Protein AF-0000000080649124 (afdb_homodimer)

Foldseek 3Di:
DVVVPVCPPPVLVVVLVVVLVVVDQLVVLLVVLLVLLLVLLVCLLVQNLVSNLVSNVVSVVSLVSSVVSCVVVVVDDPVSVVSSVVSLLVSVLSSLVSPDNNCDQPDDDPHTLVVLSVLLNVLQVLLVVLLVVLVVVVLDVDNVVLVVVLDFPAHPVNLSVLQSQLSVCCVPPRNVSNSVSSNVSSVRSNVSSVVSNVVSVCSNVPPPPPPPVVVVVVD/DVVVPVCPPPVLVVVLVVVLVVVDQLVVLLVVLLVLLLVLLVCLLVQNLVSNLVSNVVSVVSLVSSVVSCVVVVVDDPVSVVSSVVSLLVSVLSSLVSPDNNCDQPDDDPHTLVVLSVLLNVLQVLLVVLLVVLVVVVLDVDNVVLVVVLPFPAHPVNLSVLQSQLSVCCVPPRNVSNSVSSNVSSVRSNVSSVVSNVVSVVSNVPPPPPPPVVVVVVD

Radius of gyration: 22.82 Å; Cα contacts (8 Å, |Δi|>4): 554; chains: 2; bounding box: 68×64×53 Å

Structure (mmCIF, N/CA/C/O backbone):
data_AF-0000000080649124-model_v1
#
loop_
_entity.id
_entity.type
_entity.pdbx_description
1 polymer 'CDP-alcohol phosphatidyltransferase'
#
loop_
_atom_site.group_PDB
_atom_site.id
_atom_site.type_symbol
_atom_site.label_atom_id
_atom_site.label_alt_id
_atom_site.label_comp_id
_atom_site.label_asym_id
_atom_site.label_entity_id
_atom_site.label_seq_id
_atom_site.pdbx_PDB_ins_code
_atom_si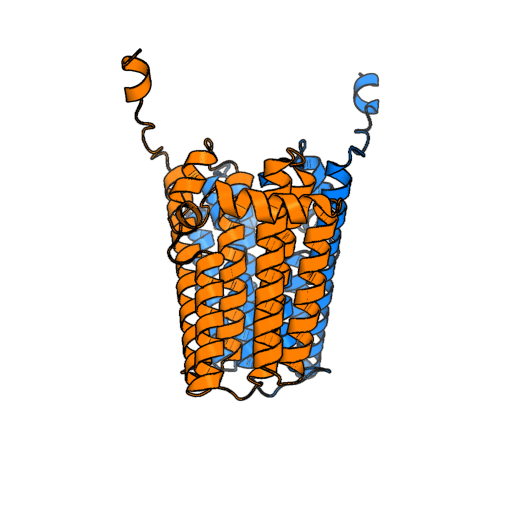te.Cartn_x
_atom_site.Cartn_y
_atom_site.Cartn_z
_atom_site.occupancy
_atom_site.B_iso_or_equiv
_atom_site.auth_seq_id
_atom_site.auth_comp_id
_atom_site.auth_asym_id
_atom_site.auth_atom_id
_atom_site.pdbx_PDB_model_num
ATOM 1 N N . MET A 1 1 ? 19.359 4.523 14.141 1 27.73 1 MET A N 1
ATOM 2 C CA . MET A 1 1 ? 20.75 4.426 14.586 1 27.73 1 MET A CA 1
ATOM 3 C C . MET A 1 1 ? 21.688 4.184 13.398 1 27.73 1 MET A C 1
ATOM 5 O O . MET A 1 1 ? 22.75 4.793 13.312 1 27.73 1 MET A O 1
ATOM 9 N N . LEU A 1 2 ? 21.188 3.23 12.516 1 30.05 2 LEU A N 1
ATOM 10 C CA . LEU A 1 2 ? 22.125 2.992 11.43 1 30.05 2 LEU A CA 1
ATOM 11 C C . LEU A 1 2 ? 22.125 4.156 10.445 1 30.05 2 LEU A C 1
ATOM 13 O O . LEU A 1 2 ? 23.156 4.473 9.844 1 30.05 2 LEU A O 1
ATOM 17 N N . LYS A 1 3 ? 20.984 4.766 10.242 1 35.03 3 LYS A N 1
ATOM 18 C CA . LYS A 1 3 ? 20.969 5.934 9.367 1 35.03 3 LYS A CA 1
ATOM 19 C C . LYS A 1 3 ? 21.875 7.035 9.906 1 35.03 3 LYS A C 1
ATOM 21 O O . LYS A 1 3 ? 22.531 7.738 9.133 1 35.03 3 LYS A O 1
ATOM 26 N N . SER A 1 4 ? 21.953 7.039 11.242 1 36.19 4 SER A N 1
ATOM 27 C CA . SER A 1 4 ? 22.797 8.07 11.844 1 36.19 4 SER A CA 1
ATOM 28 C C . SER A 1 4 ? 24.266 7.809 11.578 1 36.19 4 SER A C 1
ATOM 30 O O . SER A 1 4 ? 25.047 8.742 11.406 1 36.19 4 SER A O 1
ATOM 32 N N . ARG A 1 5 ? 24.719 6.527 11.68 1 36.69 5 ARG A N 1
ATOM 33 C CA . ARG A 1 5 ? 26.141 6.246 11.703 1 36.69 5 ARG A CA 1
ATOM 34 C C . ARG A 1 5 ? 26.719 6.207 10.289 1 36.69 5 ARG A C 1
ATOM 36 O O . ARG A 1 5 ? 27.938 6.172 10.117 1 36.69 5 ARG A O 1
ATOM 43 N N . LEU A 1 6 ? 25.969 5.746 9.359 1 38.5 6 LEU A N 1
ATOM 44 C CA . LEU A 1 6 ? 26.578 5.559 8.047 1 38.5 6 LEU A CA 1
ATOM 45 C C . LEU A 1 6 ? 26.906 6.906 7.406 1 38.5 6 LEU A C 1
ATOM 47 O O . LEU A 1 6 ? 27.453 6.953 6.301 1 38.5 6 LEU A O 1
ATOM 51 N N . VAL A 1 7 ? 26.406 7.949 8.008 1 37.72 7 VAL A N 1
ATOM 52 C CA . VAL A 1 7 ? 26.781 9.25 7.461 1 37.72 7 VAL A CA 1
ATOM 53 C C . VAL A 1 7 ? 28.156 9.648 8 1 37.72 7 VAL A C 1
ATOM 55 O O . VAL A 1 7 ? 28.266 10.156 9.117 1 37.72 7 VAL A O 1
ATOM 58 N N . ASP A 1 8 ? 29.078 8.914 7.973 1 37.5 8 ASP A N 1
ATOM 59 C CA . ASP A 1 8 ? 30.359 9.602 8.086 1 37.5 8 ASP A CA 1
ATOM 60 C C . ASP A 1 8 ? 30.422 10.797 7.145 1 37.5 8 ASP A C 1
ATOM 62 O O . ASP A 1 8 ? 30.344 10.641 5.922 1 37.5 8 ASP A O 1
ATOM 66 N N . GLY A 1 9 ? 30.188 11.961 7.504 1 38.88 9 GLY A N 1
ATOM 67 C CA . GLY A 1 9 ? 29.953 13.289 6.957 1 38.88 9 GLY A CA 1
ATOM 68 C C . GLY A 1 9 ? 30.953 13.672 5.879 1 38.88 9 GLY A C 1
ATOM 69 O O . GLY A 1 9 ? 30.578 14.25 4.855 1 38.88 9 GLY A O 1
ATOM 70 N N . GLU A 1 10 ? 32.281 13.477 6.203 1 43.88 10 GLU A N 1
ATOM 71 C CA . GLU A 1 10 ? 33.344 14.039 5.367 1 43.88 10 GLU A CA 1
ATOM 72 C C . GLU A 1 10 ? 33.469 13.273 4.055 1 43.88 10 GLU A C 1
ATOM 74 O O . GLU A 1 10 ? 33.656 13.875 2.992 1 43.88 10 GLU A O 1
ATOM 79 N N . LYS A 1 11 ? 33.75 11.906 4.082 1 44.16 11 LYS A N 1
ATOM 80 C CA . LYS A 1 11 ? 33.969 11.102 2.879 1 44.16 11 LYS A CA 1
ATOM 81 C C . LYS A 1 11 ? 32.688 11 2.059 1 44.16 11 LYS A C 1
ATOM 83 O O . LYS A 1 11 ? 32.719 10.867 0.833 1 44.16 11 LYS A O 1
ATOM 88 N N . VAL A 1 12 ? 31.547 10.859 2.645 1 46.28 12 VAL A N 1
ATOM 89 C CA . VAL A 1 12 ? 30.25 10.938 1.965 1 46.28 12 VAL A CA 1
ATOM 90 C C . VAL A 1 12 ? 30.109 12.305 1.304 1 46.28 12 VAL A C 1
ATOM 92 O O . VAL A 1 12 ? 29.578 12.414 0.194 1 46.28 12 VAL A O 1
ATOM 95 N N . ASP A 1 13 ? 30.719 13.297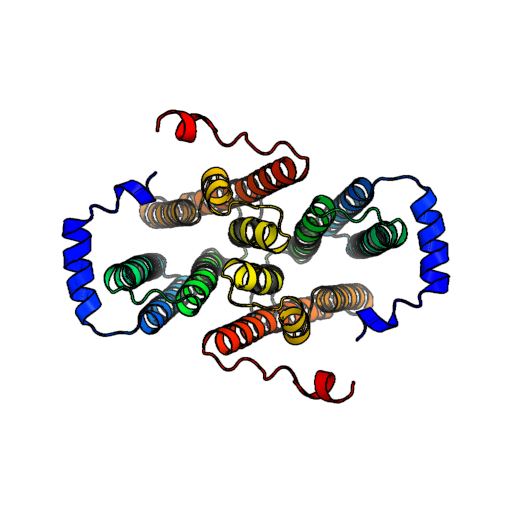 1.935 1 46.12 13 ASP A N 1
ATOM 96 C CA . ASP A 1 13 ? 30.719 14.664 1.414 1 46.12 13 ASP A CA 1
ATOM 97 C C . ASP A 1 13 ? 31.453 14.742 0.076 1 46.12 13 ASP A C 1
ATOM 99 O O . ASP A 1 13 ? 30.969 15.391 -0.858 1 46.12 13 ASP A O 1
ATOM 103 N N . ARG A 1 14 ? 32.688 14.125 0.126 1 45.38 14 ARG A N 1
ATOM 104 C CA . ARG A 1 14 ? 33.469 14.297 -1.092 1 45.38 14 ARG A CA 1
ATOM 105 C C . ARG A 1 14 ? 32.812 13.578 -2.27 1 45.38 14 ARG A C 1
ATOM 107 O O . ARG A 1 14 ? 32.781 14.102 -3.389 1 45.38 14 ARG A O 1
ATOM 114 N N . ARG A 1 15 ? 32.469 12.383 -2.033 1 44.97 15 ARG A N 1
ATOM 115 C CA . ARG A 1 15 ? 31.812 11.609 -3.098 1 44.97 15 ARG A CA 1
ATOM 116 C C . ARG A 1 15 ? 30.484 12.227 -3.488 1 44.97 15 ARG A C 1
ATOM 118 O O . ARG A 1 15 ? 30.109 12.219 -4.664 1 44.97 15 ARG A O 1
ATOM 125 N N . LEU A 1 16 ? 29.844 12.68 -2.516 1 50.59 16 LEU A N 1
ATOM 126 C CA . LEU A 1 16 ? 28.609 13.43 -2.777 1 50.59 16 LEU A CA 1
ATOM 127 C C . LEU A 1 16 ? 28.922 14.703 -3.561 1 50.59 16 LEU A C 1
ATOM 129 O O . LEU A 1 16 ? 28.172 15.078 -4.465 1 50.59 16 LEU A O 1
ATOM 133 N N . ALA A 1 17 ? 30.031 15.375 -3.16 1 48.22 17 ALA A N 1
ATOM 134 C CA . ALA A 1 17 ? 30.484 16.547 -3.893 1 48.22 17 ALA A CA 1
ATOM 135 C C . ALA A 1 17 ? 30.719 16.219 -5.363 1 48.22 17 ALA A C 1
ATOM 137 O O . ALA A 1 17 ? 30.375 17.016 -6.246 1 48.22 17 ALA A O 1
ATOM 138 N N . ARG A 1 18 ? 31.344 15.188 -5.594 1 45.88 18 ARG A N 1
ATOM 139 C CA . ARG A 1 18 ? 31.594 14.844 -6.988 1 45.88 18 ARG A CA 1
ATOM 140 C C . ARG A 1 18 ? 30.297 14.578 -7.734 1 45.88 18 ARG A C 1
ATOM 142 O O . ARG A 1 18 ? 30.156 14.953 -8.898 1 45.88 18 ARG A O 1
ATOM 149 N N . LEU A 1 19 ? 29.469 13.898 -7.109 1 49.72 19 LEU A N 1
ATOM 150 C CA . LEU A 1 19 ? 28.203 13.609 -7.766 1 49.72 19 LEU A CA 1
ATOM 151 C C . LEU A 1 19 ? 27.344 14.867 -7.891 1 49.72 19 LEU A C 1
ATOM 153 O O . LEU A 1 19 ? 26.641 15.055 -8.891 1 49.72 19 LEU A O 1
ATOM 157 N N . ALA A 1 20 ? 27.422 15.75 -6.926 1 50.34 20 ALA A N 1
ATOM 158 C CA . ALA A 1 20 ? 26.812 17.078 -7.031 1 50.34 20 ALA A CA 1
ATOM 159 C C . ALA A 1 20 ? 27.375 17.844 -8.234 1 50.34 20 ALA A C 1
ATOM 161 O O . ALA A 1 20 ? 26.688 18.688 -8.812 1 50.34 20 ALA A O 1
ATOM 162 N N . ARG A 1 21 ? 28.453 17.516 -8.531 1 46.38 21 ARG A N 1
ATOM 163 C CA . ARG A 1 21 ? 29.062 18.203 -9.664 1 46.38 21 ARG A CA 1
ATOM 164 C C . ARG A 1 21 ? 28.391 17.828 -10.977 1 46.38 21 ARG A C 1
ATOM 166 O O . ARG A 1 21 ? 28.594 18.484 -11.992 1 46.38 21 ARG A O 1
ATOM 173 N N . LEU A 1 22 ? 27.781 16.688 -10.914 1 50.81 22 LEU A N 1
ATOM 174 C CA . LEU A 1 22 ? 27.141 16.359 -12.188 1 50.81 22 LEU A CA 1
ATOM 175 C C . LEU A 1 22 ? 26 17.312 -12.484 1 50.81 22 LEU A C 1
ATOM 177 O O . LEU A 1 22 ? 25.484 17.344 -13.602 1 50.81 22 LEU A O 1
ATOM 181 N N . GLY A 1 23 ? 25.781 18.312 -11.773 1 49.25 23 GLY A N 1
ATOM 182 C CA . GLY A 1 23 ? 24.844 19.391 -12.031 1 49.25 23 GLY A CA 1
ATOM 183 C C . GLY A 1 23 ? 23.406 18.906 -12.18 1 49.25 23 GLY A C 1
ATOM 184 O O . GLY A 1 23 ? 22.562 19.625 -12.727 1 49.25 23 GLY A O 1
ATOM 185 N N . LEU A 1 24 ? 23.188 17.672 -11.969 1 56.28 24 LEU A N 1
ATOM 186 C CA . LEU A 1 24 ? 21.812 17.219 -12.148 1 56.28 24 LEU A CA 1
ATOM 187 C C . LEU A 1 24 ? 20.938 17.703 -10.992 1 56.28 24 LEU A C 1
ATOM 189 O O . LEU A 1 24 ? 21.391 17.797 -9.859 1 56.28 24 LEU A O 1
ATOM 193 N N . SER A 1 25 ? 19.797 18.188 -11.422 1 63.25 25 SER A N 1
ATOM 194 C CA . SER A 1 25 ? 18.828 18.609 -10.422 1 63.25 25 SER A CA 1
ATOM 195 C C . SER A 1 25 ? 18.359 17.438 -9.57 1 63.25 25 SER A C 1
ATOM 197 O O . SER A 1 25 ? 18.438 16.281 -10.008 1 63.25 25 SER A O 1
ATOM 199 N N . PRO A 1 26 ? 18.266 17.594 -8.398 1 61.62 26 PRO A N 1
ATOM 200 C CA . PRO A 1 26 ? 17.75 16.531 -7.516 1 61.62 26 PRO A CA 1
ATOM 201 C C . PRO A 1 26 ? 16.625 15.734 -8.141 1 61.62 26 PRO A C 1
ATOM 203 O O . PRO A 1 26 ? 16.562 14.508 -7.992 1 61.62 26 PRO A O 1
ATOM 206 N N . ASN A 1 27 ? 15.859 16.312 -8.883 1 70.44 27 ASN A N 1
ATOM 207 C CA . ASN A 1 27 ? 14.773 15.625 -9.57 1 70.44 27 ASN A CA 1
ATOM 208 C C . ASN A 1 27 ? 15.305 14.664 -10.633 1 70.44 27 ASN A C 1
ATOM 210 O O . ASN A 1 27 ? 14.719 13.602 -10.859 1 70.44 27 ASN A O 1
ATOM 214 N N . ALA A 1 28 ? 16.375 15.031 -11.117 1 73.81 28 ALA A N 1
ATOM 215 C CA . ALA A 1 28 ? 16.984 14.172 -12.125 1 73.81 28 ALA A CA 1
ATOM 216 C C . ALA A 1 28 ? 17.562 12.906 -11.5 1 73.81 28 ALA A C 1
ATOM 218 O O . ALA A 1 28 ? 17.438 11.812 -12.07 1 73.81 28 ALA A O 1
ATOM 219 N N . TRP A 1 29 ? 18.047 13.016 -10.352 1 74.75 29 TRP A N 1
ATOM 220 C CA . TRP A 1 29 ? 18.594 11.875 -9.633 1 74.75 29 TRP A CA 1
ATOM 221 C C . TRP A 1 29 ? 17.5 10.906 -9.219 1 74.75 29 TRP A C 1
ATOM 223 O O . TRP A 1 29 ? 17.641 9.688 -9.367 1 74.75 29 TRP A O 1
ATOM 233 N N . THR A 1 30 ? 16.438 11.445 -8.805 1 78.19 30 THR A N 1
ATOM 234 C CA . THR A 1 30 ? 15.273 10.648 -8.414 1 78.19 30 THR A CA 1
ATOM 235 C C . THR A 1 30 ? 14.734 9.859 -9.609 1 78.19 30 THR A C 1
ATOM 237 O O . THR A 1 30 ? 14.438 8.672 -9.492 1 78.19 30 THR A O 1
ATOM 240 N N . GLY A 1 31 ? 14.758 10.547 -10.703 1 85.62 31 GLY A N 1
ATOM 241 C CA . GLY A 1 31 ? 14.336 9.891 -11.93 1 85.62 31 GLY A CA 1
ATOM 242 C C . GLY A 1 31 ? 15.281 8.789 -12.367 1 85.62 31 GLY A C 1
ATOM 243 O O . GLY A 1 31 ? 14.836 7.742 -12.852 1 85.62 31 GLY A O 1
ATOM 244 N N . LEU A 1 32 ? 16.516 9.047 -12.164 1 86.75 32 LEU A N 1
ATOM 245 C CA . LEU A 1 32 ? 17.516 8.055 -12.539 1 86.75 32 LEU A CA 1
ATOM 246 C C . LEU A 1 32 ? 17.391 6.805 -11.672 1 86.75 32 LEU A C 1
ATOM 248 O O . LEU A 1 32 ? 17.484 5.684 -12.172 1 86.75 32 LEU A O 1
ATOM 252 N N . ALA A 1 33 ? 17.172 6.973 -10.438 1 90.12 33 ALA A N 1
ATOM 253 C CA . ALA A 1 33 ? 17.016 5.84 -9.523 1 90.12 33 ALA A CA 1
ATOM 254 C C . ALA A 1 33 ? 15.828 4.969 -9.938 1 90.12 33 ALA A C 1
ATOM 256 O O . ALA A 1 33 ? 15.922 3.738 -9.922 1 90.12 33 ALA A O 1
ATOM 257 N N . LEU A 1 34 ? 14.797 5.613 -10.352 1 93.62 34 LEU A N 1
ATOM 258 C CA . LEU A 1 34 ? 13.617 4.887 -10.797 1 93.62 34 LEU A CA 1
ATOM 259 C C . LEU A 1 34 ? 13.891 4.121 -12.086 1 93.62 34 LEU A C 1
ATOM 261 O O . LEU A 1 34 ? 13.461 2.977 -12.234 1 93.62 34 LEU A O 1
ATOM 265 N N . ALA A 1 35 ? 14.625 4.77 -12.977 1 95.12 35 ALA A N 1
ATOM 266 C CA . ALA A 1 35 ? 14.969 4.125 -14.25 1 95.12 35 ALA A CA 1
ATOM 267 C C . ALA A 1 35 ? 15.805 2.873 -14.016 1 95.12 35 ALA A C 1
ATOM 269 O O . ALA A 1 35 ? 15.57 1.835 -14.633 1 95.12 35 ALA A O 1
ATOM 270 N N . VAL A 1 36 ? 16.734 2.982 -13.148 1 96.69 36 VAL A N 1
ATOM 271 C CA . VAL A 1 36 ? 17.594 1.849 -12.828 1 96.69 36 VAL A CA 1
ATOM 272 C C . VAL A 1 36 ? 16.766 0.752 -12.156 1 96.69 36 VAL A C 1
ATOM 274 O O . VAL A 1 36 ? 16.953 -0.433 -12.445 1 96.69 36 VAL A O 1
ATOM 277 N N . ALA A 1 37 ? 15.875 1.136 -11.312 1 97.69 37 ALA A N 1
ATOM 278 C CA . ALA A 1 37 ? 15 0.175 -10.648 1 97.69 37 ALA A CA 1
ATOM 279 C C . ALA A 1 37 ? 14.125 -0.563 -11.656 1 97.69 37 ALA A C 1
ATOM 281 O O . ALA A 1 37 ? 13.844 -1.755 -11.492 1 97.69 37 ALA A O 1
ATOM 282 N N . LEU A 1 38 ? 13.695 0.161 -12.703 1 98 38 LEU A N 1
ATOM 283 C CA . LEU A 1 38 ? 12.93 -0.479 -13.766 1 98 38 LEU A CA 1
ATOM 284 C C . LEU A 1 38 ? 13.758 -1.554 -14.469 1 98 38 LEU A C 1
ATOM 286 O O . LEU A 1 38 ? 13.234 -2.619 -14.805 1 98 38 LEU A O 1
ATOM 290 N N . GLY A 1 39 ? 14.969 -1.226 -14.656 1 98.06 39 GLY A N 1
ATOM 291 C CA . GLY A 1 39 ? 15.867 -2.238 -15.188 1 98.06 39 GLY A CA 1
ATOM 292 C C . GLY A 1 39 ? 15.992 -3.451 -14.281 1 98.06 39 GLY A C 1
ATOM 293 O O . GLY A 1 39 ? 16.031 -4.586 -14.766 1 98.06 39 GLY A O 1
ATOM 294 N N . GLY A 1 40 ? 16.078 -3.217 -12.977 1 98.5 40 GLY A N 1
ATOM 295 C CA . GLY A 1 40 ? 16.125 -4.312 -12.016 1 98.5 40 GLY A CA 1
ATOM 296 C C . GLY A 1 40 ? 14.875 -5.176 -12.047 1 98.5 40 GLY A C 1
ATOM 297 O O . GLY A 1 40 ? 14.969 -6.402 -11.969 1 98.5 40 GLY A O 1
ATOM 298 N N . PHE A 1 41 ? 13.789 -4.527 -12.211 1 98.38 41 PHE A N 1
ATOM 299 C CA . PHE A 1 41 ? 12.523 -5.242 -12.328 1 98.38 41 PHE A CA 1
ATOM 300 C C . PHE A 1 41 ? 12.531 -6.16 -13.539 1 98.38 41 PHE A C 1
ATOM 302 O O . PHE A 1 41 ? 12.148 -7.328 -13.445 1 98.38 41 PHE A O 1
ATOM 309 N N . VAL A 1 42 ? 12.953 -5.676 -14.641 1 98.12 42 VAL A N 1
ATOM 310 C CA . VAL A 1 42 ? 12.984 -6.449 -15.883 1 98.12 42 VAL A CA 1
ATOM 311 C C . VAL A 1 42 ? 13.938 -7.633 -15.727 1 98.12 42 VAL A C 1
ATOM 313 O O . VAL A 1 42 ? 13.633 -8.742 -16.172 1 98.12 42 VAL A O 1
ATOM 316 N N . ALA A 1 43 ? 15.031 -7.387 -15.094 1 98.5 43 ALA A N 1
ATOM 317 C CA . ALA A 1 43 ? 15.992 -8.469 -14.859 1 98.5 43 ALA A CA 1
ATOM 318 C C . ALA A 1 43 ? 15.367 -9.578 -14.023 1 98.5 43 ALA A C 1
ATOM 320 O O . ALA A 1 43 ? 15.5 -10.758 -14.352 1 98.5 43 ALA A O 1
ATOM 321 N N . LEU A 1 44 ? 14.68 -9.195 -12.984 1 98.25 44 LEU A N 1
ATOM 322 C CA . LEU A 1 44 ? 14.039 -10.188 -12.133 1 98.25 44 LEU A CA 1
ATOM 323 C C . LEU A 1 44 ? 12.914 -10.906 -12.875 1 98.25 44 LEU A C 1
ATOM 325 O O . LEU A 1 44 ? 12.758 -12.117 -12.742 1 98.25 44 LEU A O 1
ATOM 329 N N . TRP A 1 45 ? 12.203 -10.133 -13.672 1 96.19 45 TRP A N 1
ATOM 330 C CA . TRP A 1 45 ? 11.133 -10.703 -14.477 1 96.19 45 TRP A CA 1
ATOM 331 C C . TRP A 1 45 ? 11.672 -11.75 -15.445 1 96.19 45 TRP A C 1
ATOM 333 O O . TRP A 1 45 ? 11 -12.742 -15.734 1 96.19 45 TRP A O 1
ATOM 343 N N . ARG A 1 46 ? 12.891 -11.578 -15.875 1 97 46 ARG A N 1
ATOM 344 C CA . ARG A 1 46 ? 13.523 -12.492 -16.812 1 97 46 ARG A CA 1
ATOM 345 C C . ARG A 1 46 ? 14.227 -13.633 -16.078 1 97 46 ARG A C 1
ATOM 347 O O . ARG A 1 46 ? 14.883 -14.461 -16.703 1 97 46 ARG A O 1
ATOM 354 N N . GLY A 1 47 ? 14.195 -13.633 -14.836 1 97 47 GLY A N 1
ATOM 355 C CA . GLY A 1 47 ? 14.742 -14.734 -14.062 1 97 47 GLY A CA 1
ATOM 356 C C . GLY A 1 47 ? 16.188 -14.523 -13.656 1 97 47 GLY A C 1
ATOM 357 O O . GLY A 1 47 ? 16.875 -15.469 -13.266 1 97 47 GLY A O 1
ATOM 358 N N . GLN A 1 48 ? 16.656 -13.273 -13.789 1 98.19 48 GLN A N 1
ATOM 359 C CA . GLN A 1 48 ? 18.047 -12.977 -13.461 1 98.19 48 GLN A CA 1
ATOM 360 C C . GLN A 1 48 ? 18.156 -12.32 -12.094 1 98.19 48 GLN A C 1
ATOM 362 O O . GLN A 1 48 ? 18.016 -11.102 -11.969 1 98.19 48 GLN A O 1
ATOM 367 N N . LEU A 1 49 ? 18.547 -13.133 -11.141 1 98.19 49 LEU A N 1
ATOM 368 C CA . LEU A 1 49 ? 18.547 -12.656 -9.758 1 98.19 49 LEU A CA 1
ATOM 369 C C . LEU A 1 49 ? 19.719 -11.719 -9.516 1 98.19 49 LEU A C 1
ATOM 371 O O . LEU A 1 49 ? 19.562 -10.664 -8.898 1 98.19 49 LEU A O 1
ATOM 375 N N . LEU A 1 50 ? 20.875 -12.117 -9.984 1 98.38 50 LEU A N 1
ATOM 376 C CA . LEU A 1 50 ? 22.078 -11.336 -9.703 1 98.38 50 LEU A CA 1
ATOM 377 C C . LEU A 1 50 ? 22 -9.969 -10.375 1 98.38 50 LEU A C 1
ATOM 379 O O . LEU A 1 50 ? 22.188 -8.938 -9.719 1 98.38 50 LEU A O 1
ATOM 383 N N . PRO A 1 51 ? 21.734 -9.891 -11.68 1 98.5 51 PRO A N 1
ATOM 384 C CA . PRO A 1 51 ? 21.547 -8.57 -12.281 1 98.5 51 PRO A CA 1
ATOM 385 C C . PRO A 1 51 ? 20.484 -7.742 -11.57 1 98.5 51 PRO A C 1
ATOM 387 O O . PRO A 1 51 ? 20.641 -6.531 -11.414 1 98.5 51 PRO A O 1
ATOM 390 N N . GLY A 1 52 ? 19.375 -8.367 -11.211 1 98.62 52 GLY A N 1
ATOM 391 C CA . GLY A 1 52 ? 18.344 -7.66 -10.469 1 98.62 52 GLY A CA 1
ATOM 392 C C . GLY A 1 52 ? 18.844 -7.066 -9.164 1 98.62 52 GLY A C 1
ATOM 393 O O . GLY A 1 52 ? 18.609 -5.887 -8.883 1 98.62 52 GLY A O 1
ATOM 394 N N . LEU A 1 53 ? 19.562 -7.867 -8.406 1 98.56 53 LEU A N 1
ATOM 395 C CA . LEU A 1 53 ? 20.141 -7.422 -7.141 1 98.56 53 LEU A CA 1
ATOM 396 C C . LEU A 1 53 ? 21.078 -6.242 -7.355 1 98.56 53 LEU A C 1
ATOM 398 O O . LEU A 1 53 ? 20.984 -5.234 -6.648 1 98.56 53 LEU A O 1
ATOM 402 N N . LEU A 1 54 ? 21.922 -6.348 -8.305 1 98.44 54 LEU A N 1
ATOM 403 C CA . LEU A 1 54 ? 22.922 -5.309 -8.555 1 98.44 54 LEU A CA 1
ATOM 404 C C . LEU A 1 54 ? 22.25 -4.004 -8.969 1 98.44 54 LEU A C 1
ATOM 406 O O . LEU A 1 54 ? 22.641 -2.928 -8.508 1 98.44 54 LEU A O 1
ATOM 410 N N . LEU A 1 55 ? 21.281 -4.082 -9.812 1 98.44 55 LEU A N 1
ATOM 411 C CA . LEU A 1 55 ? 20.594 -2.885 -10.289 1 98.44 55 LEU A CA 1
ATOM 412 C C . LEU A 1 55 ? 19.828 -2.209 -9.156 1 98.44 55 LEU A C 1
ATOM 414 O O . LEU A 1 55 ? 19.812 -0.98 -9.062 1 98.44 55 LEU A O 1
ATOM 418 N N . PHE A 1 56 ? 19.234 -2.994 -8.32 1 98.19 56 PHE A N 1
ATOM 419 C CA . PHE A 1 56 ? 18.516 -2.391 -7.211 1 98.19 56 PHE A CA 1
ATOM 420 C C . PHE A 1 56 ? 19.484 -1.814 -6.184 1 98.19 56 PHE A C 1
ATOM 422 O O . PHE A 1 56 ? 19.172 -0.808 -5.539 1 98.19 56 PHE A O 1
ATOM 429 N N . LEU A 1 57 ? 20.672 -2.414 -6.023 1 97.19 57 LEU A N 1
ATOM 430 C CA . LEU A 1 57 ? 21.703 -1.825 -5.168 1 97.19 57 LEU A CA 1
ATOM 431 C C . LEU A 1 57 ? 22.141 -0.472 -5.711 1 97.19 57 LEU A C 1
ATOM 433 O O . LEU A 1 57 ? 22.297 0.485 -4.945 1 97.19 57 LEU A O 1
ATOM 437 N N . VAL A 1 58 ? 22.281 -0.436 -6.977 1 96.25 58 VAL A N 1
ATOM 438 C CA . VAL A 1 58 ? 22.672 0.814 -7.625 1 96.25 58 VAL A CA 1
ATOM 439 C C . VAL A 1 58 ? 21.562 1.849 -7.449 1 96.25 58 VAL A C 1
ATOM 441 O O . VAL A 1 58 ? 21.828 3.01 -7.129 1 96.25 58 VAL A O 1
ATOM 444 N N . SER A 1 59 ? 20.328 1.43 -7.672 1 95.44 59 SER A N 1
ATOM 445 C CA . SER A 1 59 ? 19.188 2.324 -7.492 1 95.44 59 SER A CA 1
ATOM 446 C C . SER A 1 59 ? 19.141 2.895 -6.078 1 95.44 59 SER A C 1
ATOM 448 O O . SER A 1 59 ? 18.922 4.094 -5.891 1 95.44 59 SER A O 1
ATOM 450 N N . GLY A 1 60 ? 19.359 2.002 -5.141 1 92.12 60 GLY A N 1
ATOM 451 C CA . GLY A 1 60 ? 19.406 2.447 -3.758 1 92.12 60 GLY A CA 1
ATOM 452 C C . GLY A 1 60 ? 20.531 3.43 -3.482 1 92.12 60 GLY A C 1
ATOM 453 O O . GLY A 1 60 ? 20.344 4.387 -2.725 1 92.12 60 GLY A O 1
ATOM 454 N N . GLY A 1 61 ? 21.656 3.191 -4.02 1 90.25 61 GLY A N 1
ATOM 455 C CA . GLY A 1 61 ? 22.781 4.113 -3.893 1 90.25 61 GLY A CA 1
ATOM 456 C C . GLY A 1 61 ? 22.484 5.48 -4.484 1 90.25 61 GLY A C 1
ATOM 457 O O . GLY A 1 61 ? 22.859 6.504 -3.902 1 90.25 61 GLY A O 1
ATOM 458 N N . LEU A 1 62 ? 21.812 5.504 -5.594 1 87.62 62 LEU A N 1
ATOM 459 C CA . LEU A 1 62 ? 21.453 6.754 -6.25 1 87.62 62 LEU A CA 1
ATOM 460 C C . LEU A 1 62 ? 20.484 7.562 -5.383 1 87.62 62 LEU A C 1
ATOM 462 O O . LEU A 1 62 ? 20.562 8.789 -5.34 1 87.62 62 LEU A O 1
ATOM 466 N N . ASP A 1 63 ? 19.609 6.859 -4.734 1 84.31 63 ASP A N 1
ATOM 467 C CA . ASP A 1 63 ? 18.641 7.496 -3.848 1 84.31 63 ASP A CA 1
ATOM 468 C C . ASP A 1 63 ? 19.344 8.172 -2.67 1 84.31 63 ASP A C 1
ATOM 470 O O . ASP A 1 63 ? 18.953 9.266 -2.26 1 84.31 63 ASP A O 1
ATOM 474 N N . VAL A 1 64 ? 20.312 7.531 -2.154 1 80.12 64 VAL A N 1
ATOM 475 C CA . VAL A 1 64 ? 21.062 8.078 -1.026 1 80.12 64 VAL A CA 1
ATOM 476 C C . VAL A 1 64 ? 21.859 9.297 -1.474 1 80.12 64 VAL A C 1
ATOM 478 O O . VAL A 1 64 ? 21.922 10.305 -0.76 1 80.12 64 VAL A O 1
ATOM 481 N N . VAL A 1 65 ? 22.297 9.266 -2.625 1 76.69 65 VAL A N 1
ATOM 482 C CA . VAL A 1 65 ? 23.125 10.344 -3.172 1 76.69 65 VAL A CA 1
ATOM 483 C C . VAL A 1 65 ? 22.25 11.578 -3.416 1 76.69 65 VAL A C 1
ATOM 485 O O . VAL A 1 65 ? 22.641 12.688 -3.059 1 76.69 65 VAL A O 1
ATOM 488 N N . ASP A 1 66 ? 21.125 11.336 -4.012 1 75.25 66 ASP A N 1
ATOM 489 C CA . ASP A 1 66 ? 20.266 12.469 -4.328 1 75.25 66 ASP A CA 1
ATOM 490 C C . ASP A 1 66 ? 19.828 13.203 -3.061 1 75.25 66 ASP A C 1
ATOM 492 O O . ASP A 1 66 ? 19.781 14.438 -3.037 1 75.25 66 ASP A O 1
ATOM 496 N N . GLY A 1 67 ? 19.578 12.461 -2.055 1 71 67 GLY A N 1
ATOM 497 C CA . GLY A 1 67 ? 19.25 13.086 -0.788 1 71 67 GLY A CA 1
ATOM 498 C C . GLY A 1 67 ? 20.391 13.883 -0.193 1 71 67 GLY A C 1
ATOM 499 O O . GLY A 1 67 ? 20.203 15 0.298 1 71 67 GLY A O 1
ATOM 500 N N . ALA A 1 68 ? 21.5 13.352 -0.325 1 68.88 68 ALA A N 1
ATOM 501 C CA . ALA A 1 68 ? 22.688 14.008 0.217 1 68.88 68 ALA A CA 1
ATOM 502 C C . ALA A 1 68 ? 23.031 15.258 -0.578 1 68.88 68 ALA A C 1
ATOM 504 O O . ALA A 1 68 ? 23.391 16.297 0 1 68.88 68 ALA A O 1
ATOM 505 N N . VAL A 1 69 ? 22.859 15.156 -1.838 1 67.25 69 VAL A N 1
ATOM 506 C CA . VAL A 1 69 ? 23.156 16.281 -2.715 1 67.25 69 VAL A CA 1
ATOM 507 C C . VAL A 1 69 ? 22.156 17.422 -2.455 1 67.25 69 VAL A C 1
ATOM 509 O O . VAL A 1 69 ? 22.547 18.578 -2.367 1 67.25 69 VAL A O 1
ATOM 512 N N . ALA A 1 70 ? 20.953 17.078 -2.295 1 68.31 70 ALA A N 1
ATOM 513 C CA . ALA A 1 70 ? 19.922 18.078 -2.043 1 68.31 70 ALA A CA 1
ATOM 514 C C . ALA A 1 70 ? 20.156 18.797 -0.714 1 68.31 70 ALA A C 1
ATOM 516 O O . ALA A 1 70 ? 20.016 20.016 -0.622 1 68.31 70 ALA A O 1
ATOM 517 N N . ARG A 1 71 ? 20.656 18.047 0.204 1 67 71 ARG A N 1
ATOM 518 C CA . ARG A 1 71 ? 20.859 18.609 1.537 1 67 71 ARG A CA 1
ATOM 519 C C . ARG A 1 71 ? 22.125 19.469 1.574 1 67 71 ARG A C 1
ATOM 521 O O . ARG A 1 71 ? 22.125 20.531 2.209 1 67 71 ARG A O 1
ATOM 528 N N . THR A 1 72 ? 23.078 19.047 0.888 1 67.19 72 THR A N 1
ATOM 529 C CA . THR A 1 72 ? 24.359 19.734 0.948 1 67.19 72 THR A CA 1
ATOM 530 C C . THR A 1 72 ? 24.359 20.984 0.068 1 67.19 72 THR A C 1
ATOM 532 O O . THR A 1 72 ? 25.047 21.953 0.36 1 67.19 72 THR A O 1
ATOM 535 N N . THR A 1 73 ? 23.625 20.875 -0.994 1 66.94 73 THR A N 1
ATOM 536 C CA . THR A 1 73 ? 23.609 22 -1.906 1 66.94 73 THR A CA 1
ATOM 537 C C . THR A 1 73 ? 22.5 22.984 -1.532 1 66.94 73 THR A C 1
ATOM 539 O O . THR A 1 73 ? 22.344 24.031 -2.162 1 66.94 73 THR A O 1
ATOM 542 N N . GLY A 1 74 ? 21.812 22.656 -0.457 1 66.75 74 GLY A N 1
ATOM 543 C CA . GLY A 1 74 ? 20.719 23.516 -0.027 1 66.75 74 GLY A CA 1
ATOM 544 C C . GLY A 1 74 ? 19.562 23.547 -1.007 1 66.75 74 GLY A C 1
ATOM 545 O O . GLY A 1 74 ? 18.781 24.484 -1.028 1 66.75 74 GLY A O 1
ATOM 546 N N . ARG A 1 75 ? 19.656 22.828 -1.946 1 65.38 75 ARG A N 1
ATOM 547 C CA . ARG A 1 75 ? 18.609 22.797 -2.969 1 65.38 75 ARG A CA 1
ATOM 548 C C . ARG A 1 75 ? 17.469 21.875 -2.553 1 65.38 75 ARG A C 1
ATOM 550 O O . ARG A 1 75 ? 16.875 21.203 -3.393 1 65.38 75 ARG A O 1
ATOM 557 N N . THR A 1 76 ? 17.281 21.844 -1.233 1 71.88 76 THR A N 1
ATOM 558 C CA . THR A 1 76 ? 16.141 21.062 -0.753 1 71.88 76 THR A CA 1
ATOM 559 C C . THR A 1 76 ? 14.828 21.812 -0.97 1 71.88 76 THR A C 1
ATOM 561 O O . THR A 1 76 ? 14.758 23.016 -0.722 1 71.88 76 THR A O 1
ATOM 564 N N . SER A 1 77 ? 14.023 21.25 -1.809 1 78.56 77 SER A N 1
ATOM 565 C CA . SER A 1 77 ? 12.688 21.812 -2 1 78.56 77 SER A CA 1
ATOM 566 C C . SER A 1 77 ? 11.609 20.875 -1.475 1 78.56 77 SER A C 1
ATOM 568 O O . SER A 1 77 ? 11.828 19.656 -1.362 1 78.56 77 SER A O 1
ATOM 570 N N . VAL A 1 78 ? 10.586 21.422 -1.121 1 81.81 78 VAL A N 1
ATOM 571 C CA . VAL A 1 78 ? 9.445 20.656 -0.626 1 81.81 78 VAL A CA 1
ATOM 572 C C . VAL A 1 78 ? 8.945 19.719 -1.72 1 81.81 78 VAL A C 1
ATOM 574 O O . VAL A 1 78 ? 8.633 18.547 -1.453 1 81.81 78 VAL A O 1
ATOM 577 N N . ALA A 1 79 ? 8.945 20.203 -2.91 1 83.94 79 ALA A N 1
ATOM 578 C CA . ALA A 1 79 ? 8.508 19.406 -4.047 1 83.94 79 ALA A CA 1
ATOM 579 C C . ALA A 1 79 ? 9.461 18.234 -4.281 1 83.94 79 ALA A C 1
ATOM 581 O O . ALA A 1 79 ? 9.016 17.109 -4.559 1 83.94 79 ALA A O 1
ATOM 582 N N . GLY A 1 80 ? 10.672 18.516 -4.199 1 83.75 80 GLY A N 1
ATOM 583 C CA . GLY A 1 80 ? 11.664 17.469 -4.375 1 83.75 80 GLY A CA 1
ATOM 584 C C . GLY A 1 80 ? 11.602 16.391 -3.305 1 83.75 80 GLY A C 1
ATOM 585 O O . GLY A 1 80 ? 11.727 15.211 -3.6 1 83.75 80 GLY A O 1
ATOM 586 N N . ALA A 1 81 ? 11.406 16.828 -2.123 1 84.38 81 ALA A N 1
ATOM 587 C CA . ALA A 1 81 ? 11.305 15.898 -1.01 1 84.38 81 ALA A CA 1
ATOM 588 C C . ALA A 1 81 ? 10.062 15.023 -1.145 1 84.38 81 ALA A C 1
ATOM 590 O O . ALA A 1 81 ? 10.094 13.828 -0.845 1 84.38 81 ALA A O 1
ATOM 591 N N . PHE A 1 82 ? 9.031 15.672 -1.553 1 89.12 82 PHE A N 1
ATOM 592 C CA . PHE A 1 82 ? 7.793 14.938 -1.807 1 89.12 82 PHE A CA 1
ATOM 593 C C . PHE A 1 82 ? 8.008 13.883 -2.887 1 89.12 82 PHE A C 1
ATOM 595 O O . PHE A 1 82 ? 7.656 12.719 -2.699 1 89.12 82 PHE A O 1
ATOM 602 N N . LEU A 1 83 ? 8.547 14.273 -3.998 1 89.12 83 LEU A N 1
ATOM 603 C CA . LEU A 1 83 ? 8.766 13.367 -5.117 1 89.12 83 LEU A CA 1
ATOM 604 C C . LEU A 1 83 ? 9.688 12.219 -4.715 1 89.12 83 LEU A C 1
ATOM 606 O O . LEU A 1 83 ? 9.43 11.062 -5.062 1 89.12 83 LEU A O 1
ATOM 610 N N . ASP A 1 84 ? 10.672 12.578 -3.996 1 88.38 84 ASP A N 1
ATOM 611 C CA . ASP A 1 84 ? 11.602 11.57 -3.516 1 88.38 84 ASP A CA 1
ATOM 612 C C . ASP A 1 84 ? 10.891 10.523 -2.654 1 88.38 84 ASP A C 1
ATOM 614 O O . ASP A 1 84 ? 11.062 9.32 -2.855 1 88.38 84 ASP A O 1
ATOM 618 N N . GLY A 1 85 ? 10.062 10.992 -1.796 1 90.69 85 GLY A N 1
ATOM 619 C CA . GLY A 1 85 ? 9.328 10.102 -0.907 1 90.69 85 GLY A CA 1
ATOM 620 C C . GLY A 1 85 ? 8.367 9.188 -1.639 1 90.69 85 GLY A C 1
ATOM 621 O O . GLY A 1 85 ? 8.227 8.016 -1.286 1 90.69 85 GLY A O 1
ATOM 622 N N . VAL A 1 86 ? 7.77 9.695 -2.605 1 93.81 86 VAL A N 1
ATOM 623 C CA . VAL A 1 86 ? 6.809 8.922 -3.385 1 93.81 86 VAL A CA 1
ATOM 624 C C . VAL A 1 86 ? 7.539 7.902 -4.246 1 93.81 86 VAL A C 1
ATOM 626 O O . VAL A 1 86 ? 7.148 6.734 -4.301 1 93.81 86 VAL A O 1
ATOM 629 N N . LEU A 1 87 ? 8.562 8.305 -4.883 1 93 87 LEU A N 1
ATOM 630 C CA . LEU A 1 87 ? 9.273 7.43 -5.805 1 93 87 LEU A CA 1
ATOM 631 C C . LEU A 1 87 ? 9.977 6.301 -5.051 1 93 87 LEU A C 1
ATOM 633 O O . LEU A 1 87 ? 10.133 5.199 -5.578 1 93 87 LEU A O 1
ATOM 637 N N . ASP A 1 88 ? 10.312 6.594 -3.793 1 93.56 88 ASP A N 1
ATOM 638 C CA . ASP A 1 88 ? 10.859 5.539 -2.945 1 93.56 88 ASP A CA 1
ATOM 639 C C . ASP A 1 88 ? 9.883 4.371 -2.824 1 93.56 88 ASP A C 1
ATOM 641 O O . ASP A 1 88 ? 10.297 3.209 -2.814 1 93.56 88 ASP A O 1
ATOM 645 N N . ARG A 1 89 ? 8.656 4.691 -2.77 1 95.88 89 ARG A N 1
ATOM 646 C CA . ARG A 1 89 ? 7.641 3.648 -2.66 1 95.88 89 ARG A CA 1
ATOM 647 C C . ARG A 1 89 ? 7.516 2.869 -3.965 1 95.88 89 ARG A C 1
ATOM 649 O O . ARG A 1 89 ? 7.277 1.658 -3.949 1 95.88 89 ARG A O 1
ATOM 656 N N . TYR A 1 90 ? 7.664 3.506 -5.023 1 96.75 90 TYR A N 1
ATOM 657 C CA . TYR A 1 90 ? 7.578 2.842 -6.32 1 96.75 90 TYR A CA 1
ATOM 658 C C . TYR A 1 90 ? 8.781 1.938 -6.547 1 96.75 90 TYR A C 1
ATOM 660 O O . TYR A 1 90 ? 8.648 0.831 -7.074 1 96.75 90 TYR A O 1
ATOM 668 N N . VAL A 1 91 ? 9.93 2.455 -6.215 1 96.75 91 VAL A N 1
ATOM 669 C CA . VAL A 1 91 ? 11.141 1.655 -6.371 1 96.75 91 VAL A CA 1
ATOM 670 C C . VAL A 1 91 ? 11.016 0.37 -5.555 1 96.75 91 VAL A C 1
ATOM 672 O O . VAL A 1 91 ? 11.312 -0.719 -6.055 1 96.75 91 VAL A O 1
ATOM 675 N N . GLU A 1 92 ? 10.594 0.531 -4.359 1 97.31 92 GLU A N 1
ATOM 676 C CA . GLU A 1 92 ? 10.438 -0.643 -3.504 1 97.31 92 GLU A CA 1
ATOM 677 C C . GLU A 1 92 ? 9.375 -1.587 -4.055 1 97.31 92 GLU A C 1
ATOM 679 O O . GLU A 1 92 ? 9.547 -2.807 -4.035 1 97.31 92 GLU A O 1
ATOM 684 N N . ALA A 1 93 ? 8.32 -1.065 -4.551 1 97.75 93 ALA A N 1
ATOM 685 C CA . ALA A 1 93 ? 7.266 -1.88 -5.152 1 97.75 93 ALA A CA 1
ATOM 686 C C . ALA A 1 93 ? 7.789 -2.646 -6.363 1 97.75 93 ALA A C 1
ATOM 688 O O . ALA A 1 93 ? 7.441 -3.812 -6.566 1 97.75 93 ALA A O 1
ATOM 689 N N . LEU A 1 94 ? 8.586 -2.006 -7.16 1 97.81 94 LEU A N 1
ATOM 690 C CA . LEU A 1 94 ? 9.172 -2.654 -8.328 1 97.81 94 LEU A CA 1
ATOM 691 C C . LEU A 1 94 ? 10.047 -3.828 -7.922 1 97.81 94 LEU A C 1
ATOM 693 O O . LEU A 1 94 ? 10.055 -4.867 -8.586 1 97.81 94 LEU A O 1
ATOM 697 N N . LEU A 1 95 ? 10.773 -3.621 -6.855 1 98.44 95 LEU A N 1
ATOM 698 C CA . LEU A 1 95 ? 11.609 -4.703 -6.344 1 98.44 95 LEU A CA 1
ATOM 699 C C . LEU A 1 95 ? 10.75 -5.895 -5.918 1 98.44 95 LEU A C 1
ATOM 701 O O . LEU A 1 95 ? 11.008 -7.023 -6.336 1 98.44 95 LEU A O 1
ATOM 705 N N . ILE A 1 96 ? 9.75 -5.641 -5.152 1 98.31 96 ILE A N 1
ATOM 706 C CA . ILE A 1 96 ? 8.906 -6.688 -4.59 1 98.31 96 ILE A CA 1
ATOM 707 C C . ILE A 1 96 ? 8.133 -7.383 -5.707 1 98.31 96 ILE A C 1
ATOM 709 O O . ILE A 1 96 ? 8.039 -8.617 -5.734 1 98.31 96 ILE A O 1
ATOM 713 N N . LEU A 1 97 ? 7.645 -6.609 -6.645 1 97.25 97 LEU A N 1
ATOM 714 C CA . LEU A 1 97 ? 6.941 -7.176 -7.793 1 97.25 97 LEU A CA 1
ATOM 715 C C . LEU A 1 97 ? 7.883 -8.008 -8.656 1 97.25 97 LEU A C 1
ATOM 717 O O . LEU A 1 97 ? 7.5 -9.062 -9.156 1 97.25 97 LEU A O 1
ATOM 721 N N . GLY A 1 98 ? 9.078 -7.457 -8.859 1 97.94 98 GLY A N 1
ATOM 722 C CA . GLY A 1 98 ? 10.07 -8.227 -9.594 1 97.94 98 GLY A CA 1
ATOM 723 C C . GLY A 1 98 ? 10.359 -9.578 -8.969 1 97.94 98 GLY A C 1
ATOM 724 O O . GLY A 1 98 ? 10.492 -10.578 -9.672 1 97.94 98 GLY A O 1
ATOM 725 N N . LEU A 1 99 ? 10.414 -9.57 -7.688 1 98.12 99 LEU A N 1
ATOM 726 C CA . LEU A 1 99 ? 10.68 -10.812 -6.969 1 98.12 99 LEU A CA 1
ATOM 727 C C . LEU A 1 99 ? 9.492 -11.766 -7.09 1 98.12 99 LEU A C 1
ATOM 729 O O . LEU A 1 99 ? 9.672 -12.984 -7.137 1 98.12 99 LEU A O 1
ATOM 733 N N . LEU A 1 100 ? 8.328 -11.227 -7.16 1 96.62 100 LEU A N 1
ATOM 734 C CA . LEU A 1 100 ? 7.145 -12.055 -7.391 1 96.62 100 LEU A CA 1
ATOM 735 C C . LEU A 1 100 ? 7.273 -12.836 -8.688 1 96.62 100 LEU A C 1
ATOM 737 O O . LEU A 1 100 ? 7.043 -14.047 -8.711 1 96.62 100 LEU A O 1
ATOM 741 N N . PHE A 1 101 ? 7.672 -12.172 -9.688 1 95.12 101 PHE A N 1
ATOM 742 C CA . PHE A 1 101 ? 7.777 -12.812 -10.992 1 95.12 101 PHE A CA 1
ATOM 743 C C . PHE A 1 101 ? 8.984 -13.734 -11.055 1 95.12 101 PHE A C 1
ATOM 745 O O . PHE A 1 101 ? 8.953 -14.766 -11.727 1 95.12 101 PHE A O 1
ATOM 752 N N . TYR A 1 102 ? 10.008 -13.359 -10.359 1 96.81 102 TYR A N 1
ATOM 753 C CA . TYR A 1 102 ? 11.195 -14.203 -10.305 1 96.81 102 TYR A CA 1
ATOM 754 C C . TYR A 1 102 ? 10.891 -15.539 -9.633 1 96.81 102 TYR A C 1
ATOM 756 O O . TYR A 1 102 ? 11.297 -16.594 -10.133 1 96.81 102 TYR A O 1
ATOM 764 N N . ILE A 1 103 ? 10.188 -15.508 -8.523 1 94.62 103 ILE A N 1
ATOM 765 C CA . ILE A 1 103 ? 9.898 -16.688 -7.715 1 94.62 103 ILE A CA 1
ATOM 766 C C . ILE A 1 103 ? 8.875 -17.578 -8.43 1 94.62 103 ILE A C 1
ATOM 768 O O . ILE A 1 103 ? 8.969 -18.797 -8.383 1 94.62 103 ILE A O 1
ATOM 772 N N . GLY A 1 104 ? 7.895 -16.953 -9.102 1 88.69 104 GLY A N 1
ATOM 773 C CA . GLY A 1 104 ? 6.883 -17.719 -9.812 1 88.69 104 GLY A CA 1
ATOM 774 C C . GLY A 1 104 ? 5.641 -17.984 -8.984 1 88.69 104 GLY A C 1
ATOM 775 O O . GLY A 1 104 ? 5.68 -17.906 -7.754 1 88.69 104 GLY A O 1
ATOM 776 N N . PRO A 1 105 ? 4.621 -18.266 -9.633 1 81.44 105 PRO A N 1
ATOM 777 C CA . PRO A 1 105 ? 3.314 -18.359 -8.977 1 81.44 105 PRO A CA 1
ATOM 778 C C . PRO A 1 105 ? 3.174 -19.625 -8.125 1 81.44 105 PRO A C 1
ATOM 780 O O . PRO A 1 105 ? 2.33 -19.672 -7.227 1 81.44 105 PRO A O 1
ATOM 783 N N . GLU A 1 106 ? 4.012 -20.609 -8.273 1 83.31 106 GLU A N 1
ATOM 784 C CA . GLU A 1 106 ? 3.814 -21.891 -7.605 1 83.31 106 GLU A CA 1
ATOM 785 C C . GLU A 1 106 ? 4.633 -21.984 -6.32 1 83.31 106 GLU A C 1
ATOM 787 O O . GLU A 1 106 ? 4.477 -22.922 -5.539 1 83.31 106 GLU A O 1
ATOM 792 N N . ALA A 1 107 ? 5.477 -21.031 -6.074 1 90.06 107 ALA A N 1
ATOM 793 C CA . ALA A 1 107 ? 6.352 -21.109 -4.906 1 90.06 107 ALA A CA 1
ATOM 794 C C . ALA A 1 107 ? 5.555 -20.953 -3.613 1 90.06 107 ALA A C 1
ATOM 796 O O . ALA A 1 107 ? 4.594 -20.188 -3.551 1 90.06 107 ALA A O 1
ATOM 797 N N . GLU A 1 108 ? 6.035 -21.734 -2.631 1 90.56 108 GLU A N 1
ATOM 798 C CA . GLU A 1 108 ? 5.34 -21.734 -1.348 1 90.56 108 GLU A CA 1
ATOM 799 C C . GLU A 1 108 ? 6.328 -21.734 -0.184 1 90.56 108 GLU A C 1
ATOM 801 O O . GLU A 1 108 ? 7.406 -22.328 -0.274 1 90.56 108 GLU A O 1
ATOM 806 N N . PHE A 1 109 ? 6.035 -21.031 0.801 1 93.62 109 PHE A N 1
ATOM 807 C CA . PHE A 1 109 ? 6.707 -21 2.096 1 93.62 109 PHE A CA 1
ATOM 808 C C . PHE A 1 109 ? 5.691 -20.906 3.229 1 93.62 109 PHE A C 1
ATOM 810 O O . PHE A 1 109 ? 5.375 -19.812 3.701 1 93.62 109 PHE A O 1
ATOM 817 N N . ILE A 1 110 ? 5.09 -22.078 3.73 1 90.94 110 ILE A N 1
ATOM 818 C CA . ILE A 1 110 ? 3.99 -22.203 4.68 1 90.94 110 ILE A CA 1
ATOM 819 C C . ILE A 1 110 ? 2.678 -21.828 3.996 1 90.94 110 ILE A C 1
ATOM 821 O O . ILE A 1 110 ? 1.706 -22.578 4.051 1 90.94 110 ILE A O 1
ATOM 825 N N . ILE A 1 111 ? 2.639 -20.734 3.27 1 91.38 111 ILE A N 1
ATOM 826 C CA . ILE A 1 111 ? 1.566 -20.281 2.385 1 91.38 111 ILE A CA 1
ATOM 827 C C . ILE A 1 111 ? 2.146 -19.875 1.032 1 91.38 111 ILE A C 1
ATOM 829 O O . ILE A 1 111 ? 3.365 -19.766 0.884 1 91.38 111 ILE A O 1
ATOM 833 N N . PRO A 1 112 ? 1.257 -19.719 0.057 1 92.94 112 PRO A N 1
ATOM 834 C CA . PRO A 1 112 ? 1.786 -19.266 -1.235 1 92.94 112 PRO A CA 1
ATOM 835 C C . PRO A 1 112 ? 2.586 -17.969 -1.131 1 92.94 112 PRO A C 1
ATOM 837 O O . PRO A 1 112 ? 2.201 -17.062 -0.393 1 92.94 112 PRO A O 1
ATOM 840 N N . MET A 1 113 ? 3.719 -17.891 -1.846 1 95.5 113 MET A N 1
ATOM 841 C CA . MET A 1 113 ? 4.605 -16.734 -1.79 1 95.5 113 MET A CA 1
ATOM 842 C C . MET A 1 113 ? 3.879 -15.469 -2.242 1 95.5 113 MET A C 1
ATOM 844 O O . MET A 1 113 ? 4.184 -14.367 -1.777 1 95.5 113 MET A O 1
ATOM 848 N N . SER A 1 114 ? 2.852 -15.656 -3.143 1 94.94 114 SER A N 1
ATOM 849 C CA . SER A 1 114 ? 2.059 -14.508 -3.576 1 94.94 114 SER A CA 1
ATOM 850 C C . SER A 1 114 ? 1.369 -13.836 -2.396 1 94.94 114 SER A C 1
ATOM 852 O O . SER A 1 114 ? 1.196 -12.617 -2.385 1 94.94 114 SER A O 1
ATOM 854 N N . GLY A 1 115 ? 1.001 -14.641 -1.4 1 95.69 115 GLY A N 1
ATOM 855 C CA . GLY A 1 115 ? 0.431 -14.078 -0.184 1 95.69 115 GLY A CA 1
ATOM 856 C C . GLY A 1 115 ? 1.417 -13.242 0.609 1 95.69 115 GLY A C 1
ATOM 857 O O . GLY A 1 115 ? 1.079 -12.156 1.076 1 95.69 115 GLY A O 1
ATOM 858 N N . TRP A 1 116 ? 2.621 -13.719 0.746 1 96.94 116 TRP A N 1
ATOM 859 C CA . TRP A 1 116 ? 3.674 -12.984 1.444 1 96.94 116 TRP A CA 1
ATOM 860 C C . TRP A 1 116 ? 4.004 -11.688 0.722 1 96.94 116 TRP A C 1
ATOM 862 O O . TRP A 1 116 ? 4.195 -10.648 1.357 1 96.94 116 TRP A O 1
ATOM 872 N N . ILE A 1 117 ? 4.051 -11.758 -0.572 1 97.06 117 ILE A N 1
ATOM 873 C CA . ILE A 1 117 ? 4.398 -10.602 -1.39 1 97.06 117 ILE A CA 1
ATOM 874 C C . ILE A 1 117 ? 3.316 -9.531 -1.26 1 97.06 117 ILE A C 1
ATOM 876 O O . ILE A 1 117 ? 3.621 -8.344 -1.082 1 97.06 117 ILE A O 1
ATOM 880 N N . ALA A 1 118 ? 2.084 -9.969 -1.34 1 96.06 118 ALA A N 1
ATOM 881 C CA . ALA A 1 118 ? 0.972 -9.039 -1.17 1 96.06 118 ALA A CA 1
ATOM 882 C C . ALA A 1 118 ? 1.019 -8.367 0.203 1 96.06 118 ALA A C 1
ATOM 884 O O . ALA A 1 118 ? 0.847 -7.156 0.317 1 96.06 118 ALA A O 1
ATOM 885 N N . ALA A 1 119 ? 1.288 -9.172 1.217 1 97.25 119 ALA A N 1
ATOM 886 C CA . ALA A 1 119 ? 1.391 -8.656 2.58 1 97.25 119 ALA A CA 1
ATOM 887 C C . ALA A 1 119 ? 2.566 -7.695 2.717 1 97.25 119 ALA A C 1
ATOM 889 O O . ALA A 1 119 ? 2.48 -6.699 3.438 1 97.25 119 ALA A O 1
ATOM 890 N N . LEU A 1 120 ? 3.629 -8.016 2.057 1 98.19 120 LEU A N 1
ATOM 891 C CA . LEU A 1 120 ? 4.828 -7.191 2.121 1 98.19 120 LEU A CA 1
ATOM 892 C C . LEU A 1 120 ? 4.59 -5.836 1.462 1 98.19 120 LEU A C 1
ATOM 894 O O . LEU A 1 120 ? 4.953 -4.797 2.02 1 98.19 120 LEU A O 1
ATOM 898 N N . ILE A 1 121 ? 3.971 -5.828 0.31 1 97.94 121 ILE A N 1
ATOM 899 C CA . ILE A 1 121 ? 3.666 -4.578 -0.377 1 97.94 121 ILE A CA 1
ATOM 900 C C . ILE A 1 121 ? 2.768 -3.713 0.502 1 97.94 121 ILE A C 1
ATOM 902 O O . ILE A 1 121 ? 3.031 -2.521 0.688 1 97.94 121 ILE A O 1
ATOM 906 N N . PHE A 1 122 ? 1.778 -4.309 1.044 1 98.25 122 PHE A N 1
ATOM 907 C CA . PHE A 1 122 ? 0.841 -3.59 1.899 1 98.25 122 PHE A CA 1
ATOM 908 C C . PHE A 1 122 ? 1.554 -3.006 3.113 1 98.25 122 PHE A C 1
ATOM 910 O O . PHE A 1 122 ? 1.447 -1.809 3.387 1 98.25 122 PHE A O 1
ATOM 917 N N . GLY A 1 123 ? 2.277 -3.865 3.771 1 97.56 123 GLY A N 1
ATOM 918 C CA . GLY A 1 123 ? 2.984 -3.43 4.965 1 97.56 123 GLY A CA 1
ATOM 919 C C . GLY A 1 123 ? 4 -2.336 4.691 1 97.56 123 GLY A C 1
ATOM 920 O O . GLY A 1 123 ? 4.148 -1.405 5.488 1 97.56 123 GLY A O 1
ATOM 921 N N . ALA A 1 124 ? 4.676 -2.439 3.637 1 96.94 124 ALA A N 1
ATOM 922 C CA . ALA A 1 124 ? 5.707 -1.471 3.277 1 96.94 124 ALA A CA 1
ATOM 923 C C . ALA A 1 124 ? 5.109 -0.082 3.072 1 96.94 124 ALA A C 1
ATOM 925 O O . ALA A 1 124 ? 5.621 0.906 3.604 1 96.94 124 ALA A O 1
ATOM 926 N N . VAL A 1 125 ? 4 -0.008 2.355 1 97.19 125 VAL A N 1
ATOM 927 C CA . VAL A 1 125 ? 3.395 1.292 2.084 1 97.19 125 VAL A CA 1
ATOM 928 C C . VAL A 1 125 ? 2.672 1.796 3.33 1 97.19 125 VAL A C 1
ATOM 930 O O . VAL A 1 125 ? 2.693 2.992 3.627 1 97.19 125 VAL A O 1
ATOM 933 N N . MET A 1 126 ? 2.102 0.879 4.094 1 96.94 126 MET A N 1
ATOM 934 C CA . MET A 1 126 ? 1.338 1.263 5.281 1 96.94 126 MET A CA 1
ATOM 935 C C . MET A 1 126 ? 2.238 1.928 6.316 1 96.94 126 MET A C 1
ATOM 937 O O . MET A 1 126 ? 1.809 2.84 7.023 1 96.94 126 MET A O 1
ATOM 941 N N . THR A 1 127 ? 3.475 1.455 6.441 1 94.38 127 THR A N 1
ATOM 942 C CA . THR A 1 127 ? 4.402 2.041 7.402 1 94.38 127 THR A CA 1
ATOM 943 C C . THR A 1 127 ? 4.582 3.533 7.137 1 94.38 127 THR A C 1
ATOM 945 O O . THR A 1 127 ? 4.633 4.332 8.078 1 94.38 127 THR A O 1
ATOM 948 N N . SER A 1 128 ? 4.656 3.898 5.891 1 92.94 128 SER A N 1
ATOM 949 C CA . SER A 1 128 ? 4.797 5.301 5.516 1 92.94 128 SER A CA 1
ATOM 950 C C . SER A 1 128 ? 3.457 6.027 5.566 1 92.94 128 SER A C 1
ATOM 952 O O . SER A 1 128 ? 3.387 7.184 5.98 1 92.94 128 SER A O 1
ATOM 954 N N . PHE A 1 129 ? 2.406 5.363 5.211 1 95.12 129 PHE A N 1
ATOM 955 C CA . PHE A 1 129 ? 1.077 5.961 5.172 1 95.12 129 PHE A CA 1
ATOM 956 C C . PHE A 1 129 ? 0.631 6.383 6.566 1 95.12 129 PHE A C 1
ATOM 958 O O . PHE A 1 129 ? 0.121 7.492 6.75 1 95.12 129 PHE A O 1
ATOM 965 N N . VAL A 1 130 ? 0.83 5.551 7.523 1 93.31 130 VAL A N 1
ATOM 966 C CA . VAL A 1 130 ? 0.333 5.809 8.875 1 93.31 130 VAL A CA 1
ATOM 967 C C . VAL A 1 130 ? 0.961 7.09 9.414 1 93.31 130 VAL A C 1
ATOM 969 O O . VAL A 1 130 ? 0.266 7.938 9.984 1 93.31 130 VAL A O 1
ATOM 972 N N . ARG A 1 131 ? 2.209 7.258 9.18 1 88.88 131 ARG A N 1
ATOM 973 C CA . ARG A 1 131 ? 2.896 8.453 9.648 1 88.88 131 ARG A CA 1
ATOM 974 C C . ARG A 1 131 ? 2.371 9.703 8.938 1 88.88 131 ARG A C 1
ATOM 976 O O . ARG A 1 131 ? 2.025 10.688 9.586 1 88.88 131 ARG A O 1
ATOM 983 N N . ALA A 1 132 ? 2.297 9.617 7.664 1 89.44 132 ALA A N 1
ATOM 984 C CA . ALA A 1 132 ? 1.824 10.758 6.879 1 89.44 132 ALA A CA 1
ATOM 985 C C . ALA A 1 132 ? 0.371 11.078 7.211 1 89.44 132 ALA A C 1
ATOM 987 O O . ALA A 1 132 ? -0.002 12.25 7.309 1 89.44 132 ALA A O 1
ATOM 988 N N . TYR A 1 133 ? -0.37 10.055 7.438 1 91.06 133 TYR A N 1
ATOM 989 C CA . TYR A 1 133 ? -1.801 10.227 7.664 1 91.06 133 TYR A CA 1
ATOM 990 C C . TYR A 1 133 ? -2.068 10.789 9.055 1 91.06 133 TYR A C 1
ATOM 992 O O . TYR A 1 133 ? -2.998 11.578 9.242 1 91.06 133 TYR A O 1
ATOM 1000 N N . ALA A 1 134 ? -1.27 10.367 9.961 1 87.94 134 ALA A N 1
ATOM 1001 C CA . ALA A 1 134 ? -1.386 10.93 11.305 1 87.94 134 ALA A CA 1
ATOM 1002 C C . ALA A 1 134 ? -1.132 12.438 11.289 1 87.94 134 ALA A C 1
ATOM 1004 O O . ALA A 1 134 ? -1.839 13.195 11.953 1 87.94 134 ALA A O 1
ATOM 1005 N N . ASP A 1 135 ? -0.189 12.789 10.555 1 83.69 135 ASP A N 1
ATOM 1006 C CA . ASP A 1 135 ? 0.099 14.211 10.398 1 83.69 135 ASP A CA 1
ATOM 1007 C C . ASP A 1 135 ? -1.03 14.93 9.664 1 83.69 135 ASP A C 1
ATOM 1009 O O . ASP A 1 135 ? -1.448 16.016 10.055 1 83.69 135 ASP A O 1
ATOM 1013 N N . HIS A 1 136 ? -1.493 14.258 8.68 1 82.12 136 HIS A N 1
ATOM 1014 C CA . HIS A 1 136 ? -2.582 14.789 7.867 1 82.12 136 HIS A CA 1
ATOM 1015 C C . HIS A 1 136 ? -3.818 15.062 8.719 1 82.12 136 HIS A C 1
ATOM 1017 O O . HIS A 1 136 ? -4.508 16.062 8.508 1 82.12 136 HIS A O 1
ATOM 1023 N N . ARG A 1 137 ? -4.035 14.242 9.68 1 83.25 137 ARG A N 1
ATOM 1024 C CA . ARG A 1 137 ? -5.219 14.367 10.523 1 83.25 137 ARG A CA 1
ATOM 1025 C C . ARG A 1 137 ? -4.945 15.281 11.711 1 83.25 137 ARG A C 1
ATOM 1027 O O . ARG A 1 137 ? -5.848 15.57 12.508 1 83.25 137 ARG A O 1
ATOM 1034 N N . GLY A 1 138 ? -3.662 15.75 11.773 1 79 138 GLY A N 1
ATOM 1035 C CA . GLY A 1 138 ? -3.301 16.703 12.805 1 79 138 GLY A CA 1
ATOM 1036 C C . GLY A 1 138 ? -3.113 16.062 14.172 1 79 138 GLY A C 1
ATOM 1037 O O . GLY A 1 138 ? -3.309 16.719 15.195 1 79 138 GLY A O 1
ATOM 1038 N N . LEU A 1 139 ? -2.934 14.852 14.203 1 77.25 139 LEU A N 1
ATOM 1039 C CA . LEU A 1 139 ? -2.768 14.172 15.484 1 77.25 139 LEU A CA 1
ATOM 1040 C C . LEU A 1 139 ? -1.438 14.555 16.125 1 77.25 139 LEU A C 1
ATOM 1042 O O . LEU A 1 139 ? -1.31 14.523 17.359 1 77.25 139 LEU A O 1
ATOM 1046 N N . VAL A 1 140 ? -0.489 14.938 15.266 1 63.66 140 VAL A N 1
ATOM 1047 C CA . VAL A 1 140 ? 0.846 15.156 15.812 1 63.66 140 VAL A CA 1
ATOM 1048 C C . VAL A 1 140 ? 1.2 16.641 15.734 1 63.66 140 VAL A C 1
ATOM 1050 O O . VAL A 1 140 ? 1.229 17.219 14.648 1 63.66 140 VAL A O 1
ATOM 1053 N N . LYS A 1 141 ? 1.104 17.281 16.844 1 59.5 141 LYS A N 1
ATOM 1054 C CA . LYS A 1 141 ? 1.423 18.703 16.891 1 59.5 141 LYS A CA 1
ATOM 1055 C C . LYS A 1 141 ? 2.898 18.953 16.578 1 59.5 141 LYS A C 1
ATOM 1057 O O . LYS A 1 141 ? 3.246 19.922 15.914 1 59.5 141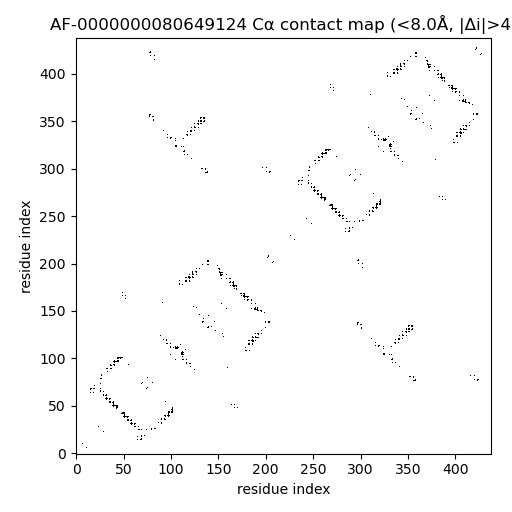 LYS A O 1
ATOM 1062 N N . ASP A 1 142 ? 3.795 18.031 17.141 1 60.97 142 ASP A N 1
ATOM 1063 C CA . ASP A 1 142 ? 5.234 18.188 16.953 1 60.97 142 ASP A CA 1
ATOM 1064 C C . ASP A 1 142 ? 5.781 17.062 16.062 1 60.97 142 ASP A C 1
ATOM 1066 O O . ASP A 1 142 ? 5.949 15.93 16.516 1 60.97 142 ASP A O 1
ATOM 1070 N N . GLN A 1 143 ? 5.84 17.297 14.789 1 59.47 143 GLN A N 1
ATOM 1071 C CA . GLN A 1 143 ? 6.289 16.344 13.781 1 59.47 143 GLN A CA 1
ATOM 1072 C C . GLN A 1 143 ? 7.598 15.688 14.188 1 59.47 143 GLN A C 1
ATOM 1074 O O . GLN A 1 143 ? 7.828 14.516 13.883 1 59.47 143 GLN A O 1
ATOM 1079 N N . ALA A 1 144 ? 8.312 16.484 14.82 1 59.84 144 ALA A N 1
ATOM 1080 C CA . ALA A 1 144 ? 9.625 15.992 15.219 1 59.84 144 ALA A CA 1
ATOM 1081 C C . ALA A 1 144 ? 9.5 14.875 16.25 1 59.84 144 ALA A C 1
ATOM 1083 O O . ALA A 1 144 ? 10.242 13.891 16.203 1 59.84 144 ALA A O 1
ATOM 1084 N N . VAL A 1 145 ? 8.641 15.055 17.125 1 58.06 145 VAL A N 1
ATOM 1085 C CA . VAL A 1 145 ? 8.445 14.07 18.188 1 58.06 145 VAL A CA 1
ATOM 1086 C C . VAL A 1 145 ? 7.871 12.789 17.594 1 58.06 145 VAL A C 1
ATOM 1088 O O . VAL A 1 145 ? 8.312 11.688 17.938 1 58.06 145 VAL A O 1
ATOM 1091 N N . LEU A 1 146 ? 7.039 12.977 16.688 1 59.91 146 LEU A N 1
ATOM 1092 C CA . LEU A 1 146 ? 6.418 11.805 16.078 1 59.91 146 LEU A CA 1
ATOM 1093 C C . LEU A 1 146 ? 7.441 11.008 15.281 1 59.91 146 LEU A C 1
ATOM 1095 O O . LEU A 1 146 ? 7.453 9.781 15.336 1 59.91 146 LEU A O 1
ATOM 1099 N N . ALA A 1 147 ? 8.18 11.727 14.625 1 61.28 147 ALA A N 1
ATOM 1100 C CA . ALA A 1 147 ? 9.188 11.078 13.789 1 61.28 147 ALA A CA 1
ATOM 1101 C C . ALA A 1 147 ? 10.148 10.25 14.641 1 61.28 147 ALA A C 1
ATOM 1103 O O . ALA A 1 147 ? 10.562 9.156 14.234 1 61.28 147 ALA A O 1
ATOM 1104 N N . LYS A 1 148 ? 10.438 10.828 15.68 1 62.25 148 LYS A N 1
ATOM 1105 C CA . LYS A 1 148 ? 11.375 10.164 16.578 1 62.25 148 LYS A CA 1
ATOM 1106 C C . LYS A 1 148 ? 10.734 8.93 17.219 1 62.25 148 LYS A C 1
ATOM 1108 O O . LYS A 1 148 ? 11.391 7.895 17.375 1 62.25 148 LYS A O 1
ATOM 1113 N N . GLU A 1 149 ? 9.555 9.141 17.469 1 61.5 149 GLU A N 1
ATOM 1114 C CA . GLU A 1 149 ? 8.883 8.062 18.172 1 61.5 149 GLU A CA 1
ATOM 1115 C C . GLU A 1 149 ? 8.328 7.023 17.203 1 61.5 149 GLU A C 1
ATOM 1117 O O . GLU A 1 149 ? 8.109 5.867 17.578 1 61.5 149 GLU A O 1
ATOM 1122 N N . MET A 1 150 ? 8.078 7.602 16.109 1 63.53 150 MET A N 1
ATOM 1123 C CA . MET A 1 150 ? 7.453 6.664 15.172 1 63.53 150 MET A CA 1
ATOM 1124 C C . MET A 1 150 ? 8.508 5.855 14.422 1 63.53 150 MET A C 1
ATOM 1126 O O . MET A 1 150 ? 8.305 5.496 13.258 1 63.53 150 MET A O 1
ATOM 1130 N N . GLY A 1 151 ? 9.641 5.809 15.094 1 65.19 151 GLY A N 1
ATOM 1131 C CA . GLY A 1 151 ? 10.523 4.75 14.625 1 65.19 151 GLY A CA 1
ATOM 1132 C C . GLY A 1 151 ? 9.891 3.375 14.68 1 65.19 151 GLY A C 1
ATOM 1133 O O . GLY A 1 151 ? 8.734 3.234 15.094 1 65.19 151 GLY A O 1
ATOM 1134 N N . GLY A 1 152 ? 10.133 2.379 13.906 1 67.94 152 GLY A N 1
ATOM 1135 C CA . GLY A 1 152 ? 9.523 1.058 13.922 1 67.94 152 GLY A CA 1
ATOM 1136 C C . GLY A 1 152 ? 10.547 -0.065 13.836 1 67.94 152 GLY A C 1
ATOM 1137 O O . GLY A 1 152 ? 11.75 0.186 13.766 1 67.94 152 GLY A O 1
ATOM 1138 N N . LEU A 1 153 ? 10.047 -1.215 14.039 1 73.5 153 LEU A N 1
ATOM 1139 C CA . LEU A 1 153 ? 10.812 -2.455 14.016 1 73.5 153 LEU A CA 1
ATOM 1140 C C . LEU A 1 153 ? 11.586 -2.592 12.711 1 73.5 153 LEU A C 1
ATOM 1142 O O . LEU A 1 153 ? 12.742 -3.016 12.703 1 73.5 153 LEU A O 1
ATOM 1146 N N . LEU A 1 154 ? 10.938 -2.168 11.68 1 81.88 154 LEU A N 1
ATOM 1147 C CA . LEU A 1 154 ? 11.523 -2.346 10.352 1 81.88 154 LEU A CA 1
ATOM 1148 C C . LEU A 1 154 ? 11.164 -1.178 9.438 1 81.88 154 LEU A C 1
ATOM 1150 O O . LEU A 1 154 ? 10.078 -1.156 8.852 1 81.88 154 LEU A O 1
ATOM 1154 N N . GLU A 1 155 ? 12.117 -0.347 9.359 1 88.69 155 GLU A N 1
ATOM 1155 C CA . GLU A 1 155 ? 11.938 0.757 8.422 1 88.69 155 GLU A CA 1
ATOM 1156 C C . GLU A 1 155 ? 12.391 0.37 7.02 1 88.69 155 GLU A C 1
ATOM 1158 O O . GLU A 1 155 ? 12.773 -0.778 6.777 1 88.69 155 GLU A O 1
ATOM 1163 N N . ARG A 1 156 ? 12.188 1.263 6.133 1 90.25 156 ARG A N 1
ATOM 1164 C CA . ARG A 1 156 ? 12.43 0.944 4.727 1 90.25 156 ARG A CA 1
ATOM 1165 C C . ARG A 1 156 ? 13.859 0.457 4.512 1 90.25 156 ARG A C 1
ATOM 1167 O O . ARG A 1 156 ? 14.078 -0.533 3.812 1 90.25 156 ARG A O 1
ATOM 1174 N N . ALA A 1 157 ? 14.828 1.114 5.121 1 89.12 157 ALA A N 1
ATOM 1175 C CA . ALA A 1 157 ? 16.234 0.746 4.934 1 89.12 157 ALA A CA 1
ATOM 1176 C C . ALA A 1 157 ? 16.5 -0.673 5.43 1 89.12 157 ALA A C 1
ATOM 1178 O O . ALA A 1 157 ? 17.141 -1.468 4.742 1 89.12 157 ALA A O 1
ATOM 1179 N N . GLU A 1 158 ? 16 -0.96 6.598 1 93.94 158 GLU A N 1
ATOM 1180 C CA . GLU A 1 158 ? 16.172 -2.293 7.168 1 93.94 158 GLU A CA 1
ATOM 1181 C C . GLU A 1 158 ? 15.438 -3.344 6.336 1 93.94 158 GLU A C 1
ATOM 1183 O O . GLU A 1 158 ? 15.93 -4.461 6.164 1 93.94 158 GLU A O 1
ATOM 1188 N N . ARG A 1 159 ? 14.305 -2.977 5.883 1 95.94 159 ARG A N 1
ATOM 1189 C CA . ARG A 1 159 ? 13.523 -3.891 5.051 1 95.94 159 ARG A CA 1
ATOM 1190 C C . ARG A 1 159 ? 14.266 -4.215 3.756 1 95.94 159 ARG A C 1
ATOM 1192 O O . ARG A 1 159 ? 14.32 -5.375 3.344 1 95.94 159 ARG A O 1
ATOM 1199 N N . LEU A 1 160 ? 14.867 -3.227 3.133 1 96.38 160 LEU A N 1
ATOM 1200 C CA . LEU A 1 160 ? 15.617 -3.43 1.899 1 96.38 160 LEU A CA 1
ATOM 1201 C C . LEU A 1 160 ? 16.859 -4.289 2.15 1 96.38 160 LEU A C 1
ATOM 1203 O O . LEU A 1 160 ? 17.156 -5.199 1.372 1 96.38 160 LEU A O 1
ATOM 1207 N N . ILE A 1 161 ? 17.516 -4.016 3.229 1 96.5 161 ILE A N 1
ATOM 1208 C CA . ILE A 1 161 ? 18.688 -4.793 3.584 1 96.5 161 ILE A CA 1
ATOM 1209 C C . ILE A 1 161 ? 18.312 -6.262 3.768 1 96.5 161 ILE A C 1
ATOM 1211 O O . ILE A 1 161 ? 19.016 -7.156 3.301 1 96.5 161 ILE A O 1
ATOM 1215 N N . LEU A 1 162 ? 17.219 -6.438 4.418 1 97.81 162 LEU A N 1
ATOM 1216 C CA . LEU A 1 162 ? 16.75 -7.797 4.648 1 97.81 162 LEU A CA 1
ATOM 1217 C C . LEU A 1 162 ? 16.438 -8.5 3.33 1 97.81 162 LEU A C 1
ATOM 1219 O O . LEU A 1 162 ? 16.828 -9.656 3.135 1 97.81 162 LEU A O 1
ATOM 1223 N N . ILE A 1 163 ? 15.805 -7.883 2.428 1 98.31 163 ILE A N 1
ATOM 1224 C CA . ILE A 1 163 ? 15.438 -8.477 1.144 1 98.31 163 ILE A CA 1
ATOM 1225 C C . ILE A 1 163 ? 16.703 -8.742 0.324 1 98.31 163 ILE A C 1
ATOM 1227 O O . ILE A 1 163 ? 16.844 -9.805 -0.283 1 98.31 163 ILE A O 1
ATOM 1231 N N . TYR A 1 164 ? 17.656 -7.777 0.329 1 98.38 164 TYR A N 1
ATOM 1232 C CA . TYR A 1 164 ? 18.906 -7.969 -0.398 1 98.38 164 TYR A CA 1
ATOM 1233 C C . TYR A 1 164 ? 19.688 -9.148 0.169 1 98.38 164 TYR A C 1
ATOM 1235 O O . TYR A 1 164 ? 20.266 -9.93 -0.582 1 98.38 164 TYR A O 1
ATOM 1243 N N . ALA A 1 165 ? 19.688 -9.25 1.487 1 98.31 165 ALA A N 1
ATOM 1244 C CA . ALA A 1 165 ? 20.344 -10.391 2.123 1 98.31 165 ALA A CA 1
ATOM 1245 C C . ALA A 1 165 ? 19.703 -11.703 1.689 1 98.31 165 ALA A C 1
ATOM 1247 O O . ALA A 1 165 ? 20.391 -12.703 1.473 1 98.31 165 ALA A O 1
ATOM 1248 N N . GLY A 1 166 ? 18.391 -11.68 1.612 1 98.5 166 GLY A N 1
ATOM 1249 C CA . GLY A 1 166 ? 17.703 -12.852 1.115 1 98.5 166 GLY A CA 1
ATOM 1250 C C . GLY A 1 166 ? 18.062 -13.195 -0.317 1 98.5 166 GLY A C 1
ATOM 1251 O O . GLY A 1 166 ? 18.188 -14.375 -0.664 1 98.5 166 GLY A O 1
ATOM 1252 N N . MET A 1 167 ? 18.203 -12.211 -1.149 1 98.56 167 MET A N 1
ATOM 1253 C CA . MET A 1 167 ? 18.594 -12.43 -2.539 1 98.56 167 MET A CA 1
ATOM 1254 C C . MET A 1 167 ? 20 -13.031 -2.625 1 98.56 167 MET A C 1
ATOM 1256 O O . MET A 1 167 ? 20.234 -13.953 -3.408 1 98.56 167 MET A O 1
ATOM 1260 N N . ILE A 1 168 ? 20.875 -12.492 -1.812 1 98.44 168 ILE A N 1
ATOM 1261 C CA . ILE A 1 168 ? 22.219 -13.031 -1.753 1 98.44 168 ILE A CA 1
ATOM 1262 C C . ILE A 1 168 ? 22.188 -14.477 -1.262 1 98.44 168 ILE A C 1
ATOM 1264 O O . ILE A 1 168 ? 22.875 -15.344 -1.807 1 98.44 168 ILE A O 1
ATOM 1268 N N . GLY A 1 169 ? 21.422 -14.711 -0.252 1 98.25 169 GLY A N 1
ATOM 1269 C CA . GLY A 1 169 ? 21.25 -16.062 0.243 1 98.25 169 GLY A CA 1
ATOM 1270 C C . GLY A 1 169 ? 20.734 -17.031 -0.811 1 98.25 169 GLY A C 1
ATOM 1271 O O . GLY A 1 169 ? 21.172 -18.188 -0.866 1 98.25 169 GLY A O 1
ATOM 1272 N N . ALA A 1 170 ? 19.828 -16.516 -1.578 1 97.69 170 ALA A N 1
ATOM 1273 C CA . ALA A 1 170 ? 19.312 -17.344 -2.656 1 97.69 170 ALA A CA 1
ATOM 1274 C C . ALA A 1 170 ? 20.406 -17.688 -3.66 1 97.69 170 ALA A C 1
ATOM 1276 O O . ALA A 1 170 ? 20.438 -18.812 -4.18 1 97.69 170 ALA A O 1
ATOM 1277 N N . LEU A 1 171 ? 21.297 -16.766 -3.959 1 97.19 171 LEU A N 1
ATOM 1278 C CA . LEU A 1 171 ? 22.375 -16.969 -4.914 1 97.19 171 LEU A CA 1
ATOM 1279 C C . LEU A 1 171 ? 23.406 -17.953 -4.371 1 97.19 171 LEU A C 1
ATOM 1281 O O . LEU A 1 171 ? 23.969 -18.75 -5.133 1 97.19 171 LEU A O 1
ATOM 1285 N N . LEU A 1 172 ? 23.531 -17.953 -3.1 1 97.25 172 LEU A N 1
ATOM 1286 C CA . LEU A 1 172 ? 24.625 -18.719 -2.5 1 97.25 172 LEU A CA 1
ATOM 1287 C C . LEU A 1 172 ? 24.125 -20.062 -1.982 1 97.25 172 LEU A C 1
ATOM 1289 O O . LEU A 1 172 ? 24.844 -21.062 -2.033 1 97.25 172 LEU A O 1
ATOM 1293 N N . PHE A 1 173 ? 22.875 -20.062 -1.428 1 96.94 173 PHE A N 1
ATOM 1294 C CA . PHE A 1 173 ? 22.484 -21.234 -0.665 1 96.94 173 PHE A CA 1
ATOM 1295 C C . PHE A 1 173 ? 21.172 -21.797 -1.188 1 96.94 173 PHE A C 1
ATOM 1297 O O . PHE A 1 173 ? 20.812 -22.938 -0.885 1 96.94 173 PHE A O 1
ATOM 1304 N N . GLY A 1 174 ? 20.406 -21.078 -1.869 1 95.25 174 GLY A N 1
ATOM 1305 C CA . GLY A 1 174 ? 19.141 -21.578 -2.379 1 95.25 174 GLY A CA 1
ATOM 1306 C C . GLY A 1 174 ? 18 -20.594 -2.189 1 95.25 174 GLY A C 1
ATOM 1307 O O . GLY A 1 174 ? 18.078 -19.688 -1.361 1 95.25 174 GLY A O 1
ATOM 1308 N N . GLU A 1 175 ? 16.906 -20.828 -2.77 1 95.25 175 GLU A N 1
ATOM 1309 C CA . GLU A 1 175 ? 15.797 -19.875 -2.855 1 95.25 175 GLU A CA 1
ATOM 1310 C C . GLU A 1 175 ? 15.078 -19.75 -1.518 1 95.25 175 GLU A C 1
ATOM 1312 O O . GLU A 1 175 ? 14.359 -18.766 -1.286 1 95.25 175 GLU A O 1
ATOM 1317 N N . SER A 1 176 ? 15.273 -20.734 -0.629 1 95.88 176 SER A N 1
ATOM 1318 C CA . SER A 1 176 ? 14.586 -20.703 0.658 1 95.88 176 SER A CA 1
ATOM 1319 C C . SER A 1 176 ? 14.984 -19.484 1.472 1 95.88 176 SER A C 1
ATOM 1321 O O . SER A 1 176 ? 14.188 -18.969 2.26 1 95.88 176 SER A O 1
ATOM 1323 N N . TRP A 1 177 ? 16.203 -19 1.285 1 97.25 177 TRP A N 1
ATOM 1324 C CA . TRP A 1 177 ? 16.688 -17.812 1.981 1 97.25 177 TRP A CA 1
ATOM 1325 C C . TRP A 1 177 ? 15.891 -16.578 1.551 1 97.25 177 TRP A C 1
ATOM 1327 O O . TRP A 1 177 ? 15.547 -15.734 2.381 1 97.25 177 TRP A O 1
ATOM 1337 N N . LEU A 1 178 ? 15.609 -16.531 0.262 1 98 178 LEU A N 1
ATOM 1338 C CA . LEU A 1 178 ? 14.805 -15.43 -0.26 1 98 178 LEU A CA 1
ATOM 1339 C C . LEU A 1 178 ? 13.359 -15.531 0.237 1 98 178 LEU A C 1
ATOM 1341 O O . LEU A 1 178 ? 12.766 -14.523 0.626 1 98 178 LEU A O 1
ATOM 1345 N N . PHE A 1 179 ? 12.828 -16.75 0.282 1 98 179 PHE A N 1
ATOM 1346 C CA . PHE A 1 179 ? 11.469 -16.969 0.767 1 98 179 PHE A CA 1
ATOM 1347 C C . PHE A 1 179 ? 11.336 -16.531 2.221 1 98 179 PHE A C 1
ATOM 1349 O O . PHE A 1 179 ? 10.406 -15.812 2.574 1 98 179 PHE A O 1
ATOM 1356 N N . GLY A 1 180 ? 12.344 -16.938 2.979 1 98 180 GLY A N 1
ATOM 1357 C CA . GLY A 1 180 ? 12.344 -16.562 4.383 1 98 180 GLY A CA 1
ATOM 1358 C C . GLY A 1 180 ? 12.453 -15.062 4.594 1 98 180 GLY A C 1
ATOM 1359 O O . GLY A 1 180 ? 11.742 -14.5 5.43 1 98 180 GLY A O 1
ATOM 1360 N N . ALA A 1 181 ? 13.312 -14.445 3.859 1 98.44 181 ALA A N 1
ATOM 1361 C CA . ALA A 1 181 ? 13.516 -13.008 3.979 1 98.44 181 ALA A CA 1
ATOM 1362 C C . ALA A 1 181 ? 12.242 -12.242 3.633 1 98.44 181 ALA A C 1
ATOM 1364 O O . ALA A 1 181 ? 11.883 -11.281 4.32 1 98.44 181 ALA A O 1
ATOM 1365 N N . ILE A 1 182 ? 11.586 -12.672 2.6 1 98.19 182 ILE A N 1
ATOM 1366 C CA . ILE A 1 182 ? 10.352 -12.023 2.168 1 98.19 182 ILE A CA 1
ATOM 1367 C C . ILE A 1 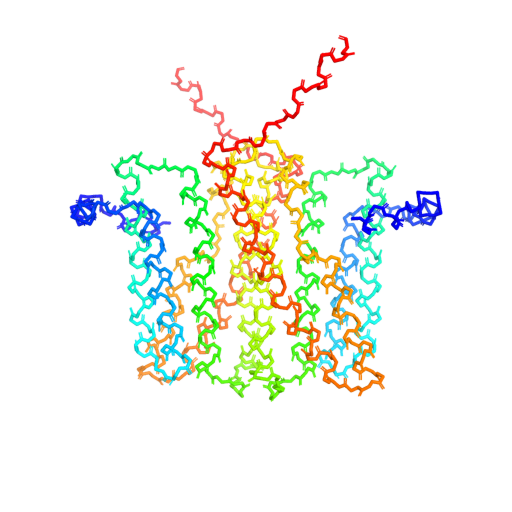182 ? 9.273 -12.195 3.236 1 98.19 182 ILE A C 1
ATOM 1369 O O . ILE A 1 182 ? 8.586 -11.234 3.596 1 98.19 182 ILE A O 1
ATOM 1373 N N . ALA A 1 183 ? 9.156 -13.375 3.795 1 98.19 183 ALA A N 1
ATOM 1374 C CA . ALA A 1 183 ? 8.156 -13.648 4.824 1 98.19 183 ALA A CA 1
ATOM 1375 C C . ALA A 1 183 ? 8.414 -12.812 6.074 1 98.19 183 ALA A C 1
ATOM 1377 O O . ALA A 1 183 ? 7.492 -12.203 6.625 1 98.19 183 ALA A O 1
ATOM 1378 N N . ILE A 1 184 ? 9.656 -12.781 6.48 1 98.06 184 ILE A N 1
ATOM 1379 C CA . ILE A 1 184 ? 10.031 -12.023 7.668 1 98.06 184 ILE A CA 1
ATOM 1380 C C . ILE A 1 184 ? 9.781 -10.531 7.43 1 98.06 184 ILE A C 1
ATOM 1382 O O . ILE A 1 184 ? 9.234 -9.844 8.289 1 98.06 184 ILE A O 1
ATOM 1386 N N . ALA A 1 185 ? 10.156 -10.047 6.273 1 97.94 185 ALA A N 1
ATOM 1387 C CA . ALA A 1 185 ? 9.945 -8.648 5.926 1 97.94 185 ALA A CA 1
ATOM 1388 C C . ALA A 1 185 ? 8.461 -8.297 5.926 1 97.94 185 ALA A C 1
ATOM 1390 O O . ALA A 1 185 ? 8.07 -7.219 6.371 1 97.94 185 ALA A O 1
ATOM 1391 N N . ALA A 1 186 ? 7.656 -9.195 5.387 1 98 186 ALA A N 1
ATOM 1392 C CA . ALA A 1 186 ? 6.211 -8.977 5.352 1 98 186 ALA A CA 1
ATOM 1393 C C . ALA A 1 186 ? 5.641 -8.867 6.762 1 98 186 ALA A C 1
ATOM 1395 O O . ALA A 1 186 ? 4.895 -7.93 7.066 1 98 186 ALA A O 1
ATOM 1396 N N . VAL A 1 187 ? 6.027 -9.742 7.613 1 97.25 187 VAL A N 1
ATOM 1397 C CA . VAL A 1 187 ? 5.512 -9.773 8.977 1 97.25 187 VAL A CA 1
ATOM 1398 C C . VAL A 1 187 ? 5.988 -8.539 9.742 1 97.25 187 VAL A C 1
ATOM 1400 O O . VAL A 1 187 ? 5.184 -7.832 10.352 1 97.25 187 VAL A O 1
ATOM 1403 N N . LEU A 1 188 ? 7.246 -8.281 9.68 1 96.81 188 LEU A N 1
ATOM 1404 C CA . LEU A 1 188 ? 7.824 -7.195 10.461 1 96.81 188 LEU A CA 1
ATOM 1405 C C . LEU A 1 188 ? 7.332 -5.844 9.953 1 96.81 188 LEU A C 1
ATOM 1407 O O . LEU A 1 188 ? 7.16 -4.906 10.734 1 96.81 188 LEU A O 1
ATOM 1411 N N . SER A 1 189 ? 7.152 -5.699 8.641 1 96.81 189 SER A N 1
ATOM 1412 C CA . SER A 1 189 ? 6.637 -4.445 8.102 1 96.81 189 SER A CA 1
ATOM 1413 C C . SER A 1 189 ? 5.211 -4.18 8.578 1 96.81 189 SER A C 1
ATOM 1415 O O . SER A 1 189 ? 4.867 -3.051 8.93 1 96.81 189 SER A O 1
ATOM 1417 N N . ASN A 1 190 ? 4.41 -5.191 8.578 1 97.12 1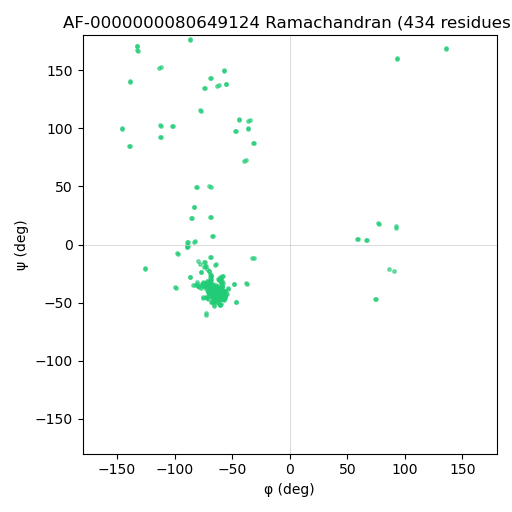90 ASN A N 1
ATOM 1418 C CA . ASN A 1 190 ? 3.035 -5.016 9.031 1 97.12 190 ASN A CA 1
ATOM 1419 C C . ASN A 1 190 ? 2.973 -4.801 10.547 1 97.12 190 ASN A C 1
ATOM 1421 O O . ASN A 1 190 ? 2.133 -4.039 11.031 1 97.12 190 ASN A O 1
ATOM 1425 N N . LEU A 1 191 ? 3.846 -5.418 11.266 1 95.69 191 LEU A N 1
ATOM 1426 C CA . LEU A 1 191 ? 3.922 -5.168 12.695 1 95.69 191 LEU A CA 1
ATOM 1427 C C . LEU A 1 191 ? 4.355 -3.732 12.977 1 95.69 191 LEU A C 1
ATOM 1429 O O . LEU A 1 191 ? 3.869 -3.104 13.914 1 95.69 191 LEU A O 1
ATOM 1433 N N . THR A 1 192 ? 5.25 -3.283 12.195 1 94.62 192 THR A N 1
ATOM 1434 C CA . THR A 1 192 ? 5.68 -1.894 12.312 1 94.62 192 THR A CA 1
ATOM 1435 C C . THR A 1 192 ? 4.512 -0.943 12.07 1 94.62 192 THR A C 1
ATOM 1437 O O . THR A 1 192 ? 4.344 0.043 12.797 1 94.62 192 THR A O 1
ATOM 1440 N N . ALA A 1 193 ? 3.74 -1.17 11.062 1 94.94 193 ALA A N 1
ATOM 1441 C CA . ALA A 1 193 ? 2.572 -0.343 10.773 1 94.94 193 ALA A CA 1
ATOM 1442 C C . ALA A 1 193 ? 1.6 -0.337 11.953 1 94.94 193 ALA A C 1
ATOM 1444 O O . ALA A 1 193 ? 1.098 0.719 12.344 1 94.94 193 ALA A O 1
ATOM 1445 N N . VAL A 1 194 ? 1.364 -1.479 12.547 1 93.75 194 VAL A N 1
ATOM 1446 C CA . VAL A 1 194 ? 0.465 -1.587 13.695 1 93.75 194 VAL A CA 1
ATOM 1447 C C . VAL A 1 194 ? 1.044 -0.822 14.883 1 93.75 194 VAL A C 1
ATOM 1449 O O . VAL A 1 194 ? 0.317 -0.123 15.594 1 93.75 194 VAL A O 1
ATOM 1452 N N . GLN A 1 195 ? 2.316 -0.99 15.062 1 92.06 195 GLN A N 1
ATOM 1453 C CA . GLN A 1 195 ? 2.986 -0.251 16.125 1 92.06 195 GLN A CA 1
ATOM 1454 C C . GLN A 1 195 ? 2.785 1.253 15.969 1 92.06 195 GLN A C 1
ATOM 1456 O O . GLN A 1 195 ? 2.469 1.95 16.938 1 92.06 195 GLN A O 1
ATOM 1461 N N . ARG A 1 196 ? 2.92 1.748 14.789 1 90.88 196 ARG A N 1
ATOM 1462 C CA . ARG A 1 196 ? 2.768 3.172 14.508 1 90.88 196 ARG A CA 1
ATOM 1463 C C . ARG A 1 196 ? 1.324 3.621 14.719 1 90.88 196 ARG A C 1
ATOM 1465 O O . ARG A 1 196 ? 1.075 4.746 15.156 1 90.88 196 ARG A O 1
ATOM 1472 N N . ILE A 1 197 ? 0.425 2.797 14.375 1 91.62 197 ILE A N 1
ATOM 1473 C CA . ILE A 1 197 ? -0.983 3.107 14.602 1 91.62 197 ILE A CA 1
ATOM 1474 C C . ILE A 1 197 ? -1.239 3.273 16.094 1 91.62 197 ILE A C 1
ATOM 1476 O O . ILE A 1 197 ? -1.886 4.234 16.516 1 91.62 197 ILE A O 1
ATOM 1480 N N . CYS A 1 198 ? -0.665 2.373 16.875 1 88.31 198 CYS A N 1
ATOM 1481 C CA . CYS A 1 198 ? -0.852 2.414 18.328 1 88.31 198 CYS A CA 1
ATOM 1482 C C . CYS A 1 198 ? -0.217 3.664 18.922 1 88.31 198 CYS A C 1
ATOM 1484 O O . CYS A 1 198 ? -0.799 4.301 19.797 1 88.31 198 CYS A O 1
ATOM 1486 N N . ILE A 1 199 ? 0.884 3.973 18.438 1 86.06 199 ILE A N 1
ATOM 1487 C CA . ILE A 1 199 ? 1.576 5.164 18.922 1 86.06 199 ILE A CA 1
ATOM 1488 C C . ILE A 1 199 ? 0.767 6.41 18.562 1 86.06 199 ILE A C 1
ATOM 1490 O O . ILE A 1 199 ? 0.579 7.293 19.406 1 86.06 199 ILE A O 1
ATOM 1494 N N . ALA A 1 200 ? 0.272 6.484 17.344 1 86 200 ALA A N 1
ATOM 1495 C CA . ALA A 1 200 ? -0.534 7.621 16.906 1 86 200 ALA A CA 1
ATOM 1496 C C . ALA A 1 200 ? -1.793 7.758 17.766 1 86 200 ALA A C 1
ATOM 1498 O O . ALA A 1 200 ? -2.182 8.867 18.141 1 86 200 ALA A O 1
ATOM 1499 N N . MET A 1 201 ? -2.41 6.66 18.125 1 84.19 201 MET A N 1
ATOM 1500 C CA . MET A 1 201 ? -3.637 6.668 18.922 1 84.19 201 MET A CA 1
ATOM 1501 C C . MET A 1 201 ? -3.355 7.102 20.344 1 84.19 201 MET A C 1
ATOM 1503 O O . MET A 1 201 ? -4.191 7.75 20.984 1 84.19 201 MET A O 1
ATOM 1507 N N . LYS A 1 202 ? -2.219 6.754 20.828 1 81.19 202 LYS A N 1
ATOM 1508 C CA . LYS A 1 202 ? -1.823 7.18 22.156 1 81.19 202 LYS A CA 1
ATOM 1509 C C . LYS A 1 202 ? -1.623 8.688 22.219 1 81.19 202 LYS A C 1
ATOM 1511 O O . LYS A 1 202 ? -1.956 9.328 23.219 1 81.19 202 LYS A O 1
ATOM 1516 N N . TYR A 1 203 ? -1.166 9.219 21.188 1 76.06 203 TYR A N 1
ATOM 1517 C CA . TYR A 1 203 ? -0.975 10.656 21.109 1 76.06 203 TYR A CA 1
ATOM 1518 C C . TYR A 1 203 ? -2.312 11.383 21.047 1 76.06 203 TYR A C 1
ATOM 1520 O O . TYR A 1 203 ? -2.467 12.477 21.594 1 76.06 203 TYR A O 1
ATOM 1528 N N . ALA A 1 204 ? -3.221 10.938 20.344 1 73.06 204 ALA A N 1
ATOM 1529 C CA . ALA A 1 204 ? -4.543 11.547 20.234 1 73.06 204 ALA A CA 1
ATOM 1530 C C . ALA A 1 204 ? -5.258 11.562 21.578 1 73.06 204 ALA A C 1
ATOM 1532 O O . ALA A 1 204 ? -6.047 12.461 21.859 1 73.06 204 ALA A O 1
ATOM 1533 N N . GLY A 1 205 ? -5.32 10.531 22.391 1 61.44 205 GLY A N 1
ATOM 1534 C CA . GLY A 1 205 ? -6 10.422 23.672 1 61.44 205 GLY A CA 1
ATOM 1535 C C . GLY A 1 205 ? -5.352 11.25 24.75 1 61.44 205 GLY A C 1
ATOM 1536 O O . GLY A 1 205 ? -5.863 11.328 25.875 1 61.44 205 GLY A O 1
ATOM 1537 N N . GLY A 1 206 ? -4.578 12.344 24.5 1 58.41 206 GLY A N 1
ATOM 1538 C CA . GLY A 1 206 ? -4.059 13.234 25.516 1 58.41 206 GLY A CA 1
ATOM 1539 C C . GLY A 1 206 ? -2.742 12.773 26.109 1 58.41 206 GLY A C 1
ATOM 1540 O O . GLY A 1 206 ? -2.215 13.398 27.031 1 58.41 206 GLY A O 1
ATOM 1541 N N . VAL A 1 207 ? -2.322 11.578 26.062 1 46.41 207 VAL A N 1
ATOM 1542 C CA . VAL A 1 207 ? -1.083 11.336 26.797 1 46.41 207 VAL A CA 1
ATOM 1543 C C . VAL A 1 207 ? 0.075 12.055 26.109 1 46.41 207 VAL A C 1
ATOM 1545 O O . VAL A 1 207 ? 0.564 11.602 25.062 1 46.41 207 VAL A O 1
ATOM 1548 N N . GLN A 1 208 ? -0.067 13.25 25.812 1 45.31 208 GLN A N 1
ATOM 1549 C CA . GLN A 1 208 ? 1.057 14 25.266 1 45.31 208 GLN A CA 1
ATOM 1550 C C . GLN A 1 208 ? 2.371 13.57 25.906 1 45.31 208 GLN A C 1
ATOM 1552 O O . GLN A 1 208 ? 2.494 13.562 27.141 1 45.31 208 GLN A O 1
ATOM 1557 N N . PRO A 1 209 ? 3.08 12.844 25.359 1 42.38 209 PRO A N 1
ATOM 1558 C CA . PRO A 1 209 ? 4.336 12.664 26.094 1 42.38 209 PRO A CA 1
ATOM 1559 C C . PRO A 1 209 ? 4.914 13.977 26.609 1 42.38 209 PRO A C 1
ATOM 1561 O O . PRO A 1 209 ? 4.793 15.016 25.953 1 42.38 209 PRO A O 1
ATOM 1564 N N . ARG A 1 210 ? 4.891 14.281 27.969 1 36.03 210 ARG A N 1
ATOM 1565 C CA . ARG A 1 210 ? 5.508 15.438 28.609 1 36.03 210 ARG A CA 1
ATOM 1566 C C . ARG A 1 210 ? 6.777 15.859 27.875 1 36.03 210 ARG A C 1
ATOM 1568 O O . ARG A 1 210 ? 7.707 15.062 27.719 1 36.03 210 ARG A O 1
ATOM 1575 N N . ALA A 1 211 ? 6.703 16.625 26.938 1 39.84 211 ALA A N 1
ATOM 1576 C CA . ALA A 1 211 ? 7.965 17.297 26.609 1 39.84 211 ALA A CA 1
ATOM 1577 C C . ALA A 1 211 ? 8.773 17.578 27.875 1 39.84 211 ALA A C 1
ATOM 1579 O O . ALA A 1 211 ? 8.219 17.984 28.891 1 39.84 211 ALA A O 1
ATOM 1580 N N . ASP A 1 212 ? 9.758 16.953 28.125 1 37.41 212 ASP A N 1
ATOM 1581 C CA . ASP A 1 212 ? 10.641 17.312 29.234 1 37.41 212 ASP A CA 1
ATOM 1582 C C . ASP A 1 212 ? 10.797 18.828 29.344 1 37.41 212 ASP A C 1
ATOM 1584 O O . ASP A 1 212 ? 11.352 19.469 28.453 1 37.41 212 ASP A O 1
ATOM 1588 N N . LYS A 1 213 ? 9.836 19.609 29.766 1 37.88 213 LYS A N 1
ATOM 1589 C CA . LYS A 1 213 ? 9.953 21 30.219 1 37.88 213 LYS A CA 1
ATOM 1590 C C . LYS A 1 213 ? 11.312 21.25 30.875 1 37.88 213 LYS A C 1
ATOM 1592 O O . LYS A 1 213 ? 11.531 22.297 31.469 1 37.88 213 LYS A O 1
ATOM 1597 N N . LYS A 1 214 ? 12.078 20.281 31.172 1 40.88 214 LYS A N 1
ATOM 1598 C CA . LYS A 1 214 ? 13.25 20.656 31.953 1 40.88 214 LYS A CA 1
ATOM 1599 C C . LYS A 1 214 ? 14.172 21.578 31.141 1 40.88 214 LYS A C 1
ATOM 1601 O O . LYS A 1 214 ? 15.195 22.031 31.656 1 40.88 214 LYS A O 1
ATOM 1606 N N . ARG A 1 215 ? 14 21.609 29.797 1 37.41 215 ARG A N 1
ATOM 1607 C CA . ARG A 1 215 ? 15.156 22.344 29.281 1 37.41 215 ARG A CA 1
ATOM 1608 C C . ARG A 1 215 ? 14.984 23.844 29.484 1 37.41 215 ARG A C 1
ATOM 1610 O O . ARG A 1 215 ? 15.883 24.625 29.156 1 37.41 215 ARG A O 1
ATOM 1617 N N . LYS A 1 216 ? 13.789 24.359 29.75 1 40.06 216 LYS A N 1
ATOM 1618 C CA . LYS A 1 216 ? 13.812 25.812 29.875 1 40.06 216 LYS A CA 1
ATOM 1619 C C . LYS A 1 216 ? 14.383 26.234 31.234 1 40.06 216 LYS A C 1
ATOM 1621 O O . LYS A 1 216 ? 14.516 27.422 31.516 1 40.06 216 LYS A O 1
ATOM 1626 N N . ARG A 1 217 ? 14.297 25.344 32.188 1 35.5 217 ARG A N 1
ATOM 1627 C CA . ARG A 1 217 ? 14.719 25.969 33.438 1 35.5 217 ARG A CA 1
ATOM 1628 C C . ARG A 1 217 ? 16.219 26.188 33.438 1 35.5 217 ARG A C 1
ATOM 1630 O O . ARG A 1 217 ? 16.766 26.703 34.438 1 35.5 217 ARG A O 1
ATOM 1637 N N . THR A 1 218 ? 16.844 25.359 32.531 1 34.16 218 THR A N 1
ATOM 1638 C CA . THR A 1 218 ? 18.25 25.562 32.844 1 34.16 218 THR A CA 1
ATOM 1639 C C . THR A 1 218 ? 18.781 26.812 32.156 1 34.16 218 THR A C 1
ATOM 1641 O O . THR A 1 218 ? 19.984 27.062 32.156 1 34.16 218 THR A O 1
ATOM 1644 N N . VAL A 1 219 ? 17.891 27.609 31.375 1 32.47 219 VAL A N 1
ATOM 1645 C CA . VAL A 1 219 ? 18.625 28.859 31.156 1 32.47 219 VAL A CA 1
ATOM 1646 C C . VAL A 1 219 ? 18.453 29.781 32.344 1 32.47 219 VAL A C 1
ATOM 1648 O O . VAL A 1 219 ? 17.375 29.859 32.938 1 32.47 219 VAL A O 1
ATOM 1651 N N . MET B 1 1 ? -18.938 12.711 -6.617 1 27.97 1 MET B N 1
ATOM 1652 C CA . MET B 1 1 ? -20.312 12.938 -7.031 1 27.97 1 MET B CA 1
ATOM 1653 C C . MET B 1 1 ? -21.25 11.898 -6.426 1 27.97 1 MET B C 1
ATOM 1655 O O . MET B 1 1 ? -22.328 12.227 -5.941 1 27.97 1 MET B O 1
ATOM 1659 N N . LEU B 1 2 ? -20.734 10.602 -6.512 1 30.52 2 LEU B N 1
ATOM 1660 C CA . LEU B 1 2 ? -21.672 9.625 -5.977 1 30.52 2 LEU B CA 1
ATOM 1661 C C . LEU B 1 2 ? -21.719 9.695 -4.453 1 30.52 2 LEU B C 1
ATOM 1663 O O . LEU B 1 2 ? -22.766 9.453 -3.852 1 30.52 2 LEU B O 1
ATOM 1667 N N . LYS B 1 3 ? -20.594 9.953 -3.842 1 35.88 3 LYS B N 1
ATOM 1668 C CA . LYS B 1 3 ? -20.625 10.094 -2.389 1 35.88 3 LYS B CA 1
ATOM 1669 C C . LYS B 1 3 ? -21.547 11.227 -1.969 1 35.88 3 LYS B C 1
ATOM 1671 O O . LYS B 1 3 ? -22.234 11.133 -0.943 1 35.88 3 LYS B O 1
ATOM 1676 N N . SER B 1 4 ? -21.625 12.219 -2.865 1 36.62 4 SER B N 1
ATOM 1677 C CA . SER B 1 4 ? -22.484 13.344 -2.541 1 36.62 4 SER B CA 1
ATOM 1678 C C . SER B 1 4 ? -23.969 12.953 -2.615 1 36.62 4 SER B C 1
ATOM 1680 O O . SER B 1 4 ? -24.781 13.453 -1.842 1 36.62 4 SER B O 1
ATOM 1682 N N . ARG B 1 5 ? -24.375 12.133 -3.629 1 37.41 5 ARG B N 1
ATOM 1683 C CA . ARG B 1 5 ? -25.797 11.938 -3.895 1 37.41 5 ARG B CA 1
ATOM 1684 C C . ARG B 1 5 ? -26.375 10.859 -2.984 1 37.41 5 ARG B C 1
ATOM 1686 O O . ARG B 1 5 ? -27.594 10.688 -2.912 1 37.41 5 ARG B O 1
ATOM 1693 N N . LEU B 1 6 ? -25.609 9.883 -2.686 1 39.06 6 LEU B N 1
ATOM 1694 C CA . LEU B 1 6 ? -26.219 8.781 -1.95 1 39.06 6 LEU B CA 1
ATOM 1695 C C . LEU B 1 6 ? -26.594 9.211 -0.537 1 39.06 6 LEU B C 1
ATOM 1697 O O . LEU B 1 6 ? -27.172 8.43 0.225 1 39.06 6 LEU B O 1
ATOM 1701 N N . VAL B 1 7 ? -26.125 10.367 -0.144 1 38.19 7 VAL B N 1
ATOM 1702 C CA . VAL B 1 7 ? -26.547 10.82 1.176 1 38.19 7 VAL B CA 1
ATOM 1703 C C . VAL B 1 7 ? -27.938 11.445 1.086 1 38.19 7 VAL B C 1
ATOM 1705 O O . VAL B 1 7 ? -28.078 12.609 0.699 1 38.19 7 VAL B O 1
ATOM 1708 N N . ASP B 1 8 ? -28.828 10.898 0.536 1 38.31 8 ASP B N 1
ATOM 1709 C CA . ASP B 1 8 ? -30.141 11.391 0.936 1 38.31 8 ASP B CA 1
ATOM 1710 C C . ASP B 1 8 ? -30.25 11.516 2.455 1 38.31 8 ASP B C 1
ATOM 1712 O O . ASP B 1 8 ? -30.125 10.523 3.174 1 38.31 8 ASP B O 1
ATOM 1716 N N . GLY B 1 9 ? -30.078 12.578 3.053 1 38.81 9 GLY B N 1
ATOM 1717 C CA . GLY B 1 9 ? -29.906 13.086 4.406 1 38.81 9 GLY B CA 1
ATOM 1718 C C . GLY B 1 9 ? -30.922 12.516 5.391 1 38.81 9 GLY B C 1
ATOM 1719 O O . GLY B 1 9 ? -30.562 12.172 6.516 1 38.81 9 GLY B O 1
ATOM 1720 N N . GLU B 1 10 ? -32.25 12.578 4.984 1 43.94 10 GLU B N 1
ATOM 1721 C CA . GLU B 1 10 ? -33.312 12.305 5.945 1 43.94 10 GLU B CA 1
ATOM 1722 C C . GLU B 1 10 ? -33.375 10.812 6.281 1 43.94 10 GLU B C 1
ATOM 1724 O O . GLU B 1 10 ? -33.562 10.438 7.441 1 43.94 10 GLU B O 1
ATOM 1729 N N . LYS B 1 11 ? -33.625 9.914 5.258 1 44.97 11 LYS B N 1
ATOM 1730 C CA . LYS B 1 11 ? -33.75 8.477 5.477 1 44.97 11 LYS B CA 1
ATOM 1731 C C . LYS B 1 11 ? -32.438 7.867 5.98 1 44.97 11 LYS B C 1
ATOM 1733 O O . LYS B 1 11 ? -32.469 6.852 6.68 1 44.97 11 LYS B O 1
ATOM 1738 N N . VAL B 1 12 ? -31.312 8.242 5.504 1 46.41 12 VAL B N 1
ATOM 1739 C CA . VAL B 1 12 ? -30 7.871 6.051 1 46.41 12 VAL B CA 1
ATOM 1740 C C . VAL B 1 12 ? -29.906 8.305 7.508 1 46.41 12 VAL B C 1
ATOM 1742 O O . VAL B 1 12 ? -29.375 7.586 8.344 1 46.41 12 VAL B O 1
ATOM 1745 N N . ASP B 1 13 ? -30.578 9.438 7.793 1 46.44 13 ASP B N 1
ATOM 1746 C CA . ASP B 1 13 ? -30.625 9.977 9.148 1 46.44 13 ASP B CA 1
ATOM 1747 C C . ASP B 1 13 ? -31.344 9.008 10.094 1 46.44 13 ASP B C 1
ATOM 1749 O O . ASP B 1 13 ? -30.875 8.781 11.219 1 46.44 13 ASP B O 1
ATOM 1753 N N . ARG B 1 14 ? -32.5 8.555 9.586 1 46.03 14 ARG B N 1
ATOM 1754 C CA . ARG B 1 14 ? -33.281 7.742 10.516 1 46.03 14 ARG B CA 1
ATOM 1755 C C . ARG B 1 14 ? -32.594 6.418 10.797 1 46.03 14 ARG B C 1
ATOM 1757 O O . ARG B 1 14 ? -32.594 5.941 11.938 1 46.03 14 ARG B O 1
ATOM 1764 N N . ARG B 1 15 ? -32.219 5.785 9.781 1 45.91 15 ARG B N 1
ATOM 1765 C CA . ARG B 1 15 ? -31.516 4.508 9.938 1 45.91 15 ARG B CA 1
ATOM 1766 C C . ARG B 1 15 ? -30.188 4.691 10.68 1 45.91 15 ARG B C 1
ATOM 1768 O O . ARG B 1 15 ? -29.797 3.836 11.477 1 45.91 15 ARG B O 1
ATOM 1775 N N . LEU B 1 16 ? -29.578 5.738 10.359 1 50.91 16 LEU B N 1
ATOM 1776 C CA . LEU B 1 16 ? -28.391 6.109 11.125 1 50.91 16 LEU B CA 1
ATOM 1777 C C . LEU B 1 16 ? -28.75 6.367 12.586 1 50.91 16 LEU B C 1
ATOM 1779 O O . LEU B 1 16 ? -28 5.984 13.484 1 50.91 16 LEU B O 1
ATOM 1783 N N . ALA B 1 17 ? -29.891 7.059 12.789 1 48.47 17 ALA B N 1
ATOM 1784 C CA . ALA B 1 17 ? -30.391 7.289 14.141 1 48.47 17 ALA B CA 1
ATOM 1785 C C . ALA B 1 17 ? -30.578 5.977 14.891 1 48.47 17 ALA B C 1
ATOM 1787 O O . ALA B 1 17 ? -30.25 5.875 16.078 1 48.47 17 ALA B O 1
ATOM 1788 N N . ARG B 1 18 ? -31.125 5.078 14.266 1 46.41 18 ARG B N 1
ATOM 1789 C CA . ARG B 1 18 ? -31.344 3.803 14.945 1 46.41 18 ARG B CA 1
ATOM 1790 C C . ARG B 1 18 ? -30.016 3.129 15.273 1 46.41 18 ARG B C 1
ATOM 1792 O O . ARG B 1 18 ? -29.875 2.527 16.344 1 46.41 18 ARG B O 1
ATOM 1799 N N . LEU B 1 19 ? -29.188 3.188 14.375 1 49.78 19 LEU B N 1
ATOM 1800 C CA . LEU B 1 19 ? -27.891 2.555 14.617 1 49.78 19 LEU B CA 1
ATOM 1801 C C . LEU B 1 19 ? -27.094 3.346 15.641 1 49.78 19 LEU B C 1
ATOM 1803 O O . LEU B 1 19 ? -26.375 2.764 16.453 1 49.78 19 LEU B O 1
ATOM 1807 N N . ALA B 1 20 ? -27.219 4.652 15.633 1 50.62 20 ALA B N 1
ATOM 1808 C CA . ALA B 1 20 ? -26.656 5.492 16.688 1 50.62 20 ALA B CA 1
ATOM 1809 C C . ALA B 1 20 ? -27.219 5.098 18.062 1 50.62 20 ALA B C 1
ATOM 1811 O O . ALA B 1 20 ? -26.547 5.273 19.078 1 50.62 20 ALA B O 1
ATOM 1812 N N . ARG B 1 21 ? -28.281 4.613 18.016 1 46.56 21 ARG B N 1
ATOM 1813 C CA . ARG B 1 21 ? -28.891 4.23 19.281 1 46.56 21 ARG B CA 1
ATOM 1814 C C . ARG B 1 21 ? -28.172 3.041 19.906 1 46.56 21 ARG B C 1
ATOM 1816 O O . ARG B 1 21 ? -28.375 2.73 21.078 1 46.56 21 ARG B O 1
ATOM 1823 N N . LEU B 1 22 ? -27.531 2.338 19.031 1 50.75 22 LEU B N 1
ATOM 1824 C CA . LEU B 1 22 ? -26.859 1.207 19.656 1 50.75 22 LEU B CA 1
ATOM 1825 C C . LEU B 1 22 ? -25.734 1.684 20.578 1 50.75 22 LEU B C 1
ATOM 1827 O O . LEU B 1 22 ? -25.188 0.898 21.359 1 50.75 22 LEU B O 1
ATOM 1831 N N . GLY B 1 23 ? -25.562 2.881 20.844 1 49.34 23 GLY B N 1
ATOM 1832 C CA . GLY B 1 23 ? -24.672 3.461 21.828 1 49.34 23 GLY B CA 1
ATOM 1833 C C . GLY B 1 23 ? -23.219 3.09 21.594 1 49.34 23 GLY B C 1
ATOM 1834 O O . GLY B 1 23 ? -22.391 3.205 22.516 1 49.34 23 GLY B O 1
ATOM 1835 N N . LEU B 1 24 ? -22.953 2.41 20.531 1 56.69 24 LEU B N 1
ATOM 1836 C CA . LEU B 1 24 ? -21.562 2.033 20.359 1 56.69 24 LEU B CA 1
ATOM 1837 C C . LEU B 1 24 ? -20.719 3.238 19.938 1 56.69 24 LEU B C 1
ATOM 1839 O O . LEU B 1 24 ? -21.203 4.125 19.234 1 56.69 24 LEU B O 1
ATOM 1843 N N . SER B 1 25 ? -19.609 3.305 20.625 1 63.47 25 SER B N 1
ATOM 1844 C CA . SER B 1 25 ? -18.656 4.363 20.266 1 63.47 25 SER B CA 1
ATOM 1845 C C . SER B 1 25 ? -18.172 4.203 18.828 1 63.47 25 SER B C 1
ATOM 1847 O O . SER B 1 25 ? -18.203 3.102 18.281 1 63.47 25 SER B O 1
ATOM 1849 N N . PRO B 1 26 ? -18.094 5.188 18.156 1 61.69 26 PRO B N 1
ATOM 1850 C CA . PRO B 1 26 ? -17.562 5.141 16.797 1 61.69 26 PRO B CA 1
ATOM 1851 C C . PRO B 1 26 ? -16.391 4.18 16.656 1 61.69 26 PRO B C 1
ATOM 1853 O O . PRO B 1 26 ? -16.297 3.459 15.656 1 61.69 26 PRO B O 1
ATOM 1856 N N . ASN B 1 27 ? -15.633 4.047 17.609 1 70.75 27 ASN B N 1
ATOM 1857 C CA . ASN B 1 27 ? -14.516 3.115 17.578 1 70.75 27 ASN B CA 1
ATOM 1858 C C . ASN B 1 27 ? -14.992 1.665 17.594 1 70.75 27 ASN B C 1
ATOM 1860 O O . ASN B 1 27 ? -14.367 0.798 16.969 1 70.75 27 ASN B O 1
ATOM 1864 N N . ALA B 1 28 ? -16.078 1.523 18.156 1 73.94 28 ALA B N 1
ATOM 1865 C CA . ALA B 1 28 ? -16.641 0.175 18.203 1 73.94 28 ALA B CA 1
ATOM 1866 C C . ALA B 1 28 ? -17.172 -0.245 16.844 1 73.94 28 ALA B C 1
ATOM 1868 O O . ALA B 1 28 ? -17 -1.398 16.438 1 73.94 28 ALA B O 1
ATOM 1869 N N . TRP B 1 29 ? -17.656 0.655 16.141 1 75.06 29 TRP B N 1
ATOM 1870 C CA . TRP B 1 29 ? -18.188 0.385 14.805 1 75.06 29 TRP B CA 1
ATOM 1871 C C . TRP B 1 29 ? -17.047 0.068 13.828 1 75.06 29 TRP B C 1
ATOM 1873 O O . TRP B 1 29 ? -17.156 -0.874 13.039 1 75.06 29 TRP B O 1
ATOM 1883 N N . THR B 1 30 ? -16.031 0.784 13.953 1 78.5 30 THR B N 1
ATOM 1884 C CA . THR B 1 30 ? -14.844 0.565 13.125 1 78.5 30 THR B CA 1
ATOM 1885 C C . THR B 1 30 ? -14.258 -0.822 13.375 1 78.5 30 THR B C 1
ATOM 1887 O O . THR B 1 30 ? -13.914 -1.536 12.43 1 78.5 30 THR B O 1
ATOM 1890 N N . GLY B 1 31 ? -14.297 -1.15 14.617 1 85.88 31 GLY B N 1
ATOM 1891 C CA . GLY B 1 31 ? -13.836 -2.479 14.984 1 85.88 31 GLY B CA 1
ATOM 1892 C C . GLY B 1 31 ? -14.727 -3.588 14.461 1 85.88 31 GLY B C 1
ATOM 1893 O O . GLY B 1 31 ? -14.242 -4.637 14.031 1 85.88 31 GLY B O 1
ATOM 1894 N N . LEU B 1 32 ? -15.961 -3.312 14.484 1 86.94 32 LEU B N 1
ATOM 1895 C CA . LEU B 1 32 ? -16.922 -4.297 14 1 86.94 32 LEU B CA 1
ATOM 1896 C C . LEU B 1 32 ? -16.766 -4.504 12.492 1 86.94 32 LEU B C 1
ATOM 1898 O O . LEU B 1 32 ? -16.812 -5.637 12.016 1 86.94 32 LEU B O 1
ATOM 1902 N N . ALA B 1 33 ? -16.578 -3.479 11.789 1 90.19 33 ALA B N 1
ATOM 1903 C CA . ALA B 1 33 ? -16.391 -3.576 10.344 1 90.19 33 ALA B CA 1
ATOM 1904 C C . ALA B 1 33 ? -15.164 -4.426 10.008 1 90.19 33 ALA B C 1
ATOM 1906 O O . ALA B 1 33 ? -15.211 -5.254 9.094 1 90.19 33 ALA B O 1
ATOM 1907 N N . LEU B 1 34 ? -14.148 -4.25 10.773 1 93.69 34 LEU B N 1
ATOM 1908 C CA . LEU B 1 34 ? -12.93 -5.023 10.562 1 93.69 34 LEU B CA 1
ATOM 1909 C C . LEU B 1 34 ? -13.164 -6.5 10.875 1 93.69 34 LEU B C 1
ATOM 1911 O O . LEU B 1 34 ? -12.68 -7.371 10.141 1 93.69 34 LEU B O 1
ATOM 1915 N N . ALA B 1 35 ? -13.906 -6.75 11.938 1 95.12 35 ALA B N 1
ATOM 1916 C CA . ALA B 1 35 ? -14.203 -8.125 12.32 1 95.12 35 ALA B CA 1
ATOM 1917 C C . ALA B 1 35 ? -15 -8.844 11.234 1 95.12 35 ALA B C 1
ATOM 1919 O O . ALA B 1 35 ? -14.711 -9.992 10.898 1 95.12 35 ALA B O 1
ATOM 1920 N N . VAL B 1 36 ? -15.945 -8.164 10.711 1 96.69 36 VAL B N 1
ATOM 1921 C CA . VAL B 1 36 ? -16.766 -8.727 9.641 1 96.69 36 VAL B CA 1
ATOM 1922 C C . VAL B 1 36 ? -15.906 -8.953 8.398 1 96.69 36 VAL B C 1
ATOM 1924 O O . VAL B 1 36 ? -16.047 -9.977 7.723 1 96.69 36 VAL B O 1
ATOM 1927 N N . ALA B 1 37 ? -15.039 -8.039 8.125 1 97.75 37 ALA B N 1
ATOM 1928 C CA . ALA B 1 37 ? -14.141 -8.172 6.984 1 97.75 37 ALA B CA 1
ATOM 1929 C C . ALA B 1 37 ? -13.227 -9.375 7.145 1 97.75 37 ALA B C 1
ATOM 1931 O O . ALA B 1 37 ? -12.906 -10.055 6.164 1 97.75 37 ALA B O 1
ATOM 1932 N N . LEU B 1 38 ? -12.797 -9.648 8.398 1 98 38 LEU B N 1
ATOM 1933 C CA . LEU B 1 38 ? -11.992 -10.828 8.664 1 98 38 LEU B CA 1
ATOM 1934 C C . LEU B 1 38 ? -12.766 -12.102 8.336 1 98 38 LEU B C 1
ATOM 1936 O O . LEU B 1 38 ? -12.195 -13.055 7.801 1 98 38 LEU B O 1
ATOM 1940 N N . GLY B 1 39 ? -14 -12.062 8.695 1 98.12 39 GLY B N 1
ATOM 1941 C CA . GLY B 1 39 ? -14.852 -13.172 8.297 1 98.12 39 GLY B CA 1
ATOM 1942 C C . GLY B 1 39 ? -14.945 -13.336 6.789 1 98.12 39 GLY B C 1
ATOM 1943 O O . GLY B 1 39 ? -14.93 -14.461 6.281 1 98.12 39 GLY B O 1
ATOM 1944 N N . GLY B 1 40 ? -15.055 -12.227 6.078 1 98.5 40 GLY B N 1
ATOM 1945 C CA . GLY B 1 40 ? -15.07 -12.273 4.625 1 98.5 40 GLY B CA 1
ATOM 1946 C C . GLY B 1 40 ? -13.797 -12.828 4.031 1 98.5 40 GLY B C 1
ATOM 1947 O O . GLY B 1 40 ? -13.836 -13.609 3.078 1 98.5 40 GLY B O 1
ATOM 1948 N N . PHE B 1 41 ? -12.727 -12.461 4.625 1 98.38 41 PHE B N 1
ATOM 1949 C CA . PHE B 1 41 ? -11.43 -12.984 4.203 1 98.38 41 PHE B CA 1
ATOM 1950 C C . PHE B 1 41 ? -11.383 -14.5 4.352 1 98.38 41 PHE B C 1
ATOM 1952 O O . PHE B 1 41 ? -10.953 -15.211 3.439 1 98.38 41 PHE B O 1
ATOM 1959 N N . VAL B 1 42 ? -11.805 -14.992 5.453 1 98.12 42 VAL B N 1
ATOM 1960 C CA . VAL B 1 42 ? -11.789 -16.422 5.727 1 98.12 42 VAL B CA 1
ATOM 1961 C C . VAL B 1 42 ? -12.695 -17.156 4.738 1 98.12 42 VAL B C 1
ATOM 1963 O O . VAL B 1 42 ? -12.344 -18.219 4.23 1 98.12 42 VAL B O 1
ATOM 1966 N N . ALA B 1 43 ? -13.812 -16.562 4.469 1 98.5 43 ALA B N 1
ATOM 1967 C CA . ALA B 1 43 ? -14.727 -17.172 3.506 1 98.5 43 ALA B CA 1
ATOM 1968 C C . ALA B 1 43 ? -14.078 -17.281 2.129 1 98.5 43 ALA B C 1
ATOM 1970 O O . ALA B 1 43 ? -14.164 -18.328 1.485 1 98.5 43 ALA B O 1
ATOM 1971 N N . LEU B 1 44 ? -13.422 -16.234 1.716 1 98.25 44 LEU B N 1
ATOM 1972 C CA . LEU B 1 44 ? -12.758 -16.266 0.418 1 98.25 44 LEU B CA 1
ATOM 1973 C C . LEU B 1 44 ? -11.594 -17.25 0.419 1 98.25 44 LEU B C 1
ATOM 1975 O O . LEU B 1 44 ? -11.391 -17.969 -0.558 1 98.25 44 LEU B O 1
ATOM 1979 N N . TRP B 1 45 ? -10.898 -17.281 1.545 1 96.25 45 TRP B N 1
ATOM 1980 C CA . TRP B 1 45 ? -9.789 -18.219 1.695 1 96.25 45 TRP B CA 1
ATOM 1981 C C . TRP B 1 45 ? -10.273 -19.656 1.578 1 96.25 45 TRP B C 1
ATOM 1983 O O . TRP B 1 45 ? -9.562 -20.516 1.058 1 96.25 45 TRP B O 1
ATOM 1993 N N . ARG B 1 46 ? -11.492 -19.891 1.977 1 97 46 ARG B N 1
ATOM 1994 C CA . ARG B 1 46 ? -12.07 -21.234 1.936 1 97 46 ARG B CA 1
ATOM 1995 C C . ARG B 1 46 ? -12.742 -21.5 0.592 1 97 46 ARG B C 1
ATOM 1997 O O . ARG B 1 46 ? -13.367 -22.547 0.399 1 97 46 ARG B O 1
ATOM 2004 N N . GLY B 1 47 ? -12.734 -20.594 -0.254 1 97 47 GLY B N 1
ATOM 2005 C CA . GLY B 1 47 ? -13.242 -20.797 -1.601 1 97 47 GLY B CA 1
ATOM 2006 C C . GLY B 1 47 ? -14.703 -20.422 -1.749 1 97 47 GLY B C 1
ATOM 2007 O O . GLY B 1 47 ? -15.352 -20.797 -2.727 1 97 47 GLY B O 1
ATOM 2008 N N . GLN B 1 48 ? -15.227 -19.672 -0.758 1 98.19 48 GLN B N 1
ATOM 2009 C CA . GLN B 1 48 ? -16.625 -19.297 -0.792 1 98.19 48 GLN B CA 1
ATOM 2010 C C . GLN B 1 48 ? -16.781 -17.844 -1.249 1 98.19 48 GLN B C 1
ATOM 2012 O O . GLN B 1 48 ? -16.688 -16.922 -0.442 1 98.19 48 GLN B O 1
ATOM 2017 N N . LEU B 1 49 ? -17.156 -17.703 -2.496 1 98.25 49 LEU B N 1
ATOM 2018 C CA . LEU B 1 49 ? -17.203 -16.375 -3.086 1 98.25 49 LEU B CA 1
ATOM 2019 C C . LEU B 1 49 ? -18.422 -15.602 -2.584 1 98.25 49 LEU B C 1
ATOM 2021 O O . LEU B 1 49 ? -18.312 -14.43 -2.225 1 98.25 49 LEU B O 1
ATOM 2025 N N . LEU B 1 50 ? -19.547 -16.266 -2.582 1 98.38 50 LEU B N 1
ATOM 2026 C CA . LEU B 1 50 ? -20.781 -15.57 -2.221 1 98.38 50 LEU B CA 1
ATOM 2027 C C . LEU B 1 50 ? -20.75 -15.125 -0.761 1 98.38 50 LEU B C 1
ATOM 2029 O O . LEU B 1 50 ? -20.984 -13.953 -0.458 1 98.38 50 LEU B O 1
ATOM 2033 N N . PRO B 1 51 ? -20.453 -16.031 0.183 1 98.56 51 PRO B N 1
ATOM 2034 C CA . PRO B 1 51 ? -20.312 -15.555 1.564 1 98.56 51 PRO B CA 1
ATOM 2035 C C . PRO B 1 51 ? -19.281 -14.438 1.709 1 98.56 51 PRO B C 1
ATOM 2037 O O . PRO B 1 51 ? -19.5 -13.5 2.486 1 98.56 51 PRO B O 1
ATOM 2040 N N . GLY B 1 52 ? -18.172 -14.555 1.037 1 98.62 52 GLY B N 1
ATOM 2041 C CA . GLY B 1 52 ? -17.172 -13.492 1.065 1 98.62 52 GLY B CA 1
ATOM 2042 C C . GLY B 1 52 ? -17.719 -12.156 0.607 1 98.62 52 GLY B C 1
ATOM 2043 O O . GLY B 1 52 ? -17.547 -11.141 1.282 1 98.62 52 GLY B O 1
ATOM 2044 N N . LEU B 1 53 ? -18.422 -12.172 -0.518 1 98.56 53 LEU B N 1
ATOM 2045 C CA . LEU B 1 53 ? -19.031 -10.961 -1.064 1 98.56 53 LEU B CA 1
ATOM 2046 C C . LEU B 1 53 ? -20.016 -10.352 -0.069 1 98.56 53 LEU B C 1
ATOM 2048 O O . LEU B 1 53 ? -19.969 -9.148 0.192 1 98.56 53 LEU B O 1
ATOM 2052 N N . LEU B 1 54 ? -20.844 -11.148 0.486 1 98.5 54 LEU B N 1
ATOM 2053 C CA . LEU B 1 54 ? -21.875 -10.664 1.398 1 98.5 54 LEU B CA 1
ATOM 2054 C C . LEU B 1 54 ? -21.25 -10.055 2.648 1 98.5 54 LEU B C 1
ATOM 2056 O O . LEU B 1 54 ? -21.688 -9 3.111 1 98.5 54 LEU B O 1
ATOM 2060 N N . LEU B 1 55 ? -20.266 -10.688 3.184 1 98.44 55 LEU B N 1
ATOM 2061 C CA . LEU B 1 55 ? -19.625 -10.195 4.398 1 98.44 55 LEU B CA 1
ATOM 2062 C C . LEU B 1 55 ? -18.906 -8.875 4.133 1 98.44 55 LEU B C 1
ATOM 2064 O O . LEU B 1 55 ? -18.922 -7.973 4.973 1 98.44 55 LEU B O 1
ATOM 2068 N N . PHE B 1 56 ? -18.281 -8.781 3.008 1 98.19 56 PHE B N 1
ATOM 2069 C CA . PHE B 1 56 ? -17.609 -7.531 2.707 1 98.19 56 PHE B CA 1
ATOM 2070 C C . PHE B 1 56 ? -18.609 -6.422 2.412 1 98.19 56 PHE B C 1
ATOM 2072 O O . PHE B 1 56 ? -18.359 -5.254 2.717 1 98.19 56 PHE B O 1
ATOM 2079 N N . LEU B 1 57 ? -19.781 -6.758 1.843 1 97.19 57 LEU B N 1
ATOM 2080 C CA . LEU B 1 57 ? -20.844 -5.77 1.674 1 97.19 57 LEU B CA 1
ATOM 2081 C C . LEU B 1 57 ? -21.328 -5.262 3.025 1 97.19 57 LEU B C 1
ATOM 2083 O O . LEU B 1 57 ? -21.547 -4.059 3.205 1 97.19 57 LEU B O 1
ATOM 2087 N N . VAL B 1 58 ? -21.453 -6.172 3.91 1 96.25 58 VAL B N 1
ATOM 2088 C CA . VAL B 1 58 ? -21.875 -5.809 5.258 1 96.25 58 VAL B CA 1
ATOM 2089 C C . VAL B 1 58 ? -20.812 -4.934 5.914 1 96.25 58 VAL B C 1
ATOM 2091 O O . VAL B 1 58 ? -21.125 -3.922 6.543 1 96.25 58 VAL B O 1
ATOM 2094 N N . SER B 1 59 ? -19.547 -5.344 5.781 1 95.44 59 SER B N 1
ATOM 2095 C CA . SER B 1 59 ? -18.453 -4.562 6.336 1 95.44 59 SER B CA 1
ATOM 2096 C C . SER B 1 59 ? -18.453 -3.137 5.793 1 95.44 59 SER B C 1
ATOM 2098 O O . SER B 1 59 ? -18.297 -2.178 6.547 1 95.44 59 SER B O 1
ATOM 2100 N N . GLY B 1 60 ? -18.641 -3.059 4.496 1 92.06 60 GLY B N 1
ATOM 2101 C CA . GLY B 1 60 ? -18.719 -1.745 3.879 1 92.06 60 GLY B CA 1
ATOM 2102 C C . GLY B 1 60 ? -19.891 -0.921 4.395 1 92.06 60 GLY B C 1
ATOM 2103 O O . GLY B 1 60 ? -19.766 0.291 4.582 1 92.06 60 GLY B O 1
ATOM 2104 N N . GLY B 1 61 ? -21.016 -1.511 4.559 1 90.19 61 GLY B N 1
ATOM 2105 C CA . GLY B 1 61 ? -22.172 -0.834 5.133 1 90.19 61 GLY B CA 1
ATOM 2106 C C . GLY B 1 61 ? -21.938 -0.33 6.543 1 90.19 61 GLY B C 1
ATOM 2107 O O . GLY B 1 61 ? -22.344 0.775 6.891 1 90.19 61 GLY B O 1
ATOM 2108 N N . LEU B 1 62 ? -21.234 -1.104 7.324 1 87.5 62 LEU B N 1
ATOM 2109 C CA . LEU B 1 62 ? -20.906 -0.723 8.695 1 87.5 62 LEU B CA 1
ATOM 2110 C C . LEU B 1 62 ? -20 0.5 8.711 1 87.5 62 LEU B C 1
ATOM 2112 O O . LEU B 1 62 ? -20.125 1.363 9.586 1 87.5 62 LEU B O 1
ATOM 2116 N N . ASP B 1 63 ? -19.109 0.529 7.789 1 84.19 63 ASP B N 1
ATOM 2117 C CA . ASP B 1 63 ? -18.188 1.651 7.676 1 84.19 63 ASP B CA 1
ATOM 2118 C C . ASP B 1 63 ? -18.922 2.945 7.352 1 84.19 63 ASP B C 1
ATOM 2120 O O . ASP B 1 63 ? -18.594 4.008 7.883 1 84.19 63 ASP B O 1
ATOM 2124 N N . VAL B 1 64 ? -19.859 2.85 6.496 1 79.94 64 VAL B N 1
ATOM 2125 C CA . VAL B 1 64 ? -20.656 4.016 6.109 1 79.94 64 VAL B CA 1
ATOM 2126 C C . VAL B 1 64 ? -21.484 4.492 7.297 1 79.94 64 VAL B C 1
ATOM 2128 O O . VAL B 1 64 ? -21.594 5.691 7.543 1 79.94 64 VAL B O 1
ATOM 2131 N N . VAL B 1 65 ? -21.922 3.611 8.039 1 76.62 65 VAL B N 1
ATOM 2132 C CA . VAL B 1 65 ? -22.781 3.912 9.18 1 76.62 65 VAL B CA 1
ATOM 2133 C C . VAL B 1 65 ? -21.953 4.602 10.273 1 76.62 65 VAL B C 1
ATOM 2135 O O . VAL B 1 65 ? -22.391 5.609 10.836 1 76.62 65 VAL B O 1
ATOM 2138 N N . ASP B 1 66 ? -20.812 4.043 10.539 1 75.25 66 ASP B N 1
ATOM 2139 C CA . ASP B 1 66 ? -20 4.613 11.602 1 75.25 66 ASP B CA 1
ATOM 2140 C C . ASP B 1 66 ? -19.609 6.055 11.289 1 75.25 66 ASP B C 1
ATOM 2142 O O . ASP B 1 66 ? -19.609 6.91 12.18 1 75.25 66 ASP B O 1
ATOM 2146 N N . GLY B 1 67 ? -19.344 6.297 10.055 1 70.75 67 GLY B N 1
ATOM 2147 C CA . GLY B 1 67 ? -19.062 7.668 9.664 1 70.75 67 GLY B CA 1
ATOM 2148 C C . GLY B 1 67 ? -20.25 8.602 9.82 1 70.75 67 GLY B C 1
ATOM 2149 O O . GLY B 1 67 ? -20.094 9.719 10.305 1 70.75 67 GLY B O 1
ATOM 2150 N N . ALA B 1 68 ? -21.328 8.102 9.492 1 68.62 68 ALA B N 1
ATOM 2151 C CA . ALA B 1 68 ? -22.547 8.898 9.586 1 68.62 68 ALA B CA 1
ATOM 2152 C C . ALA B 1 68 ? -22.922 9.156 11.039 1 68.62 68 ALA B C 1
ATOM 2154 O O . ALA B 1 68 ? -23.328 10.266 11.398 1 68.62 68 ALA B O 1
ATOM 2155 N N . VAL B 1 69 ? -22.734 8.164 11.828 1 67.12 69 VAL B N 1
ATOM 2156 C CA . VAL B 1 69 ? -23.047 8.281 13.25 1 67.12 69 VAL B CA 1
ATOM 2157 C C . VAL B 1 69 ? -22.109 9.273 13.914 1 67.12 69 VAL B C 1
ATOM 2159 O O . VAL B 1 69 ? -22.531 10.109 14.711 1 67.12 69 VAL B O 1
ATOM 2162 N N . ALA B 1 70 ? -20.906 9.203 13.594 1 68.25 70 ALA B N 1
ATOM 2163 C CA . ALA B 1 70 ? -19.922 10.109 14.172 1 68.25 70 ALA B CA 1
ATOM 2164 C C . ALA B 1 70 ? -20.203 11.555 13.789 1 68.25 70 ALA B C 1
ATOM 2166 O O . ALA B 1 70 ? -20.109 12.461 14.625 1 68.25 70 ALA B O 1
ATOM 2167 N N . ARG B 1 71 ? -20.672 11.711 12.609 1 66.94 71 ARG B N 1
ATOM 2168 C CA . ARG B 1 71 ? -20.922 13.055 12.109 1 66.94 71 ARG B CA 1
ATOM 2169 C C . ARG B 1 71 ? -22.203 13.625 12.695 1 66.94 71 ARG B C 1
ATOM 2171 O O . ARG B 1 71 ? -22.266 14.812 13.039 1 66.94 71 ARG B O 1
ATOM 2178 N N . THR B 1 72 ? -23.125 12.797 12.836 1 67.12 72 THR B N 1
ATOM 2179 C CA . THR B 1 72 ? -24.438 13.25 13.273 1 67.12 72 THR B CA 1
ATOM 2180 C C . THR B 1 72 ? -24.469 13.453 14.781 1 67.12 72 THR B C 1
ATOM 2182 O O . THR B 1 72 ? -25.203 14.305 15.289 1 67.12 72 THR B O 1
ATOM 2185 N N . THR B 1 73 ? -23.734 12.625 15.445 1 66.88 73 THR B N 1
ATOM 2186 C CA . THR B 1 73 ? -23.734 12.734 16.891 1 66.88 73 THR B CA 1
ATOM 2187 C C . THR B 1 73 ? -22.672 13.711 17.375 1 66.88 73 THR B C 1
ATOM 2189 O O . THR B 1 73 ? -22.547 13.961 18.578 1 66.88 73 THR B O 1
ATOM 2192 N N . GLY B 1 74 ? -21.984 14.297 16.422 1 66.69 74 GLY B N 1
ATOM 2193 C CA . GLY B 1 74 ? -20.938 15.234 16.781 1 66.69 74 GLY B CA 1
ATOM 2194 C C . GLY B 1 74 ? -19.766 14.57 17.484 1 66.69 74 GLY B C 1
ATOM 2195 O O . GLY B 1 74 ? -19.016 15.227 18.203 1 66.69 74 GLY B O 1
ATOM 2196 N N . ARG B 1 75 ? -19.812 13.398 17.594 1 65.44 75 ARG B N 1
ATOM 2197 C CA . ARG B 1 75 ? -18.766 12.664 18.281 1 65.44 75 ARG B CA 1
ATOM 2198 C C . ARG B 1 75 ? -17.594 12.391 17.344 1 65.44 75 ARG B C 1
ATOM 2200 O O . ARG B 1 75 ? -16.953 11.336 17.422 1 65.44 75 ARG B O 1
ATOM 2207 N N . THR B 1 76 ? -17.391 13.359 16.422 1 72.5 76 THR B N 1
ATOM 2208 C CA . THR B 1 76 ? -16.234 13.227 15.547 1 72.5 76 THR B CA 1
ATOM 2209 C C . THR B 1 76 ? -14.961 13.625 16.281 1 72.5 76 THR B C 1
ATOM 2211 O O . THR B 1 76 ? -14.938 14.617 17 1 72.5 76 THR B O 1
ATOM 2214 N N . SER B 1 77 ? -14.117 12.641 16.422 1 78.56 77 SER B N 1
ATOM 2215 C CA . SER B 1 77 ? -12.805 12.93 17 1 78.56 77 SER B CA 1
ATOM 2216 C C . SER B 1 77 ? -11.703 12.727 15.969 1 78.56 77 SER B C 1
ATOM 2218 O O . SER B 1 77 ? -11.875 11.977 15 1 78.56 77 SER B O 1
ATOM 2220 N N . VAL B 1 78 ? -10.711 13.414 16.156 1 81.81 78 VAL B N 1
ATOM 2221 C CA . VAL B 1 78 ? -9.555 13.297 15.266 1 81.81 78 VAL B CA 1
ATOM 2222 C C . VAL B 1 78 ? -8.992 11.875 15.328 1 81.81 78 VAL B C 1
ATOM 2224 O O . VAL B 1 78 ? -8.641 11.297 14.297 1 81.81 78 VAL B O 1
ATOM 2227 N N . ALA B 1 79 ? -8.984 11.344 16.5 1 84 79 ALA B N 1
ATOM 2228 C CA . ALA B 1 79 ? -8.5 9.977 16.688 1 84 79 ALA B CA 1
ATOM 2229 C C . ALA B 1 79 ? -9.398 8.969 15.977 1 84 79 ALA B C 1
ATOM 2231 O O . ALA B 1 79 ? -8.906 8.031 15.344 1 84 79 ALA B O 1
ATOM 2232 N N . GLY B 1 80 ? -10.625 9.18 16.109 1 83.75 80 GLY B N 1
ATOM 2233 C CA . GLY B 1 80 ? -11.57 8.305 15.453 1 83.75 80 GLY B CA 1
ATOM 2234 C C . GLY B 1 80 ? -11.484 8.359 13.938 1 83.75 80 GLY B C 1
ATOM 2235 O O . GLY B 1 80 ? -11.555 7.332 13.266 1 83.75 80 GLY B O 1
ATOM 2236 N N . ALA B 1 81 ? -11.336 9.531 13.453 1 84.38 81 ALA B N 1
ATOM 2237 C CA . ALA B 1 81 ? -11.211 9.711 12.008 1 84.38 81 ALA B CA 1
ATOM 2238 C C . ALA B 1 81 ? -9.93 9.07 11.484 1 84.38 81 ALA B C 1
ATOM 2240 O O . ALA B 1 81 ? -9.922 8.484 10.398 1 84.38 81 ALA B O 1
ATOM 2241 N N . PHE B 1 82 ? -8.914 9.25 12.25 1 89.06 82 PHE B N 1
ATOM 2242 C CA . PHE B 1 82 ? -7.648 8.617 11.906 1 89.06 82 PHE B CA 1
ATOM 2243 C C . PHE B 1 82 ? -7.797 7.098 11.859 1 89.06 82 PHE B C 1
ATOM 2245 O O . PHE B 1 82 ? -7.406 6.457 10.883 1 89.06 82 PHE B O 1
ATOM 2252 N N . LEU B 1 83 ? -8.336 6.535 12.891 1 89.12 83 LEU B N 1
ATOM 2253 C CA . LEU B 1 83 ? -8.5 5.086 12.984 1 89.12 83 LEU B CA 1
ATOM 2254 C C . LEU B 1 83 ? -9.383 4.57 11.859 1 89.12 83 LEU B C 1
ATOM 2256 O O . LEU B 1 83 ? -9.086 3.537 11.25 1 89.12 83 LEU B O 1
ATOM 2260 N N . ASP B 1 84 ? -10.398 5.297 11.617 1 88.31 84 ASP B N 1
ATOM 2261 C CA . ASP B 1 84 ? -11.297 4.922 10.531 1 88.31 84 ASP B CA 1
ATOM 2262 C C . ASP B 1 84 ? -10.562 4.871 9.203 1 88.31 84 ASP B C 1
ATOM 2264 O O . ASP B 1 84 ? -10.68 3.898 8.453 1 88.31 84 ASP B O 1
ATOM 2268 N N . GLY B 1 85 ? -9.766 5.848 8.969 1 90.62 85 GLY B N 1
ATOM 2269 C CA . GLY B 1 85 ? -9.008 5.922 7.723 1 90.62 85 GLY B CA 1
ATOM 2270 C C . GLY B 1 85 ? -8 4.801 7.57 1 90.62 85 GLY B C 1
ATOM 2271 O O . GLY B 1 85 ? -7.82 4.266 6.477 1 90.62 85 GLY B O 1
ATOM 2272 N N . VAL B 1 86 ? -7.41 4.465 8.602 1 93.81 86 VAL B N 1
ATOM 2273 C CA . VAL B 1 86 ? -6.402 3.408 8.586 1 93.81 86 VAL B CA 1
ATOM 2274 C C . VAL B 1 86 ? -7.078 2.051 8.414 1 93.81 86 VAL B C 1
ATOM 2276 O O . VAL B 1 86 ? -6.641 1.229 7.605 1 93.81 86 VAL B O 1
ATOM 2279 N N . LEU B 1 87 ? -8.109 1.821 9.125 1 93.12 87 LEU B N 1
ATOM 2280 C CA . LEU B 1 87 ? -8.773 0.522 9.094 1 93.12 87 LEU B CA 1
ATOM 2281 C C . LEU B 1 87 ? -9.445 0.285 7.746 1 93.12 87 LEU B C 1
ATOM 2283 O O . LEU B 1 87 ? -9.547 -0.857 7.293 1 93.12 87 LEU B O 1
ATOM 2287 N N . ASP B 1 88 ? -9.812 1.39 7.105 1 93.56 88 ASP B N 1
ATOM 2288 C CA . ASP B 1 88 ? -10.336 1.272 5.746 1 93.56 88 ASP B CA 1
ATOM 2289 C C . ASP B 1 88 ? -9.32 0.606 4.824 1 93.56 88 ASP B C 1
ATOM 2291 O O . ASP B 1 88 ? -9.688 -0.193 3.959 1 93.56 88 ASP B O 1
ATOM 2295 N N . ARG B 1 89 ? -8.102 0.91 5.043 1 95.81 89 ARG B N 1
ATOM 2296 C CA . ARG B 1 89 ? -7.051 0.321 4.219 1 95.81 89 ARG B CA 1
ATOM 2297 C C . ARG B 1 89 ? -6.871 -1.159 4.539 1 95.81 89 ARG B C 1
ATOM 2299 O O . ARG B 1 89 ? -6.586 -1.961 3.646 1 95.81 89 ARG B O 1
ATOM 2306 N N . TYR B 1 90 ? -7.023 -1.506 5.727 1 96.75 90 TYR B N 1
ATOM 2307 C CA . TYR B 1 90 ? -6.891 -2.902 6.121 1 96.75 90 TYR B CA 1
ATOM 2308 C C . TYR B 1 90 ? -8.055 -3.732 5.594 1 96.75 90 TYR B C 1
ATOM 2310 O O . TYR B 1 90 ? -7.863 -4.863 5.141 1 96.75 90 TYR B O 1
ATOM 2318 N N . VAL B 1 91 ? -9.227 -3.18 5.727 1 96.75 91 VAL B N 1
ATOM 2319 C CA . VAL B 1 91 ? -10.398 -3.889 5.227 1 96.75 91 VAL B CA 1
ATOM 2320 C C . VAL B 1 91 ? -10.242 -4.156 3.73 1 96.75 91 VAL B C 1
ATOM 2322 O O . VAL B 1 91 ? -10.484 -5.273 3.266 1 96.75 91 VAL B O 1
ATOM 2325 N N . GLU B 1 92 ? -9.859 -3.154 3.043 1 97.31 92 GLU B N 1
ATOM 2326 C CA . GLU B 1 92 ? -9.672 -3.32 1.604 1 97.31 92 GLU B CA 1
ATOM 2327 C C . GLU B 1 92 ? -8.562 -4.324 1.306 1 97.31 92 GLU B C 1
ATOM 2329 O O . GLU B 1 92 ? -8.688 -5.145 0.394 1 97.31 92 GLU B O 1
ATOM 2334 N N . ALA B 1 93 ? -7.512 -4.297 2.039 1 97.81 93 ALA B N 1
ATOM 2335 C CA . ALA B 1 93 ? -6.418 -5.25 1.87 1 97.81 93 ALA B CA 1
ATOM 2336 C C . ALA B 1 93 ? -6.891 -6.68 2.123 1 97.81 93 ALA B C 1
ATOM 2338 O O . ALA B 1 93 ? -6.492 -7.605 1.416 1 97.81 93 ALA B O 1
ATOM 2339 N N . LEU B 1 94 ? -7.703 -6.863 3.123 1 97.81 94 LEU B N 1
ATOM 2340 C CA . LEU B 1 94 ? -8.242 -8.18 3.436 1 97.81 94 LEU B CA 1
ATOM 2341 C C . LEU B 1 94 ? -9.078 -8.711 2.281 1 97.81 94 LEU B C 1
ATOM 2343 O O . LEU B 1 94 ? -9.031 -9.906 1.971 1 97.81 94 LEU B O 1
ATOM 2347 N N . LEU B 1 95 ? -9.828 -7.816 1.697 1 98.44 95 LEU B N 1
ATOM 2348 C CA . LEU B 1 95 ? -10.633 -8.211 0.542 1 98.44 95 LEU B CA 1
ATOM 2349 C C . LEU B 1 95 ? -9.734 -8.672 -0.603 1 98.44 95 LEU B C 1
ATOM 2351 O O . LEU B 1 95 ? -9.938 -9.758 -1.15 1 98.44 95 LEU B O 1
ATOM 2355 N N . ILE B 1 96 ? -8.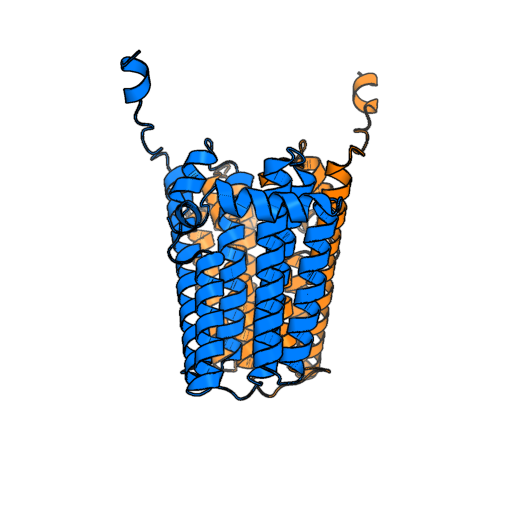75 -7.906 -0.923 1 98.38 96 ILE B N 1
ATOM 2356 C CA . ILE B 1 96 ? -7.879 -8.18 -2.059 1 98.38 96 ILE B CA 1
ATOM 2357 C C . ILE B 1 96 ? -7.062 -9.438 -1.791 1 98.38 96 ILE B C 1
ATOM 2359 O O . ILE B 1 96 ? -6.922 -10.297 -2.67 1 98.38 96 ILE B O 1
ATOM 2363 N N . LEU B 1 97 ? -6.594 -9.578 -0.575 1 97.25 97 LEU B N 1
ATOM 2364 C CA . LEU B 1 97 ? -5.848 -10.773 -0.195 1 97.25 97 LEU B CA 1
ATOM 2365 C C . LEU B 1 97 ? -6.746 -12.008 -0.235 1 97.25 97 LEU B C 1
ATOM 2367 O O . LEU B 1 97 ? -6.316 -13.078 -0.666 1 97.25 97 LEU B O 1
ATOM 2371 N N . GLY B 1 98 ? -7.953 -11.836 0.285 1 97.94 98 GLY B N 1
ATOM 2372 C CA . GLY B 1 98 ? -8.898 -12.93 0.205 1 97.94 98 GLY B CA 1
ATOM 2373 C C . GLY B 1 98 ? -9.148 -13.398 -1.216 1 97.94 98 GLY B C 1
ATOM 2374 O O . GLY B 1 98 ? -9.227 -14.602 -1.472 1 97.94 98 GLY B O 1
ATOM 2375 N N . LEU B 1 99 ? -9.227 -12.461 -2.09 1 98.12 99 LEU B N 1
ATOM 2376 C CA . LEU B 1 99 ? -9.453 -12.797 -3.492 1 98.12 99 LEU B CA 1
ATOM 2377 C C . LEU B 1 99 ? -8.234 -13.484 -4.09 1 98.12 99 LEU B C 1
ATOM 2379 O O . LEU B 1 99 ? -8.367 -14.352 -4.953 1 98.12 99 LEU B O 1
ATOM 2383 N N . LEU B 1 100 ? -7.078 -13.117 -3.623 1 96.62 100 LEU B N 1
ATOM 2384 C CA . LEU B 1 100 ? -5.859 -13.797 -4.047 1 96.62 100 LEU B CA 1
ATOM 2385 C C . LEU B 1 100 ? -5.938 -15.289 -3.742 1 96.62 100 LEU B C 1
ATOM 2387 O O . LEU B 1 100 ? -5.656 -16.125 -4.609 1 96.62 100 LEU B O 1
ATOM 2391 N N . PHE B 1 101 ? -6.348 -15.586 -2.59 1 95.19 101 PHE B N 1
ATOM 2392 C CA . PHE B 1 101 ? -6.402 -16.984 -2.168 1 95.19 101 PHE B CA 1
ATOM 2393 C C . PHE B 1 101 ? -7.578 -17.703 -2.82 1 95.19 101 PHE B C 1
ATOM 2395 O O . PHE B 1 101 ? -7.492 -18.891 -3.119 1 95.19 101 PHE B O 1
ATOM 2402 N N . TYR B 1 102 ? -8.625 -16.969 -3.037 1 96.88 102 TYR B N 1
ATOM 2403 C CA . TYR B 1 102 ? -9.781 -17.547 -3.707 1 96.88 102 TYR B CA 1
ATOM 2404 C C . TYR B 1 102 ? -9.438 -17.953 -5.137 1 96.88 102 TYR B C 1
ATOM 2406 O O . TYR B 1 102 ? -9.789 -19.062 -5.574 1 96.88 102 TYR B O 1
ATOM 2414 N N . ILE B 1 103 ? -8.75 -17.109 -5.867 1 94.69 103 ILE B N 1
ATOM 2415 C CA . ILE B 1 103 ? -8.43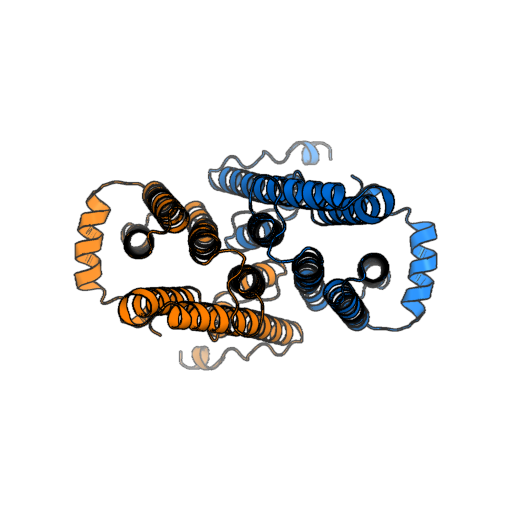8 -17.297 -7.277 1 94.69 103 ILE B CA 1
ATOM 2416 C C . ILE B 1 103 ? -7.371 -18.391 -7.422 1 94.69 103 ILE B C 1
ATOM 2418 O O . ILE B 1 103 ? -7.414 -19.188 -8.352 1 94.69 103 ILE B O 1
ATOM 2422 N N . GLY B 1 104 ? -6.398 -18.422 -6.492 1 88.88 104 GLY B N 1
ATOM 2423 C CA . GLY B 1 104 ? -5.352 -19.422 -6.547 1 88.88 104 GLY B CA 1
ATOM 2424 C C . GLY B 1 104 ? -4.113 -18.953 -7.289 1 88.88 104 GLY B C 1
ATOM 2425 O O . GLY B 1 104 ? -4.176 -18 -8.07 1 88.88 104 GLY B O 1
ATOM 2426 N N . PRO B 1 105 ? -3.076 -19.594 -7.051 1 81.5 105 PRO B N 1
ATOM 2427 C CA . PRO B 1 105 ? -1.779 -19.125 -7.547 1 81.5 105 PRO B CA 1
ATOM 2428 C C . PRO B 1 105 ? -1.606 -19.359 -9.047 1 81.5 105 PRO B C 1
ATOM 2430 O O . PRO B 1 105 ? -0.779 -18.703 -9.688 1 81.5 105 PRO B O 1
ATOM 2433 N N . GLU B 1 106 ? -2.408 -20.172 -9.688 1 83.38 106 GLU B N 1
ATOM 2434 C CA . GLU B 1 106 ? -2.178 -20.547 -11.078 1 83.38 106 GLU B CA 1
ATOM 2435 C C . GLU B 1 106 ? -3.014 -19.688 -12.023 1 83.38 106 GLU B C 1
ATOM 2437 O O . GLU B 1 106 ? -2.836 -19.75 -13.242 1 83.38 106 GLU B O 1
ATOM 2442 N N . ALA B 1 107 ? -3.883 -18.906 -11.508 1 90.06 107 ALA B N 1
ATOM 2443 C CA . ALA B 1 107 ? -4.777 -18.125 -12.367 1 90.06 107 ALA B CA 1
ATOM 2444 C C . ALA B 1 107 ? -4.012 -17.047 -13.125 1 90.06 107 ALA B C 1
ATOM 2446 O O . ALA B 1 107 ? -3.08 -16.438 -12.578 1 90.06 107 ALA B O 1
ATOM 2447 N N . GLU B 1 108 ? -4.48 -16.859 -14.375 1 90.56 108 GLU B N 1
ATOM 2448 C CA . GLU B 1 108 ? -3.807 -15.906 -15.242 1 90.56 108 GLU B CA 1
ATOM 2449 C C . GLU B 1 108 ? -4.812 -15.078 -16.047 1 90.56 108 GLU B C 1
ATOM 2451 O O . GLU B 1 108 ? -5.867 -15.594 -16.438 1 90.56 108 GLU B O 1
ATOM 2456 N N . PHE B 1 109 ? -4.57 -13.867 -16.188 1 93.69 109 PHE B N 1
ATOM 2457 C CA . PHE B 1 109 ? -5.266 -12.922 -17.062 1 93.69 109 PHE B CA 1
ATOM 2458 C C . PHE B 1 109 ? -4.273 -11.984 -17.75 1 93.69 109 PHE B C 1
ATOM 2460 O O . PHE B 1 109 ? -4.004 -10.891 -17.25 1 93.69 109 PHE B O 1
ATOM 2467 N N . ILE B 1 110 ? -3.633 -12.398 -18.938 1 91 110 ILE B N 1
ATOM 2468 C CA . ILE B 1 110 ? -2.545 -11.734 -19.641 1 91 110 ILE B CA 1
ATOM 2469 C C . ILE B 1 110 ? -1.235 -11.93 -18.891 1 91 110 ILE B C 1
ATOM 2471 O O . ILE B 1 110 ? -0.238 -12.367 -19.469 1 91 110 ILE B O 1
ATOM 2475 N N . ILE B 1 111 ? -1.23 -11.727 -17.594 1 91.44 111 ILE B N 1
ATOM 2476 C CA . ILE B 1 111 ? -0.16 -12.031 -16.656 1 91.44 111 ILE B CA 1
ATOM 2477 C C . ILE B 1 111 ? -0.731 -12.766 -15.438 1 91.44 111 ILE B C 1
ATOM 2479 O O . ILE B 1 111 ? -1.95 -12.836 -15.266 1 91.44 111 ILE B O 1
ATOM 2483 N N . PRO B 1 112 ? 0.172 -13.336 -14.633 1 93 112 PRO B N 1
ATOM 2484 C CA . PRO B 1 112 ? -0.352 -14 -13.438 1 93 112 PRO B CA 1
ATOM 2485 C C . PRO B 1 112 ? -1.203 -13.078 -12.578 1 93 112 PRO B C 1
ATOM 2487 O O . PRO B 1 112 ? -0.867 -11.898 -12.406 1 93 112 PRO B O 1
ATOM 2490 N N . MET B 1 113 ? -2.324 -13.586 -12.055 1 95.5 113 MET B N 1
ATOM 2491 C CA . MET B 1 113 ? -3.252 -12.789 -11.25 1 95.5 113 MET B CA 1
ATOM 2492 C C . MET B 1 113 ? -2.566 -12.234 -10.008 1 95.5 113 MET B C 1
ATOM 2494 O O . MET B 1 113 ? -2.922 -11.156 -9.523 1 95.5 113 MET B O 1
ATOM 2498 N N . SER B 1 114 ? -1.52 -12.984 -9.516 1 95 114 SER B N 1
ATOM 2499 C CA . SER B 1 114 ? -0.763 -12.5 -8.367 1 95 114 SER B CA 1
ATOM 2500 C C . SER B 1 114 ? -0.119 -11.148 -8.672 1 95 114 SER B C 1
ATOM 2502 O O . SER B 1 114 ? 0.004 -10.305 -7.781 1 95 114 SER B O 1
ATOM 2504 N N . GLY B 1 115 ? 0.264 -10.953 -9.922 1 95.75 115 GLY B N 1
ATOM 2505 C CA . GLY B 1 115 ? 0.793 -9.664 -10.336 1 95.75 115 GLY B CA 1
ATOM 2506 C C . GLY B 1 115 ? -0.237 -8.555 -10.281 1 95.75 115 GLY B C 1
ATOM 2507 O O . GLY B 1 115 ? 0.05 -7.457 -9.797 1 95.75 115 GLY B O 1
ATOM 2508 N N . TRP B 1 116 ? -1.425 -8.812 -10.742 1 97 116 TRP B N 1
ATOM 2509 C CA . TRP B 1 116 ? -2.516 -7.848 -10.703 1 97 116 TRP B CA 1
ATOM 2510 C C . TRP B 1 116 ? -2.887 -7.504 -9.266 1 97 116 TRP B C 1
ATOM 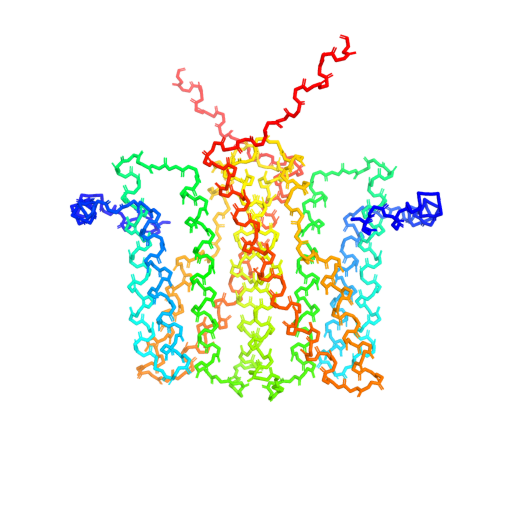2512 O O . TRP B 1 116 ? -3.123 -6.336 -8.938 1 97 116 TRP B O 1
ATOM 2522 N N . ILE B 1 117 ? -2.904 -8.492 -8.438 1 97.12 117 ILE B N 1
ATOM 2523 C CA . ILE B 1 117 ? -3.285 -8.32 -7.039 1 97.12 117 ILE B CA 1
ATOM 2524 C C . ILE B 1 117 ? -2.248 -7.457 -6.328 1 97.12 117 ILE B C 1
ATOM 2526 O O . ILE B 1 117 ? -2.6 -6.535 -5.59 1 97.12 117 ILE B O 1
ATOM 2530 N N . ALA B 1 118 ? -0.995 -7.77 -6.566 1 96.06 118 ALA B N 1
ATOM 2531 C CA . ALA B 1 118 ? 0.077 -6.969 -5.98 1 96.06 118 ALA B CA 1
ATOM 2532 C C . ALA B 1 118 ? -0.018 -5.516 -6.43 1 96.06 118 ALA B C 1
ATOM 2534 O O . ALA B 1 118 ? 0.104 -4.598 -5.613 1 96.06 118 ALA B O 1
ATOM 2535 N N . ALA B 1 119 ? -0.271 -5.332 -7.715 1 97.25 119 ALA B N 1
ATOM 2536 C CA . ALA B 1 119 ? -0.416 -3.988 -8.266 1 97.25 119 ALA B CA 1
ATOM 2537 C C . ALA B 1 119 ? -1.631 -3.279 -7.676 1 97.25 119 ALA B C 1
ATOM 2539 O O . ALA B 1 119 ? -1.595 -2.07 -7.434 1 97.25 119 ALA B O 1
ATOM 2540 N N . LEU B 1 120 ? -2.67 -4.016 -7.477 1 98.25 120 LEU B N 1
ATOM 2541 C CA . LEU B 1 120 ? -3.9 -3.453 -6.938 1 98.25 120 LEU B CA 1
ATOM 2542 C C . LEU B 1 120 ? -3.707 -3.004 -5.492 1 98.25 120 LEU B C 1
ATOM 2544 O O . LEU B 1 120 ? -4.121 -1.905 -5.117 1 98.25 120 LEU B O 1
ATOM 2548 N N . ILE B 1 121 ? -3.07 -3.818 -4.691 1 97.94 121 ILE B N 1
ATOM 2549 C CA . ILE B 1 121 ? -2.803 -3.457 -3.303 1 97.94 121 ILE B CA 1
ATOM 2550 C C . ILE B 1 121 ? -1.952 -2.189 -3.254 1 97.94 121 ILE B C 1
ATOM 2552 O O . ILE B 1 121 ? -2.264 -1.253 -2.516 1 97.94 121 ILE B O 1
ATOM 2556 N N . PHE B 1 122 ? -0.945 -2.162 -4.039 1 98.25 122 PHE B N 1
ATOM 2557 C CA . PHE B 1 122 ? -0.051 -1.011 -4.082 1 98.25 122 PHE B CA 1
ATOM 2558 C C . PHE B 1 122 ? -0.807 0.247 -4.492 1 98.25 122 PHE B C 1
ATOM 2560 O O . PHE B 1 122 ? -0.752 1.265 -3.799 1 98.25 122 PHE B O 1
ATOM 2567 N N . GLY B 1 123 ? -1.509 0.12 -5.586 1 97.56 123 GLY B N 1
ATOM 2568 C CA . GLY B 1 123 ? -2.252 1.263 -6.09 1 97.56 123 GLY B CA 1
ATOM 2569 C C . GLY B 1 123 ? -3.303 1.767 -5.117 1 97.56 123 GLY B C 1
ATOM 2570 O O . GLY B 1 123 ? -3.498 2.977 -4.977 1 97.56 123 GLY B O 1
ATOM 2571 N N . ALA B 1 124 ? -3.953 0.892 -4.48 1 96.88 124 ALA B N 1
ATOM 2572 C CA . ALA B 1 124 ? -5.016 1.249 -3.543 1 96.88 124 ALA B CA 1
ATOM 2573 C C . ALA B 1 124 ? -4.465 2.064 -2.375 1 96.88 124 ALA B C 1
ATOM 2575 O O . ALA B 1 124 ? -5.023 3.105 -2.02 1 96.88 124 ALA B O 1
ATOM 2576 N N . VAL B 1 125 ? -3.348 1.637 -1.82 1 97.19 125 VAL B N 1
ATOM 2577 C CA . VAL B 1 125 ? -2.789 2.34 -0.671 1 97.19 125 VAL B CA 1
ATOM 2578 C C . VAL B 1 125 ? -2.104 3.625 -1.135 1 97.19 125 VAL B C 1
ATOM 2580 O O . VAL B 1 125 ? -2.174 4.652 -0.457 1 97.19 125 VAL B O 1
ATOM 2583 N N . MET B 1 126 ? -1.517 3.586 -2.32 1 96.94 126 MET B N 1
ATOM 2584 C CA . MET B 1 126 ? -0.787 4.742 -2.83 1 96.94 126 MET B CA 1
ATOM 2585 C C . MET B 1 126 ? -1.728 5.922 -3.062 1 96.94 126 MET B C 1
ATOM 2587 O O . MET B 1 126 ? -1.344 7.074 -2.865 1 96.94 126 MET B O 1
ATOM 2591 N N . THR B 1 127 ? -2.943 5.645 -3.518 1 94.38 127 THR B N 1
ATOM 2592 C CA . THR B 1 127 ? -3.908 6.715 -3.754 1 94.38 127 THR B CA 1
ATOM 2593 C C . THR B 1 127 ? -4.141 7.523 -2.48 1 94.38 127 THR B C 1
ATOM 2595 O O . THR B 1 127 ? -4.23 8.75 -2.527 1 94.38 127 THR B O 1
ATOM 2598 N N . SER B 1 128 ? -4.207 6.848 -1.368 1 92.94 128 SER B N 1
ATOM 2599 C CA . SER B 1 128 ? -4.395 7.52 -0.085 1 92.94 128 SER B CA 1
ATOM 2600 C C . SER B 1 128 ? -3.084 8.102 0.431 1 92.94 128 SER B C 1
ATOM 2602 O O . SER B 1 128 ? -3.066 9.195 1.002 1 92.94 128 SER B O 1
ATOM 2604 N N . PHE B 1 129 ? -2.004 7.438 0.206 1 95.19 129 PHE B N 1
ATOM 2605 C CA . PHE B 1 129 ? -0.696 7.867 0.691 1 95.19 129 PHE B CA 1
ATOM 2606 C C . PHE B 1 129 ? -0.293 9.195 0.061 1 95.19 129 PHE B C 1
ATOM 2608 O O . PHE B 1 129 ? 0.169 10.102 0.756 1 95.19 129 PHE B O 1
ATOM 2615 N N . VAL B 1 130 ? -0.47 9.32 -1.211 1 93.25 130 VAL B N 1
ATOM 2616 C CA . VAL B 1 130 ? -0.009 10.508 -1.931 1 93.25 130 VAL B CA 1
ATOM 2617 C C . VAL B 1 130 ? -0.695 11.75 -1.374 1 93.25 130 VAL B C 1
ATOM 2619 O O . VAL B 1 130 ? -0.044 12.766 -1.13 1 93.25 130 VAL B O 1
ATOM 2622 N N . ARG B 1 131 ? -1.946 11.641 -1.104 1 88.81 131 ARG B N 1
ATOM 2623 C CA . ARG B 1 131 ? -2.688 12.773 -0.558 1 88.81 131 ARG B CA 1
ATOM 2624 C C . ARG B 1 131 ? -2.199 13.125 0.843 1 88.81 131 ARG B C 1
ATOM 2626 O O . ARG B 1 131 ? -1.905 14.281 1.132 1 88.81 131 ARG B O 1
ATOM 2633 N N . ALA B 1 132 ? -2.102 12.125 1.649 1 89.44 132 ALA B N 1
ATOM 2634 C CA . ALA B 1 132 ? -1.659 12.344 3.023 1 89.44 132 ALA B CA 1
ATOM 2635 C C . ALA B 1 132 ? -0.226 12.867 3.062 1 89.44 132 ALA B C 1
ATOM 2637 O O . ALA B 1 132 ? 0.099 13.75 3.861 1 89.44 132 ALA B O 1
ATOM 2638 N N . TYR B 1 133 ? 0.552 12.367 2.176 1 91.19 133 TYR B N 1
ATOM 2639 C CA . TYR B 1 133 ? 1.971 12.711 2.166 1 91.19 133 TYR B CA 1
ATOM 2640 C C . TYR B 1 133 ? 2.189 14.125 1.639 1 91.19 133 TYR B C 1
ATOM 2642 O O . TYR B 1 133 ? 3.084 14.836 2.102 1 91.19 133 TYR B O 1
ATOM 2650 N N . ALA B 1 134 ? 1.386 14.469 0.698 1 88 134 ALA B N 1
ATOM 2651 C CA . ALA B 1 134 ? 1.454 15.836 0.203 1 88 134 ALA B CA 1
ATOM 2652 C C . ALA B 1 134 ? 1.144 16.844 1.313 1 88 134 ALA B C 1
ATOM 2654 O O . ALA B 1 134 ? 1.812 17.875 1.435 1 88 134 ALA B O 1
ATOM 2655 N N . ASP B 1 135 ? 0.205 16.5 2.061 1 83.69 135 ASP B N 1
ATOM 2656 C CA . ASP B 1 135 ? -0.134 17.344 3.203 1 83.69 135 ASP B CA 1
ATOM 2657 C C . ASP B 1 135 ? 0.98 17.328 4.246 1 83.69 135 ASP B C 1
ATOM 2659 O O . ASP B 1 135 ? 1.349 18.375 4.785 1 83.69 135 ASP B O 1
ATOM 2663 N N . HIS B 1 136 ? 1.487 16.172 4.434 1 82.62 136 HIS B N 1
ATOM 2664 C CA . HIS B 1 136 ? 2.57 15.977 5.391 1 82.62 136 HIS B CA 1
ATOM 2665 C C . HIS B 1 136 ? 3.777 16.828 5.039 1 82.62 136 HIS B C 1
ATOM 2667 O O . HIS B 1 136 ? 4.434 17.391 5.93 1 82.62 136 HIS B O 1
ATOM 2673 N N . ARG B 1 137 ? 4.012 17 3.785 1 83.81 137 ARG B N 1
ATOM 2674 C CA . ARG B 1 137 ? 5.172 17.75 3.326 1 83.81 137 ARG B CA 1
ATOM 2675 C C . ARG B 1 137 ? 4.84 19.234 3.184 1 83.81 137 ARG B C 1
ATOM 2677 O O . ARG B 1 137 ? 5.715 20.047 2.859 1 83.81 137 ARG B O 1
ATOM 2684 N N . GLY B 1 138 ? 3.543 19.547 3.455 1 79.19 138 GLY B N 1
ATOM 2685 C CA . GLY B 1 138 ? 3.125 20.938 3.447 1 79.19 138 GLY B CA 1
ATOM 2686 C C . GLY B 1 138 ? 2.932 21.484 2.051 1 79.19 138 GLY B C 1
ATOM 2687 O O . GLY B 1 138 ? 3.078 22.688 1.831 1 79.19 138 GLY B O 1
ATOM 2688 N N . LEU B 1 139 ? 2.811 20.688 1.136 1 77.06 139 LEU B N 1
ATOM 2689 C CA . LEU B 1 139 ? 2.641 21.156 -0.234 1 77.06 139 LEU B CA 1
ATOM 2690 C C . LEU B 1 139 ? 1.281 21.828 -0.413 1 77.06 139 LEU B C 1
ATOM 2692 O O . LEU B 1 139 ? 1.121 22.703 -1.271 1 77.06 139 LEU B O 1
ATOM 2696 N N . VAL B 1 140 ? 0.34 21.406 0.443 1 63.62 140 VAL B N 1
ATOM 2697 C CA . VAL B 1 140 ? -1.016 21.891 0.214 1 63.62 140 VAL B CA 1
ATOM 2698 C C . VAL B 1 140 ? -1.422 22.844 1.339 1 63.62 140 VAL B C 1
ATOM 2700 O O . VAL B 1 140 ? -1.452 22.453 2.508 1 63.62 140 VAL B O 1
ATOM 2703 N N . LYS B 1 141 ? -1.372 24.109 1.042 1 59.31 141 LYS B N 1
ATOM 2704 C CA . LYS B 1 141 ? -1.744 25.109 2.035 1 59.31 141 LYS B CA 1
ATOM 2705 C C . LYS B 1 141 ? -3.221 25 2.404 1 59.31 141 LYS B C 1
ATOM 2707 O O . LYS B 1 141 ? -3.59 25.156 3.568 1 59.31 141 LYS B O 1
ATOM 2712 N N . ASP B 1 142 ? -4.094 24.719 1.346 1 60.72 142 ASP B N 1
ATOM 2713 C CA . ASP B 1 142 ? -5.531 24.625 1.561 1 60.72 142 ASP B CA 1
ATOM 2714 C C . ASP B 1 142 ? -6.02 23.188 1.339 1 60.72 142 ASP B C 1
ATOM 2716 O O . ASP B 1 142 ? -6.152 22.734 0.198 1 60.72 142 ASP B O 1
ATOM 2720 N N . GLN B 1 143 ? -6.07 22.422 2.385 1 59.28 143 GLN B N 1
ATOM 2721 C CA . GLN B 1 143 ? -6.461 21.016 2.373 1 59.28 143 GLN B CA 1
ATOM 2722 C C . GLN B 1 143 ? -7.754 20.812 1.591 1 59.28 143 GLN B C 1
ATOM 2724 O O . GLN B 1 143 ? -7.93 19.781 0.929 1 59.28 143 GLN B O 1
ATOM 2729 N N . ALA B 1 144 ? -8.516 21.812 1.736 1 59.75 144 ALA B N 1
ATOM 2730 C CA . ALA B 1 144 ? -9.812 21.703 1.083 1 59.75 144 ALA B CA 1
ATOM 2731 C C . ALA B 1 144 ? -9.664 21.703 -0.436 1 59.75 144 ALA B C 1
ATOM 2733 O O . ALA B 1 144 ? -10.375 20.969 -1.13 1 59.75 144 ALA B O 1
ATOM 2734 N N . VAL B 1 145 ? -8.836 22.5 -0.887 1 58 145 VAL B N 1
ATOM 2735 C CA . VAL B 1 145 ? -8.625 22.609 -2.326 1 58 145 VAL B CA 1
ATOM 2736 C C . VAL B 1 145 ? -7.988 21.328 -2.855 1 58 145 VAL B C 1
ATOM 2738 O O . VAL B 1 145 ? -8.391 20.812 -3.9 1 58 145 VAL B O 1
ATOM 2741 N N . LEU B 1 146 ? -7.141 20.828 -2.082 1 59.72 146 LEU B N 1
ATOM 2742 C CA . LEU B 1 146 ? -6.465 19.609 -2.514 1 59.72 146 LEU B CA 1
ATOM 2743 C C . LEU B 1 146 ? -7.438 18.438 -2.568 1 59.72 146 LEU B C 1
ATOM 2745 O O . LEU B 1 146 ? -7.406 17.641 -3.51 1 59.72 146 LEU B O 1
ATOM 2749 N N . ALA B 1 147 ? -8.203 18.422 -1.61 1 61.22 147 ALA B N 1
ATOM 2750 C CA . ALA B 1 147 ? -9.164 17.328 -1.537 1 61.22 147 ALA B CA 1
ATOM 2751 C C . ALA B 1 147 ? -10.109 17.344 -2.736 1 61.22 147 ALA B C 1
ATOM 2753 O O . ALA B 1 147 ? -10.469 16.281 -3.268 1 61.22 147 ALA B O 1
ATOM 2754 N N . LYS B 1 148 ? -10.43 18.484 -3.031 1 62.25 148 LYS B N 1
ATOM 2755 C CA . LYS B 1 148 ? -11.352 18.656 -4.152 1 62.25 148 LYS B CA 1
ATOM 2756 C C . LYS B 1 148 ? -10.672 18.312 -5.477 1 62.25 148 LYS B C 1
ATOM 2758 O O . LYS B 1 148 ? -11.289 17.703 -6.352 1 62.25 148 LYS B O 1
ATOM 2763 N N . GLU B 1 149 ? -9.516 18.688 -5.461 1 61.53 149 GLU B N 1
ATOM 2764 C CA . GLU B 1 149 ? -8.805 18.5 -6.723 1 61.53 149 GLU B CA 1
ATOM 2765 C C . GLU B 1 149 ? -8.188 17.109 -6.816 1 61.53 149 GLU B C 1
ATOM 2767 O O . GLU B 1 149 ? -7.934 16.609 -7.914 1 61.53 149 GLU B O 1
ATOM 2772 N N . MET B 1 150 ? -7.945 16.703 -5.637 1 63.34 150 MET B N 1
ATOM 2773 C CA . MET B 1 150 ? -7.262 15.414 -5.684 1 63.34 150 MET B CA 1
ATOM 2774 C C . MET B 1 150 ? -8.266 14.273 -5.77 1 63.34 150 MET B C 1
ATOM 2776 O O . MET B 1 150 ? -8.023 13.188 -5.238 1 63.34 150 MET B O 1
ATOM 2780 N N . GLY B 1 151 ? -9.43 14.695 -6.27 1 65.12 151 GLY B N 1
ATOM 2781 C CA . GLY B 1 151 ? -10.266 13.594 -6.734 1 65.12 151 GLY B CA 1
ATOM 2782 C C . GLY B 1 151 ? -9.586 12.734 -7.781 1 65.12 151 GLY B C 1
ATOM 2783 O O . GLY B 1 151 ? -8.438 12.992 -8.164 1 65.12 151 GLY B O 1
ATOM 2784 N N . GLY B 1 152 ? -9.758 11.492 -7.996 1 67.75 152 GLY B N 1
ATOM 2785 C CA . GLY B 1 152 ? -9.109 10.641 -8.977 1 67.75 152 GLY B CA 1
ATOM 2786 C C . GLY B 1 152 ? -10.086 9.773 -9.758 1 67.75 152 GLY B C 1
ATOM 2787 O O . GLY B 1 152 ? -11.297 9.852 -9.539 1 67.75 152 GLY B O 1
ATOM 2788 N N . LEU B 1 153 ? -9.555 9.164 -10.742 1 73.56 153 LEU B N 1
ATOM 2789 C CA . LEU B 1 153 ? -10.281 8.281 -11.641 1 73.56 153 LEU B CA 1
ATOM 2790 C C . LEU B 1 153 ? -11.023 7.199 -10.867 1 73.56 153 LEU B C 1
ATOM 2792 O O . LEU B 1 153 ? -12.164 6.867 -11.188 1 73.56 153 LEU B O 1
ATOM 2796 N N . LEU B 1 154 ? -10.375 6.754 -9.852 1 81.56 154 LEU B N 1
ATOM 2797 C CA . LEU B 1 154 ? -10.93 5.645 -9.094 1 81.56 154 LEU B CA 1
ATOM 2798 C C . LEU B 1 154 ? -10.594 5.781 -7.609 1 81.56 154 LEU B C 1
ATOM 2800 O O . LEU B 1 154 ? -9.5 5.422 -7.176 1 81.56 154 LEU B O 1
ATOM 2804 N N . GLU B 1 155 ? -11.57 6.25 -6.965 1 88.44 155 GLU B N 1
ATOM 2805 C CA . GLU B 1 155 ? -11.414 6.316 -5.516 1 88.44 155 GLU B CA 1
ATOM 2806 C C . GLU B 1 155 ? -11.828 5.004 -4.852 1 88.44 155 GLU B C 1
ATOM 2808 O O . GLU B 1 155 ? -12.148 4.031 -5.539 1 88.44 155 GLU B O 1
ATOM 2813 N N . ARG B 1 156 ? -11.656 4.973 -3.592 1 90.19 156 ARG B N 1
ATOM 2814 C CA . ARG B 1 156 ? -11.852 3.717 -2.875 1 90.19 156 ARG B CA 1
ATOM 2815 C C . ARG B 1 156 ? -13.25 3.166 -3.107 1 90.19 156 ARG B C 1
ATOM 2817 O O . ARG B 1 156 ? -13.422 1.973 -3.361 1 90.19 156 ARG B O 1
ATOM 2824 N N . ALA B 1 157 ? -14.266 4.02 -3.057 1 89.06 157 ALA B N 1
ATOM 2825 C CA . ALA B 1 157 ? -15.648 3.574 -3.221 1 89.06 157 ALA B CA 1
ATOM 2826 C C . ALA B 1 157 ? -15.867 2.963 -4.602 1 89.06 157 ALA B C 1
ATOM 2828 O O . ALA B 1 157 ? -16.469 1.893 -4.727 1 89.06 157 ALA B O 1
ATOM 2829 N N . GLU B 1 158 ? -15.391 3.648 -5.594 1 93.94 158 GLU B N 1
ATOM 2830 C CA . GLU B 1 158 ? -15.516 3.154 -6.965 1 93.94 158 GLU B CA 1
ATOM 2831 C C . GLU B 1 158 ? -14.727 1.861 -7.156 1 93.94 158 GLU B C 1
ATOM 2833 O O . GLU B 1 158 ? -15.172 0.958 -7.867 1 93.94 158 GLU B O 1
ATOM 2838 N N . ARG B 1 159 ? -13.594 1.819 -6.562 1 95.88 159 ARG B N 1
ATOM 2839 C CA . ARG B 1 159 ? -12.766 0.619 -6.652 1 95.88 159 ARG B CA 1
ATOM 2840 C C . ARG B 1 159 ? -13.469 -0.578 -6.023 1 95.88 159 ARG B C 1
ATOM 2842 O O . ARG B 1 159 ? -13.477 -1.672 -6.59 1 95.88 159 ARG B O 1
ATOM 2849 N N . LEU B 1 160 ? -14.102 -0.384 -4.898 1 96.38 160 LEU B N 1
ATOM 2850 C CA . LEU B 1 160 ? -14.82 -1.455 -4.219 1 96.38 160 LEU B CA 1
ATOM 2851 C C . LEU B 1 160 ? -16.016 -1.905 -5.039 1 96.38 160 LEU B C 1
ATOM 2853 O O . LEU B 1 160 ? -16.266 -3.105 -5.184 1 96.38 160 LEU B O 1
ATOM 2857 N N . ILE B 1 161 ? -16.719 -0.96 -5.566 1 96.5 161 ILE B N 1
ATOM 2858 C CA . ILE B 1 161 ? -17.875 -1.275 -6.395 1 96.5 161 ILE B CA 1
ATOM 2859 C C . ILE B 1 161 ? -17.438 -2.119 -7.59 1 96.5 161 ILE B C 1
ATOM 2861 O O . ILE B 1 161 ? -18.094 -3.102 -7.938 1 96.5 161 ILE B O 1
ATOM 2865 N N . LEU B 1 162 ? -16.344 -1.714 -8.164 1 97.81 162 LEU B N 1
ATOM 2866 C CA . LEU B 1 162 ? -15.82 -2.447 -9.305 1 97.81 162 LEU B CA 1
ATOM 2867 C C . LEU B 1 162 ? -15.477 -3.881 -8.922 1 97.81 162 LEU B C 1
ATOM 2869 O O . LEU B 1 162 ? -15.812 -4.824 -9.641 1 97.81 162 LEU B O 1
ATOM 2873 N N . ILE B 1 163 ? -14.844 -4.105 -7.824 1 98.31 163 ILE B N 1
ATOM 2874 C CA . ILE B 1 163 ? -14.438 -5.434 -7.375 1 98.31 163 ILE B CA 1
ATOM 2875 C C . ILE B 1 163 ? -15.672 -6.262 -7.039 1 98.31 163 ILE B C 1
ATOM 2877 O O . ILE B 1 163 ? -15.758 -7.438 -7.402 1 98.31 163 ILE B O 1
ATOM 2881 N N . TYR B 1 164 ? -16.656 -5.637 -6.367 1 98.38 164 TYR B N 1
ATOM 2882 C CA . TYR B 1 164 ? -17.891 -6.348 -6.035 1 98.38 164 TYR B CA 1
ATOM 2883 C C . TYR B 1 164 ? -18.641 -6.762 -7.297 1 98.38 164 TYR B C 1
ATOM 2885 O O . TYR B 1 164 ? -19.188 -7.867 -7.367 1 98.38 164 TYR B O 1
ATOM 2893 N N . ALA B 1 165 ? -18.672 -5.863 -8.258 1 98.38 165 ALA B N 1
ATOM 2894 C CA . ALA B 1 165 ? -19.281 -6.199 -9.539 1 98.38 165 ALA B CA 1
ATOM 2895 C C . ALA B 1 165 ? -18.578 -7.383 -10.195 1 98.38 165 ALA B C 1
ATOM 2897 O O . ALA B 1 165 ? -19.219 -8.25 -10.789 1 98.38 165 ALA B O 1
ATOM 2898 N N . GLY B 1 166 ? -17.281 -7.375 -10.102 1 98.5 166 GLY B N 1
ATOM 2899 C CA . GLY B 1 166 ? -16.531 -8.516 -10.609 1 98.5 166 GLY B CA 1
ATOM 2900 C C . GLY B 1 166 ? -16.859 -9.812 -9.898 1 98.5 166 GLY B C 1
ATOM 2901 O O . GLY B 1 166 ? -16.922 -10.867 -10.523 1 98.5 166 GLY B O 1
ATOM 2902 N N . MET B 1 167 ? -17.016 -9.75 -8.609 1 98.56 167 MET B N 1
ATOM 2903 C CA . MET B 1 167 ? -17.375 -10.93 -7.828 1 98.56 167 MET B CA 1
ATOM 2904 C C . MET B 1 167 ? -18.75 -11.453 -8.234 1 98.56 167 MET B C 1
ATOM 2906 O O . MET B 1 167 ? -18.938 -12.664 -8.383 1 98.56 167 MET B O 1
ATOM 2910 N N . ILE B 1 168 ? -19.656 -10.531 -8.414 1 98.44 168 ILE B N 1
ATOM 2911 C CA . ILE B 1 168 ? -20.984 -10.906 -8.875 1 98.44 168 ILE B CA 1
ATOM 2912 C C . ILE B 1 168 ? -20.906 -11.531 -10.266 1 98.44 168 ILE B C 1
ATOM 2914 O O . ILE B 1 168 ? -21.547 -12.539 -10.547 1 98.44 168 ILE B O 1
ATOM 2918 N N . GLY B 1 169 ? -20.156 -10.914 -11.109 1 98.25 169 GLY B N 1
ATOM 2919 C CA . GLY B 1 169 ? -19.938 -11.461 -12.438 1 98.25 169 GLY B CA 1
ATOM 2920 C C . GLY B 1 169 ? -19.375 -12.867 -12.414 1 98.25 169 GLY B C 1
ATOM 2921 O O . GLY B 1 169 ? -19.75 -13.711 -13.234 1 98.25 169 GLY B O 1
ATOM 2922 N N . ALA B 1 170 ? -18.484 -13.047 -11.492 1 97.75 170 ALA B N 1
ATOM 2923 C CA . ALA B 1 170 ? -17.906 -14.383 -11.367 1 97.75 170 ALA B CA 1
ATOM 2924 C C . ALA B 1 170 ? -18.969 -15.398 -10.953 1 97.75 170 ALA B C 1
ATOM 2926 O O . ALA B 1 170 ? -18.953 -16.531 -11.422 1 97.75 170 ALA B O 1
ATOM 2927 N N . LEU B 1 171 ? -19.875 -15.016 -10.086 1 97.25 171 LEU B N 1
ATOM 2928 C CA . LEU B 1 171 ? -20.938 -15.891 -9.602 1 97.25 171 LEU B CA 1
ATOM 2929 C C . LEU B 1 171 ? -21.938 -16.203 -10.711 1 97.25 171 LEU B C 1
ATOM 2931 O O . LEU B 1 171 ? -22.453 -17.328 -10.789 1 97.25 171 LEU B O 1
ATOM 2935 N N . LEU B 1 172 ? -22.094 -15.289 -11.578 1 97.31 172 LEU B N 1
ATOM 2936 C CA . LEU B 1 172 ? -23.156 -15.406 -12.562 1 97.31 172 LEU B CA 1
ATOM 2937 C C . LEU B 1 172 ? -22.625 -15.922 -13.891 1 97.31 172 LEU B C 1
ATOM 2939 O O . LEU B 1 172 ? -23.312 -16.656 -14.602 1 97.31 172 LEU B O 1
ATOM 2943 N N . PHE B 1 173 ? -21.391 -15.469 -14.25 1 97 173 PHE B N 1
ATOM 2944 C CA . PHE B 1 173 ? -20.969 -15.695 -15.625 1 97 173 PHE B CA 1
ATOM 2945 C C . PHE B 1 173 ? -19.625 -16.422 -15.664 1 97 173 PHE B C 1
ATOM 2947 O O . PHE B 1 173 ? -19.219 -16.953 -16.703 1 97 173 PHE B O 1
ATOM 2954 N N . GLY B 1 174 ? -18.875 -16.391 -14.664 1 95.25 174 GLY B N 1
ATOM 2955 C CA . GLY B 1 174 ? -17.578 -17.047 -14.664 1 95.25 174 GLY B CA 1
ATOM 2956 C C . GLY B 1 174 ? -16.469 -16.203 -14.055 1 95.25 174 GLY B C 1
ATOM 2957 O O . GLY B 1 174 ? -16.609 -14.984 -13.953 1 95.25 174 GLY B O 1
ATOM 2958 N N . GLU B 1 175 ? -15.359 -16.75 -13.805 1 95.31 175 GLU B N 1
ATOM 2959 C CA . GLU B 1 175 ? -14.289 -16.125 -13.031 1 95.31 175 GLU B CA 1
ATOM 2960 C C . GLU B 1 175 ? -13.602 -15.023 -13.836 1 95.31 175 GLU B C 1
ATOM 2962 O O . GLU B 1 175 ? -12.922 -14.164 -13.266 1 95.31 175 GLU B O 1
ATOM 2967 N N . SER B 1 176 ? -13.781 -15.062 -15.172 1 95.94 176 SER B N 1
ATOM 2968 C CA . SER B 1 176 ? -13.117 -14.078 -16.016 1 95.94 176 SER B CA 1
ATOM 2969 C C . SER B 1 176 ? -13.578 -12.664 -15.672 1 95.94 176 SER B C 1
ATOM 2971 O O . SER B 1 176 ? -12.812 -11.703 -15.82 1 95.94 176 SER B O 1
ATOM 2973 N N . TRP B 1 177 ? -14.805 -12.523 -15.211 1 97.31 177 TRP B N 1
ATOM 2974 C CA . TRP B 1 177 ? -15.336 -11.227 -14.82 1 97.31 177 TRP B CA 1
ATOM 2975 C C . TRP B 1 177 ? -14.594 -10.672 -13.617 1 97.31 177 TRP B C 1
ATOM 2977 O O . TRP B 1 177 ? -14.297 -9.477 -13.555 1 97.31 177 TRP B O 1
ATOM 2987 N N . LEU B 1 178 ? -14.281 -11.562 -12.703 1 98.06 178 LEU B N 1
ATOM 2988 C CA . LEU B 1 178 ? -13.508 -11.164 -11.523 1 98.06 178 LEU B CA 1
ATOM 2989 C C . LEU B 1 178 ? -12.078 -10.812 -11.906 1 98.06 178 LEU B C 1
ATOM 2991 O O . LEU B 1 178 ? -11.531 -9.82 -11.422 1 98.06 178 LEU B O 1
ATOM 2995 N N . PHE B 1 179 ? -11.5 -11.586 -12.82 1 98 179 PHE B N 1
ATOM 2996 C CA . PHE B 1 179 ? -10.141 -11.328 -13.289 1 98 179 PHE B CA 1
ATOM 2997 C C . PHE B 1 179 ? -10.055 -9.961 -13.953 1 98 179 PHE B C 1
ATOM 2999 O O . PHE B 1 179 ? -9.148 -9.172 -13.648 1 98 179 PHE B O 1
ATOM 3006 N N . GLY B 1 180 ? -11.062 -9.727 -14.789 1 98 180 GLY B N 1
ATOM 3007 C CA . GLY B 1 180 ? -11.094 -8.438 -15.469 1 98 180 GLY B CA 1
ATOM 3008 C C . GLY B 1 180 ? -11.266 -7.273 -14.516 1 98 180 GLY B C 1
ATOM 3009 O O . GLY B 1 180 ? -10.594 -6.25 -14.656 1 98 180 GLY B O 1
ATOM 3010 N N . ALA B 1 181 ? -12.133 -7.418 -13.57 1 98.44 181 ALA B N 1
ATOM 3011 C CA . ALA B 1 181 ? -12.391 -6.363 -12.602 1 98.44 181 ALA B CA 1
ATOM 3012 C C . ALA B 1 181 ? -11.141 -6.043 -11.781 1 98.44 181 ALA B C 1
ATOM 3014 O O . ALA B 1 181 ? -10.836 -4.875 -11.539 1 98.44 181 ALA B O 1
ATOM 3015 N N . ILE B 1 182 ? -10.445 -7.07 -11.391 1 98.25 182 ILE B N 1
ATOM 3016 C CA . ILE B 1 182 ? -9.234 -6.895 -10.602 1 98.25 182 ILE B CA 1
ATOM 3017 C C . ILE B 1 182 ? -8.172 -6.188 -11.438 1 98.25 182 ILE B C 1
ATOM 3019 O O . ILE B 1 182 ? -7.527 -5.246 -10.969 1 98.25 182 ILE B O 1
ATOM 3023 N N . ALA B 1 183 ? -8.016 -6.578 -12.68 1 98.19 183 ALA B N 1
ATOM 3024 C CA . ALA B 1 183 ? -7.023 -5.969 -13.562 1 98.19 183 ALA B CA 1
ATOM 3025 C C . ALA B 1 183 ? -7.34 -4.496 -13.805 1 98.19 183 ALA B C 1
ATOM 3027 O O . ALA B 1 183 ? -6.453 -3.643 -13.711 1 98.19 183 ALA B O 1
ATOM 3028 N N . ILE B 1 184 ? -8.594 -4.227 -14.07 1 98.06 184 ILE B N 1
ATOM 3029 C CA . ILE B 1 184 ? -9.016 -2.854 -14.328 1 98.06 184 ILE B CA 1
ATOM 3030 C C . ILE B 1 184 ? -8.82 -2.008 -13.078 1 98.06 184 ILE B C 1
ATOM 3032 O O . ILE B 1 184 ? -8.312 -0.885 -13.148 1 98.06 184 ILE B O 1
ATOM 3036 N N . ALA B 1 185 ? -9.188 -2.547 -11.938 1 98 185 ALA B N 1
ATOM 3037 C CA . ALA B 1 185 ? -9.023 -1.836 -10.672 1 98 185 ALA B CA 1
ATOM 3038 C C . ALA B 1 185 ? -7.551 -1.544 -10.391 1 98 185 ALA B C 1
ATOM 3040 O O . ALA B 1 185 ? -7.211 -0.468 -9.898 1 98 185 ALA B O 1
ATOM 3041 N N . ALA B 1 186 ? -6.703 -2.518 -10.672 1 98 186 ALA B N 1
ATOM 3042 C CA . ALA B 1 186 ? -5.27 -2.338 -10.469 1 98 186 ALA B CA 1
ATOM 3043 C C . ALA B 1 186 ? -4.727 -1.207 -11.336 1 98 186 ALA B C 1
ATOM 3045 O O . ALA B 1 186 ? -4.023 -0.321 -10.844 1 98 186 ALA B O 1
ATOM 3046 N N . VAL B 1 187 ? -5.102 -1.193 -12.562 1 97.25 187 VAL B N 1
ATOM 3047 C CA . VAL B 1 187 ? -4.609 -0.197 -13.508 1 97.25 187 VAL B CA 1
ATOM 3048 C C . VAL B 1 187 ? -5.145 1.183 -13.133 1 97.25 187 VAL B C 1
ATOM 3050 O O . VAL B 1 187 ? -4.379 2.141 -13.008 1 97.25 187 VAL B O 1
ATOM 3053 N N . LEU B 1 188 ? -6.406 1.266 -12.922 1 96.81 188 LEU B N 1
ATOM 3054 C CA . LEU B 1 188 ? -7.039 2.555 -12.664 1 96.81 188 LEU B CA 1
ATOM 3055 C C . LEU B 1 188 ? -6.59 3.119 -11.32 1 96.81 188 LEU B C 1
ATOM 3057 O O . LEU B 1 188 ? -6.465 4.336 -11.164 1 96.81 188 LEU B O 1
ATOM 3061 N N . SER B 1 189 ? -6.391 2.268 -10.32 1 96.81 189 SER B N 1
ATOM 3062 C CA . SER B 1 189 ? -5.914 2.744 -9.023 1 96.81 189 SER B CA 1
ATOM 3063 C C . SER B 1 189 ? -4.508 3.324 -9.133 1 96.81 189 SER B C 1
ATOM 3065 O O . SER B 1 189 ? -4.211 4.363 -8.539 1 96.81 189 SER B O 1
ATOM 3067 N N . ASN B 1 190 ? -3.662 2.662 -9.852 1 97.06 190 ASN B N 1
ATOM 3068 C CA . ASN B 1 190 ? -2.307 3.172 -10.016 1 97.06 190 ASN B CA 1
ATOM 3069 C C . ASN B 1 190 ? -2.279 4.43 -10.883 1 97.06 190 ASN B C 1
ATOM 3071 O O . ASN B 1 190 ? -1.479 5.336 -10.641 1 97.06 190 ASN B O 1
ATOM 3075 N N . LEU B 1 191 ? -3.139 4.504 -11.844 1 95.69 191 LEU B N 1
ATOM 3076 C CA . LEU B 1 191 ? -3.252 5.723 -12.633 1 95.69 191 LEU B CA 1
ATOM 3077 C C . LEU B 1 191 ? -3.748 6.883 -11.773 1 95.69 191 LEU B C 1
ATOM 3079 O O . LEU B 1 191 ? -3.301 8.023 -11.945 1 95.69 191 LEU B O 1
ATOM 3083 N N . THR B 1 192 ? -4.645 6.582 -10.93 1 94.62 192 THR B N 1
ATOM 3084 C CA . THR B 1 192 ? -5.129 7.598 -10 1 94.62 192 THR B CA 1
ATOM 3085 C C . THR B 1 192 ? -3.994 8.109 -9.117 1 94.62 192 THR B C 1
ATOM 3087 O O . THR B 1 192 ? -3.877 9.312 -8.883 1 94.62 192 THR B O 1
ATOM 3090 N N . ALA B 1 193 ? -3.195 7.242 -8.586 1 94.88 193 ALA B N 1
ATOM 3091 C CA . ALA B 1 193 ? -2.053 7.637 -7.77 1 94.88 193 ALA B CA 1
ATOM 3092 C C . ALA B 1 193 ? -1.103 8.539 -8.547 1 94.88 193 ALA B C 1
ATOM 3094 O O . ALA B 1 193 ? -0.645 9.562 -8.031 1 94.88 193 ALA B O 1
ATOM 3095 N N . VAL B 1 194 ? -0.838 8.211 -9.789 1 93.69 194 VAL B N 1
ATOM 3096 C CA . VAL B 1 194 ? 0.042 9.016 -10.633 1 93.69 194 VAL B CA 1
ATOM 3097 C C . VAL B 1 194 ? -0.586 10.383 -10.883 1 93.69 194 VAL B C 1
ATOM 3099 O O . VAL B 1 194 ? 0.102 11.406 -10.844 1 93.69 194 VAL B O 1
ATOM 3102 N N . GLN B 1 195 ? -1.863 10.352 -11.156 1 92.06 195 GLN B N 1
ATOM 3103 C CA . GLN B 1 195 ? -2.58 11.609 -11.344 1 92.06 195 GLN B CA 1
ATOM 3104 C C . GLN B 1 195 ? -2.43 12.516 -10.125 1 92.06 195 GLN B C 1
ATOM 3106 O O . GLN B 1 195 ? -2.16 13.711 -10.266 1 92.06 195 GLN B O 1
ATOM 3111 N N . ARG B 1 196 ? -2.549 11.977 -8.961 1 90.81 196 ARG B N 1
ATOM 3112 C CA . ARG B 1 196 ? -2.445 12.75 -7.723 1 90.81 196 ARG B CA 1
ATOM 3113 C C . ARG B 1 196 ? -1.022 13.258 -7.512 1 90.81 196 ARG B C 1
ATOM 3115 O O . ARG B 1 196 ? -0.823 14.352 -6.977 1 90.81 196 ARG B O 1
ATOM 3122 N N . ILE B 1 197 ? -0.091 12.492 -7.867 1 91.62 197 ILE B N 1
ATOM 3123 C CA . ILE B 1 197 ? 1.3 12.922 -7.777 1 91.62 197 ILE B CA 1
ATOM 3124 C C . ILE B 1 197 ? 1.521 14.148 -8.664 1 91.62 197 ILE B C 1
ATOM 3126 O O . ILE B 1 197 ? 2.125 15.133 -8.234 1 91.62 197 ILE B O 1
ATOM 3130 N N . CYS B 1 198 ? 0.965 14.094 -9.867 1 88.38 198 CYS B N 1
ATOM 3131 C CA . CYS B 1 198 ? 1.123 15.188 -10.812 1 88.38 198 CYS B CA 1
ATOM 3132 C C . CYS B 1 198 ? 0.432 16.453 -10.312 1 88.38 198 CYS B C 1
ATOM 3134 O O . CYS B 1 198 ? 0.976 17.547 -10.43 1 88.38 198 CYS B O 1
ATOM 3136 N N . ILE B 1 199 ? -0.666 16.25 -9.773 1 86.12 199 ILE B N 1
ATOM 3137 C CA . ILE B 1 199 ? -1.409 17.391 -9.234 1 86.12 199 ILE B CA 1
ATOM 3138 C C . ILE B 1 199 ? -0.639 18 -8.062 1 86.12 199 ILE B C 1
ATOM 3140 O O . ILE B 1 199 ? -0.5 19.234 -7.984 1 86.12 199 ILE B O 1
ATOM 3144 N N . ALA B 1 200 ? -0.125 17.188 -7.188 1 86 200 ALA B N 1
ATOM 3145 C CA . ALA B 1 200 ? 0.649 17.672 -6.047 1 86 200 ALA B CA 1
ATOM 3146 C C . ALA B 1 200 ? 1.887 18.438 -6.508 1 86 200 ALA B C 1
ATOM 3148 O O . ALA B 1 200 ? 2.229 19.469 -5.938 1 86 200 ALA B O 1
ATOM 3149 N N . MET B 1 201 ? 2.531 17.984 -7.543 1 84.19 201 MET B N 1
ATOM 3150 C CA . MET B 1 201 ? 3.742 18.609 -8.062 1 84.19 201 MET B CA 1
ATOM 3151 C C . MET B 1 201 ? 3.418 19.953 -8.719 1 84.19 201 MET B C 1
ATOM 3153 O O . MET B 1 201 ? 4.219 20.875 -8.664 1 84.19 201 MET B O 1
ATOM 3157 N N . LYS B 1 202 ? 2.289 20.016 -9.312 1 80.94 202 LYS B N 1
ATOM 3158 C CA . LYS B 1 202 ? 1.853 21.266 -9.922 1 80.94 202 LYS B CA 1
ATOM 3159 C C . LYS B 1 202 ? 1.596 22.328 -8.859 1 80.94 202 LYS B C 1
ATOM 3161 O O . LYS B 1 202 ? 1.886 23.516 -9.07 1 80.94 202 LYS B O 1
ATOM 3166 N N . TYR B 1 203 ? 1.139 21.906 -7.777 1 75.88 203 TYR B N 1
ATOM 3167 C CA . TYR B 1 203 ? 0.895 22.828 -6.672 1 75.88 203 TYR B CA 1
ATOM 3168 C C . TYR B 1 203 ? 2.207 23.312 -6.066 1 75.88 203 TYR B C 1
ATOM 3170 O O . TYR B 1 203 ? 2.307 24.453 -5.629 1 75.88 203 TYR B O 1
ATOM 3178 N N . ALA B 1 204 ? 3.145 22.531 -5.91 1 72.94 204 ALA B N 1
ATOM 3179 C CA . ALA B 1 204 ? 4.445 22.906 -5.363 1 72.94 204 ALA B CA 1
ATOM 3180 C C . ALA B 1 204 ? 5.133 23.938 -6.254 1 72.94 204 ALA B C 1
ATOM 3182 O O . ALA B 1 204 ? 5.887 24.781 -5.766 1 72.94 204 ALA B O 1
ATOM 3183 N N . GLY B 1 205 ? 5.223 23.844 -7.566 1 61.16 205 GLY B N 1
ATOM 3184 C CA . GLY B 1 205 ? 5.879 24.734 -8.5 1 61.16 205 GLY B CA 1
ATOM 3185 C C . GLY B 1 205 ? 5.188 26.078 -8.625 1 61.16 205 GLY B C 1
ATOM 3186 O O . GLY B 1 205 ? 5.688 26.984 -9.297 1 61.16 205 GLY B O 1
ATOM 3187 N N . GLY B 1 206 ? 4.414 26.641 -7.727 1 58 206 GLY B N 1
ATOM 3188 C CA . GLY B 1 206 ? 3.854 27.984 -7.762 1 58 206 GLY B CA 1
ATOM 3189 C C . GLY B 1 206 ? 2.492 28.047 -8.43 1 58 206 GLY B C 1
ATOM 3190 O O . GLY B 1 206 ? 1.919 29.125 -8.578 1 58 206 GLY B O 1
ATOM 3191 N N . VAL B 1 207 ? 2.074 27.172 -9.258 1 46.06 207 VAL B N 1
ATOM 3192 C CA . VAL B 1 207 ? 0.822 27.531 -9.922 1 46.06 207 VAL B CA 1
ATOM 3193 C C . VAL B 1 207 ? -0.326 27.469 -8.922 1 46.06 207 VAL B C 1
ATOM 3195 O O . VAL B 1 207 ? -0.782 26.391 -8.547 1 46.06 207 VAL B O 1
ATOM 3198 N N . GLN B 1 208 ? -0.203 28.062 -7.844 1 44.84 208 GLN B N 1
ATOM 3199 C CA . GLN B 1 208 ? -1.335 28.141 -6.926 1 44.84 208 GLN B CA 1
ATOM 3200 C C . GLN B 1 208 ? -2.65 28.281 -7.688 1 44.84 208 GLN B C 1
ATOM 3202 O O . GLN B 1 208 ? -2.803 29.172 -8.523 1 44.84 208 GLN B O 1
ATOM 3207 N N . PRO B 1 209 ? -3.328 27.359 -7.859 1 42.38 209 PRO B N 1
ATOM 3208 C CA . PRO B 1 209 ? -4.598 27.734 -8.492 1 42.38 209 PRO B CA 1
ATOM 3209 C C . PRO B 1 209 ? -5.215 28.984 -7.879 1 42.38 209 PRO B C 1
ATOM 3211 O O . PRO B 1 209 ? -5.109 29.203 -6.668 1 42.38 209 PRO B O 1
ATOM 3214 N N . ARG B 1 210 ? -5.215 30.188 -8.57 1 36 210 ARG B N 1
ATOM 3215 C CA . ARG B 1 210 ? -5.883 31.422 -8.164 1 36 210 ARG B CA 1
ATOM 3216 C C . ARG B 1 210 ? -7.152 31.125 -7.375 1 36 210 ARG B C 1
ATOM 3218 O O . ARG B 1 210 ? -8.055 30.438 -7.875 1 36 210 ARG B O 1
ATOM 3225 N N . ALA B 1 211 ? -7.094 30.969 -6.188 1 39.81 211 ALA B N 1
ATOM 3226 C CA . ALA B 1 211 ? -8.367 31.125 -5.492 1 39.81 211 ALA B CA 1
ATOM 3227 C C . ALA B 1 211 ? -9.211 32.219 -6.129 1 39.81 211 ALA B C 1
ATOM 3229 O O . ALA B 1 211 ? -8.688 33.281 -6.477 1 39.81 211 ALA B O 1
ATOM 3230 N N . ASP B 1 212 ? -10.172 31.969 -6.793 1 37.38 212 ASP B N 1
ATOM 3231 C CA . ASP B 1 212 ? -11.094 33 -7.277 1 37.38 212 ASP B CA 1
ATOM 3232 C C . ASP B 1 212 ? -11.305 34.094 -6.223 1 37.38 212 ASP B C 1
ATOM 3234 O O . ASP B 1 212 ? -11.867 33.812 -5.16 1 37.38 212 ASP B O 1
ATOM 3238 N N . LYS B 1 213 ? -10.398 34.969 -5.934 1 37.94 213 LYS B N 1
ATOM 3239 C CA . LYS B 1 213 ? -10.586 36.219 -5.211 1 37.94 213 LYS B CA 1
ATOM 3240 C C . LYS B 1 213 ? -11.961 36.812 -5.492 1 37.94 213 LYS B C 1
ATOM 3242 O O . LYS B 1 213 ? -12.234 37.969 -5.121 1 37.94 213 LYS B O 1
ATOM 3247 N N . LYS B 1 214 ? -12.695 36.375 -6.418 1 41.56 214 LYS B N 1
ATOM 3248 C CA . LYS B 1 214 ? -13.906 37.156 -6.68 1 41.56 214 LYS B CA 1
ATOM 3249 C C . LYS B 1 214 ? -14.836 37.125 -5.473 1 41.56 214 LYS B C 1
ATOM 3251 O O . LYS B 1 214 ? -15.883 37.781 -5.484 1 41.56 214 LYS B O 1
ATOM 3256 N N . ARG B 1 215 ? -14.641 36.188 -4.535 1 37.69 215 ARG B N 1
ATOM 3257 C CA . ARG B 1 215 ? -15.797 36.25 -3.648 1 37.69 215 ARG B CA 1
ATOM 3258 C C . ARG B 1 215 ? -15.656 37.406 -2.666 1 37.69 215 ARG B C 1
ATOM 3260 O O . ARG B 1 215 ? -16.547 37.656 -1.853 1 37.69 215 ARG B O 1
ATOM 3267 N N . LYS B 1 216 ? -14.469 38 -2.508 1 39.53 216 LYS B N 1
ATOM 3268 C CA . LYS B 1 216 ? -14.523 39.094 -1.536 1 39.53 216 LYS B CA 1
ATOM 3269 C C . LYS B 1 216 ? -15.156 40.344 -2.141 1 39.53 216 LYS B C 1
ATOM 3271 O O . LYS B 1 216 ? -15.352 41.344 -1.45 1 39.53 216 LYS B O 1
ATOM 3276 N N . ARG B 1 217 ? -15.102 40.438 -3.451 1 35.84 217 ARG B N 1
ATOM 3277 C CA . ARG B 1 217 ? -15.57 41.75 -3.838 1 35.84 217 ARG B CA 1
ATOM 3278 C C . ARG B 1 217 ? -17.094 41.844 -3.709 1 35.84 217 ARG B C 1
ATOM 3280 O O . ARG B 1 217 ? -17.672 42.906 -3.986 1 35.84 217 ARG B O 1
ATOM 3287 N N . THR B 1 218 ? -17.672 40.625 -3.678 1 34.28 218 THR B N 1
ATOM 3288 C CA . THR B 1 218 ? -19.094 40.906 -3.734 1 34.28 218 THR B CA 1
ATOM 3289 C C . THR B 1 218 ? -19.641 41.25 -2.348 1 34.28 218 THR B C 1
ATOM 3291 O O . THR B 1 218 ? -20.844 41.406 -2.16 1 34.28 218 THR B O 1
ATOM 3294 N N . VAL B 1 219 ? -18.719 41.312 -1.238 1 32.75 219 VAL B N 1
ATOM 3295 C CA . VAL B 1 219 ? -19.469 42 -0.182 1 32.75 219 VAL B CA 1
ATOM 3296 C C . VAL B 1 219 ? -19.359 43.5 -0.354 1 32.75 219 VAL B C 1
ATOM 3298 O O . VAL B 1 219 ? -18.312 44 -0.73 1 32.75 219 VAL B O 1
#

Organism: Methanothrix harundinacea (strain 6Ac) (NCBI:txid1110509)

Secondary structure (DSSP, 8-state):
-HHHHS--HHHHHHHHHHHHTT---HHHHHHHHHHHHHHHHHHHHTT-HHHHHHHHHHHHHHHHHHHHHHHHTT---HHHHHHHHHHHHHHHHHHHHHHHHHH-TT-EESEEHHHHHHHHHHHHHHHHHHHHHHHHTT--S-HHHHHHHT--SS-HHHHHHHHHHHHHHHHHT-HHHHHHHHHHHHHHHHHHHHHHHHHHHHHHTT------GGGSTT-/-HHHHS--HHHHHHHHHHHHTT---HHHHHHHHHHHHHHHHHHHHTT-HHHHHHHHHHHHHHHHHHHHHHHHTT---HHHHHHHHHHHHHHHHHHHHHHHHHH-TT-EESEEHHHHHHHHHHHHHHHHHHHHHHHHTT--S-HHHHHHHT--SS-HHHHHHHHHHHHHHHHHT-HHHHHHHHHHHHHHHHHHHHHHHHHHHHHHTT------THHHHT-

InterPro domains:
  IPR000462 CDP-alcohol phosphatidyltransferase [PF01066] (25-181)
  IPR043130 CDP-alcohol phosphatidyltransferase, transmembrane domain [G3DSA:1.20.120.1760] (12-204)
  IPR048254 CDP-alcohol phosphatidyltransferase, conserved site [PS00379] (66-88)

Sequence (438 aa):
MLKSRLVDGEKVDRRLARLARLGLSPNAWTGLALAVALGGFVALWRGQLLPGLLLFLVSGGLDVVDGAVARTTGRTSVAGAFLDGVLDRYVEALLILGLLFYIGPEAEFIIPMSGWIAALIFGAVMTSFVRAYADHRGLVKDQAVLAKEMGGLLERAERLILIYAGMIGALLFGESWLFGAIAIAAVLSNLTAVQRICIAMKYAGGVQPRADKKRKRTVMLKSRLVDGEKVDRRLARLARLGLSPNAWTGLALAVALGGFVALWRGQLLPGLLLFLVSGGLDVVDGAVARTTGRTSVAGAFLDGVLDRYVEALLILGLLFYIGPEAEFIIPMSGWIAALIFGAVMTSFVRAYADHRGLVKDQAVLAKEMGGLLERAERLILIYAGMIGALLFGESWLFGAIAIAAVLSNLTAVQRICIAMKYAGGVQPRADKKRKRTV

Nearest PDB structures (foldseek):
  6h59-assembly1_A  TM=8.442E-01  e=1.058E-07  Mycobacterium tuberculosis H37Rv
  6wmv-assembly1_C  TM=8.574E-01  e=2.141E-07  Archaeoglobus fulgidus
  6wm5-assembly1_C  TM=8.262E-01  e=4.542E-07  Archaeoglobus fulgidus
  6wm5-assembly1_A  TM=8.628E-01  e=1.278E-06  Archaeoglobus fulgidus
  5d92-assembly1_A  TM=8.100E-01  e=6.623E-06  Archaeoglobus fulgidus DSM 4304

pLDDT: mean 80.48, std 20.79, range [27.73, 98.62]

Solvent-accessible surface area (backbone atoms only — not comparable to full-atom values): 22325 Å² total; per-residue (Å²): 108,66,78,64,60,72,54,51,62,67,69,54,39,50,58,35,46,56,56,49,62,66,66,63,52,54,64,51,35,51,50,47,21,44,53,36,23,50,52,14,22,52,30,14,54,71,62,32,60,65,64,15,52,52,29,39,51,50,18,53,50,36,50,54,42,30,53,49,32,21,60,72,68,62,63,65,42,61,55,53,53,48,50,47,58,53,48,52,54,50,41,52,46,36,51,54,52,14,47,47,52,44,66,38,61,82,38,68,69,102,47,52,43,61,57,36,49,41,43,26,50,46,13,55,52,39,43,55,30,52,58,23,39,39,42,54,60,56,51,48,88,51,60,67,58,46,56,65,64,56,56,56,87,39,44,71,68,55,43,51,50,42,44,52,52,10,51,50,32,25,75,74,76,33,62,64,41,29,53,50,27,44,44,50,43,14,53,41,18,39,50,22,28,51,51,41,50,52,52,52,48,45,40,48,74,62,56,55,74,76,67,75,68,64,67,67,68,73,106,107,66,76,64,60,72,55,51,63,67,68,53,41,51,57,35,48,56,57,48,62,65,66,62,52,55,64,51,35,50,49,48,21,44,53,36,25,51,52,14,22,51,29,14,53,70,62,33,60,65,64,15,51,53,30,40,52,49,18,53,52,37,49,54,44,30,53,50,32,22,60,73,68,62,63,65,41,60,54,54,53,48,50,46,57,53,48,51,54,50,41,52,46,36,50,54,51,14,48,48,52,44,65,39,60,82,38,68,70,104,45,53,43,59,57,35,48,40,43,26,50,47,13,55,52,39,45,55,30,51,56,22,37,39,43,53,58,56,51,47,87,50,61,67,58,46,57,65,63,55,55,55,86,39,45,71,68,57,41,49,50,42,43,51,50,9,50,50,33,26,76,73,75,32,61,64,39,30,51,47,27,44,43,50,43,15,52,40,17,38,50,20,27,52,51,41,48,51,52,52,49,45,39,47,75,62,56,55,74,76,68,76,66,63,69,66,68,74,103